Protein AF-A0A3B8U6J2-F1 (afdb_monomer_lite)

Secondary structure (DSSP, 8-state):
-TTSGGGG--SS-TTHHHHHHHHHHHHHHHHHHHHHS--S-HHHHHHHHHHHHHHHHHHHHHHTT-TTGGGBT-BHHHH-S--EEE--GGGHHHHHHHHHHHHHHHHHHHHHSSS--SSPEEEE---BTTBEEEEEEEEE-TTTHHHHS--SSHHHHHHHHHHHT-PPPGGGGSTT--HHHHHHHHHHHHH-HHHHHHHHHH-HHHHHHHHHHHHHHHHHHHH---TTSEEEEEEEEEEETTEEEEEEEEEEEEEE-SSSTT-EEEEEEEEEEPPTTTHHHHHHHHHHHHHHHHH--TTTS-HHHHHHHHHHHHHHHHHH--BSB-HHHHHHHHHHHHHHHTT-EEEE-TT--HHHHHHHS-HHHHHHHGGGTEEEE-TT-GGGSPPPPTTTTT-S-------

Foldseek 3Di:
DVVPVVPPDDDDDPDLVVVVVVLLVVLLVVLLVLLVVDPDDLLVSLVVNLQSLLVSQLVSCVVVVPVPSVQGSAFPLPFFWWDKDWCDDVNVVLFVLQQVVVQVLQVVQCVVDPQRDQAWDKAWDDDAPPKTKIKTKDKQALVNVCVLQVDDDLVLVCVLCVLLVHDDPPVSVDPPDDPVVSLVVLRVQRRPSSSLVSCCVRPVSSSNNSRSNNQVVVLCVVPVDDSNFIKMKMFMWMDDPNDTFGLKIWIWTWDDDPVDDSGIRTDTIMITAGTSNCLVVLSSVLSVLLVVLLPDDPVPDDPLVNLLSLLVSLLSQLRSVRGSDDSLVSSVSSSQSSLVSVVKGKDFDPVDRLSSVSSSDDSVRSSVCVCVGIDIGRPVCCVVPPDPDPCPNDPDDDPPDDD

pLDDT: mean 82.54, std 16.3, range [23.12, 98.38]

Sequence (403 aa):
MSLFFEKFSQKNYNTTRREYLDCSVWVVNRTIEKMKSLREDPHLLFLQIVDFLGNQRCRVASSYQTEEAEKFGLRRDINGIGSCTSLSERYQGCADQIIDRVHNYFQEALKEKHPWPKEPFQKGFKPSLGRTASLKMMLIRSKDSKVVFPTRTIEDFKQMYELCGLELPLYFAREGETYFKRHDALEELVLNAKAMQKLFEQSLEDYQKLQNTFSLLSAQRREGLSFHADWVLIDHYLEIEGQKRLISQYLLECHKDPENAGGFKCFHPTVIHQDPLILPLTINKMADLFQQALAWRKDFDPREDLKKTVALLVYEWAHATPFLRGSAATGEWLEQAIYGYHKLICEYNPQKTANLEAFALPLQEFVDTYDSMIRVIDPYNLDENPLPSDDEFWDEEMDISPP

Structure (mmCIF, N/CA/C/O backbone):
data_AF-A0A3B8U6J2-F1
#
_entry.id   AF-A0A3B8U6J2-F1
#
loop_
_atom_site.group_PDB
_atom_site.id
_atom_site.type_symbol
_atom_site.label_atom_id
_atom_site.label_alt_id
_atom_site.label_comp_id
_atom_site.label_asym_id
_atom_site.label_entity_id
_atom_site.label_seq_id
_atom_site.pdbx_PDB_ins_code
_atom_site.Cartn_x
_atom_site.Cartn_y
_atom_site.Cartn_z
_atom_site.occupancy
_atom_site.B_iso_or_equiv
_atom_site.auth_seq_id
_atom_site.auth_comp_id
_atom_site.auth_asym_id
_atom_site.auth_atom_id
_atom_site.pdbx_PDB_model_num
ATOM 1 N N . MET A 1 1 ? -18.253 -10.239 25.884 1.00 36.88 1 MET A N 1
ATOM 2 C CA . MET A 1 1 ? -17.424 -10.040 24.675 1.00 36.88 1 MET A CA 1
ATOM 3 C C . MET A 1 1 ? -16.964 -11.346 24.013 1.00 36.88 1 MET A C 1
ATOM 5 O O . MET A 1 1 ? -16.817 -11.314 22.805 1.00 36.88 1 MET A O 1
ATOM 9 N N . SER A 1 2 ? -16.811 -12.494 24.705 1.00 27.67 2 SER A N 1
ATOM 10 C CA . SER A 1 2 ? -16.438 -13.767 24.035 1.00 27.67 2 SER A CA 1
ATOM 11 C C . SER A 1 2 ? -17.581 -14.480 23.287 1.00 27.67 2 SER A C 1
ATOM 13 O O . SER A 1 2 ? -17.310 -15.279 22.406 1.00 27.67 2 SER A O 1
ATOM 15 N N . LEU A 1 3 ? -18.849 -14.177 23.597 1.00 27.06 3 LEU A N 1
ATOM 16 C CA . LEU A 1 3 ? -20.029 -14.822 22.988 1.00 27.06 3 LEU A CA 1
ATOM 17 C C . LEU A 1 3 ? -20.454 -14.240 21.626 1.00 27.06 3 LEU A C 1
ATOM 19 O O . LEU A 1 3 ? -21.335 -14.795 20.983 1.00 27.06 3 LEU A O 1
ATOM 23 N N . PHE A 1 4 ? -19.868 -13.121 21.185 1.00 35.34 4 PHE A N 1
ATOM 24 C CA . PHE A 1 4 ? -20.326 -12.422 19.973 1.00 35.34 4 PHE A CA 1
ATOM 25 C C . PHE A 1 4 ? -19.547 -12.795 18.703 1.00 35.34 4 PHE A C 1
ATOM 27 O O . PHE A 1 4 ? -20.095 -12.700 17.612 1.00 35.34 4 PHE A O 1
ATOM 34 N N . PHE A 1 5 ? -18.320 -13.308 18.833 1.00 35.25 5 PHE A N 1
ATOM 35 C CA . PHE A 1 5 ? -17.532 -13.782 17.687 1.00 35.25 5 PHE A CA 1
ATOM 36 C C . PHE A 1 5 ? -17.985 -15.156 17.155 1.00 35.25 5 PHE A C 1
ATOM 38 O O . PHE A 1 5 ? -17.644 -15.513 16.032 1.00 35.25 5 PHE A O 1
ATOM 45 N N . GLU A 1 6 ? -18.788 -15.919 17.909 1.00 35.34 6 GLU A N 1
ATOM 46 C CA . GLU A 1 6 ? -19.283 -17.234 17.462 1.00 35.34 6 GLU A CA 1
ATOM 47 C C . GLU A 1 6 ? -20.363 -17.152 16.369 1.00 35.34 6 GLU A C 1
ATOM 49 O O . GLU A 1 6 ? -20.588 -18.140 15.671 1.00 35.34 6 GLU A O 1
ATOM 54 N N . LYS A 1 7 ? -21.015 -15.996 16.176 1.00 34.53 7 LYS A N 1
ATOM 55 C CA . LYS A 1 7 ? -22.181 -15.889 15.281 1.00 34.53 7 LYS A CA 1
ATOM 56 C C . LYS A 1 7 ? -21.875 -15.697 13.791 1.00 34.53 7 LYS A C 1
ATOM 58 O O . LYS A 1 7 ? -22.780 -15.876 12.990 1.00 34.53 7 LYS A O 1
ATOM 63 N N . PHE A 1 8 ? -20.629 -15.442 13.392 1.00 39.62 8 PHE A N 1
ATOM 64 C CA . PHE A 1 8 ? -20.274 -15.168 11.984 1.00 39.62 8 PHE A CA 1
ATOM 65 C C . PHE A 1 8 ? -19.535 -16.319 11.277 1.00 39.62 8 PHE A C 1
ATOM 67 O O . PHE A 1 8 ? -18.749 -16.117 10.355 1.00 39.62 8 PHE A O 1
ATOM 74 N N . SER A 1 9 ? -19.764 -17.560 11.711 1.00 39.06 9 SER A N 1
ATOM 75 C CA . SER A 1 9 ? -18.939 -18.709 11.328 1.00 39.06 9 SER A CA 1
ATOM 76 C C . SER A 1 9 ? -19.775 -19.909 10.873 1.00 39.06 9 SER A C 1
ATOM 78 O O . SER A 1 9 ? -19.869 -20.909 11.586 1.00 39.06 9 SER A O 1
ATOM 80 N N . GLN A 1 10 ? -20.334 -19.869 9.660 1.00 35.06 10 GLN A N 1
ATOM 81 C CA . GLN A 1 10 ? -20.829 -21.083 8.999 1.00 35.06 10 GLN A CA 1
ATOM 82 C C . GLN A 1 10 ? -20.513 -21.103 7.499 1.00 35.06 10 GLN A C 1
ATOM 84 O O . GLN A 1 10 ? -21.306 -20.650 6.684 1.00 35.06 10 GLN A O 1
ATOM 89 N N . LYS A 1 11 ? -19.356 -21.681 7.142 1.00 34.88 11 LYS A N 1
ATOM 90 C CA . LYS A 1 11 ? -19.232 -22.882 6.282 1.00 34.88 11 LYS A CA 1
ATOM 91 C C . LYS A 1 11 ? -17.776 -23.095 5.827 1.00 34.88 11 LYS A C 1
ATOM 93 O O . LYS A 1 11 ? -17.140 -22.198 5.285 1.00 34.88 11 LYS A O 1
ATOM 98 N N . ASN A 1 12 ? -17.328 -24.336 6.047 1.00 35.34 12 ASN A N 1
ATOM 99 C CA . ASN A 1 12 ? -16.138 -25.045 5.554 1.00 35.34 12 ASN A CA 1
ATOM 100 C C . ASN A 1 12 ? -14.748 -24.591 6.075 1.00 35.34 12 ASN A C 1
ATOM 102 O O . ASN A 1 12 ? -14.421 -23.411 6.061 1.00 35.34 12 ASN A O 1
ATOM 106 N N . TYR A 1 13 ? -13.941 -25.582 6.510 1.00 34.03 13 TYR A N 1
ATOM 107 C CA . TYR A 1 13 ? -12.609 -25.545 7.174 1.00 34.03 13 TYR A CA 1
ATOM 108 C C . TYR A 1 13 ? -12.618 -25.391 8.720 1.00 34.03 13 TYR A C 1
ATOM 110 O O . TYR A 1 13 ? -12.451 -24.304 9.265 1.00 34.03 13 TYR A O 1
ATOM 118 N N . ASN A 1 14 ? -12.797 -26.504 9.451 1.00 40.47 14 ASN A N 1
ATOM 119 C CA . ASN A 1 14 ? -13.309 -26.516 10.839 1.00 40.47 14 ASN A CA 1
ATOM 120 C C . ASN A 1 14 ? -12.302 -26.570 12.016 1.00 40.47 14 ASN A C 1
ATOM 122 O O . ASN A 1 14 ? -12.748 -26.691 13.153 1.00 40.47 14 ASN A O 1
ATOM 126 N N . THR A 1 15 ? -10.986 -26.427 11.830 1.00 48.69 15 THR A N 1
ATOM 127 C CA . THR A 1 15 ? -10.051 -26.291 12.981 1.00 48.69 15 THR A CA 1
ATOM 128 C C . THR A 1 15 ? -9.096 -25.110 12.838 1.00 48.69 15 THR A C 1
ATOM 130 O O . THR A 1 15 ? -9.071 -24.240 13.704 1.00 48.69 15 THR A O 1
ATOM 133 N N . THR A 1 16 ? -8.427 -24.977 11.694 1.00 60.25 16 THR A N 1
ATOM 134 C CA . THR A 1 16 ? -7.461 -23.894 11.435 1.00 60.25 16 THR A CA 1
ATOM 135 C C . THR A 1 16 ? -8.085 -22.496 11.346 1.00 60.25 16 THR A C 1
ATOM 137 O O . THR A 1 16 ? -7.436 -21.508 11.682 1.00 60.25 16 THR A O 1
ATOM 140 N N . ARG A 1 17 ? -9.358 -22.371 10.939 1.00 67.00 17 ARG A N 1
ATOM 141 C CA . ARG A 1 17 ? -10.033 -21.063 10.830 1.00 67.00 17 ARG A CA 1
ATOM 142 C C . ARG A 1 17 ? -10.408 -20.479 12.192 1.00 67.00 17 ARG A C 1
ATOM 144 O O . ARG A 1 17 ? -10.218 -19.286 12.407 1.00 67.00 17 ARG A O 1
ATOM 151 N N . ARG A 1 18 ? -10.924 -21.302 13.112 1.00 73.25 18 ARG A N 1
ATOM 152 C CA . ARG A 1 18 ? -11.326 -20.845 14.454 1.00 73.25 18 ARG A CA 1
ATOM 153 C C . ARG A 1 18 ? -10.116 -20.374 15.251 1.00 73.25 18 ARG A C 1
ATOM 155 O O . ARG A 1 18 ? -10.140 -19.281 15.796 1.00 73.25 18 ARG A O 1
ATOM 162 N N . GLU A 1 19 ? -9.035 -21.145 15.221 1.00 76.44 19 GLU A N 1
ATOM 163 C CA . GLU A 1 19 ? -7.776 -20.778 15.868 1.00 76.44 19 GLU A CA 1
ATOM 164 C C . GLU A 1 19 ? -7.194 -19.469 15.292 1.00 76.44 19 GLU A C 1
ATOM 166 O O . GLU A 1 19 ? -6.639 -18.648 16.027 1.00 76.44 19 GLU A O 1
ATOM 171 N N . TYR A 1 20 ? -7.344 -19.226 13.983 1.00 77.38 20 TYR A N 1
ATOM 172 C CA . TYR A 1 20 ? -6.903 -17.981 13.348 1.00 77.38 20 TYR A CA 1
ATOM 173 C C . TYR A 1 20 ? -7.746 -16.784 13.803 1.00 77.38 20 TYR A C 1
ATOM 175 O O . TYR A 1 20 ? -7.207 -15.704 14.069 1.00 77.38 20 TYR A O 1
ATOM 183 N N . LEU A 1 21 ? -9.063 -16.974 13.911 1.00 83.50 21 LEU A N 1
ATOM 184 C CA . LEU A 1 21 ? -9.985 -15.963 14.424 1.00 83.50 21 LEU A CA 1
ATOM 185 C C . LEU A 1 21 ? -9.695 -15.654 15.895 1.00 83.50 21 LEU A C 1
ATOM 187 O O . LEU A 1 21 ? -9.539 -14.486 16.242 1.00 83.50 21 LEU A O 1
ATOM 191 N N . ASP A 1 22 ? -9.519 -16.675 16.733 1.00 87.06 22 ASP A N 1
ATOM 192 C CA . ASP A 1 22 ? -9.172 -16.515 18.148 1.00 87.06 22 ASP A CA 1
ATOM 193 C C . ASP A 1 22 ? -7.843 -15.763 18.311 1.00 87.06 22 ASP A C 1
ATOM 195 O O . ASP A 1 22 ? -7.719 -14.863 19.149 1.00 87.06 22 ASP A O 1
ATOM 199 N N . CYS A 1 23 ? -6.857 -16.068 17.461 1.00 88.50 23 CYS A N 1
ATOM 200 C CA . CYS A 1 23 ? -5.600 -15.333 17.436 1.00 88.50 23 CYS A CA 1
ATOM 201 C C . CYS A 1 23 ? -5.801 -13.874 17.009 1.00 88.50 23 CYS A C 1
ATOM 203 O O . CYS A 1 23 ? -5.296 -12.975 17.676 1.00 88.50 23 CYS A O 1
ATOM 205 N N . SER A 1 24 ? -6.582 -13.618 15.957 1.00 90.19 24 SER A N 1
ATOM 206 C CA . SER A 1 24 ? -6.892 -12.258 15.495 1.00 90.19 24 SER A CA 1
ATOM 207 C C . SER A 1 24 ? -7.566 -11.435 16.597 1.00 90.19 24 SER A C 1
ATOM 209 O O . SER A 1 24 ? -7.129 -10.324 16.892 1.00 90.19 24 SER A O 1
ATOM 211 N N . VAL A 1 25 ? -8.552 -12.013 17.289 1.00 93.19 25 VAL A N 1
ATOM 212 C CA . VAL A 1 25 ? -9.225 -11.393 18.442 1.00 93.19 25 VAL A CA 1
ATOM 213 C C . VAL A 1 25 ? -8.228 -11.086 19.559 1.00 93.19 25 VAL A C 1
ATOM 215 O O . VAL A 1 25 ? -8.264 -10.005 20.150 1.00 93.19 25 VAL A O 1
ATOM 218 N N . TRP A 1 26 ? -7.312 -12.009 19.856 1.00 96.06 26 TRP A N 1
ATOM 219 C CA . TRP A 1 26 ? -6.267 -11.775 20.849 1.00 96.06 26 TRP A CA 1
ATOM 220 C C . TRP A 1 26 ? -5.335 -10.625 20.442 1.00 96.06 26 TRP A C 1
ATOM 222 O O . TRP A 1 26 ? -5.070 -9.745 21.263 1.00 96.06 26 TRP A O 1
ATOM 232 N N . VAL A 1 27 ? -4.876 -10.592 19.185 1.00 96.69 27 VAL A N 1
ATOM 233 C CA . VAL A 1 27 ? -3.997 -9.533 18.662 1.00 96.69 27 VAL A CA 1
ATOM 234 C C . VAL A 1 27 ? -4.684 -8.175 18.760 1.00 96.69 27 VAL A C 1
ATOM 236 O O . VAL A 1 27 ? -4.101 -7.241 19.307 1.00 96.69 27 VAL A O 1
ATOM 239 N N . VAL A 1 28 ? -5.935 -8.073 18.305 1.00 97.38 28 VAL A N 1
ATOM 240 C CA . VAL A 1 28 ? -6.735 -6.841 18.371 1.00 97.38 28 VAL A CA 1
ATOM 241 C C . VAL A 1 28 ? -6.887 -6.365 19.816 1.00 97.38 28 VAL A C 1
ATOM 243 O O . VAL A 1 28 ? -6.585 -5.212 20.119 1.00 97.38 28 VAL A O 1
ATOM 246 N N . ASN A 1 29 ? -7.260 -7.252 20.744 1.00 96.75 29 ASN A N 1
ATOM 247 C CA . ASN A 1 29 ? -7.412 -6.889 22.155 1.00 96.75 29 ASN A CA 1
ATOM 248 C C . ASN A 1 29 ? -6.099 -6.410 22.788 1.00 96.75 29 ASN A C 1
ATOM 250 O O . ASN A 1 29 ? -6.093 -5.411 23.507 1.00 96.75 29 ASN A O 1
ATOM 254 N N . ARG A 1 30 ? -4.971 -7.066 22.492 1.00 97.12 30 ARG A N 1
ATOM 255 C CA . ARG A 1 30 ? -3.651 -6.622 22.967 1.00 97.12 30 ARG A CA 1
ATOM 256 C C . ARG A 1 30 ? -3.244 -5.275 22.388 1.00 97.12 30 ARG A C 1
ATOM 258 O O . ARG A 1 30 ? -2.644 -4.464 23.092 1.00 97.12 30 ARG A O 1
ATOM 265 N N . THR A 1 31 ? -3.588 -5.018 21.134 1.00 97.31 31 THR A N 1
ATOM 266 C CA . THR A 1 31 ? -3.373 -3.721 20.496 1.00 97.31 31 THR A CA 1
ATOM 267 C C . THR A 1 31 ? -4.209 -2.630 21.180 1.00 97.31 31 THR A C 1
ATOM 269 O O . THR A 1 31 ? -3.665 -1.587 21.536 1.00 97.31 31 THR A O 1
ATOM 272 N N . ILE A 1 32 ? -5.485 -2.895 21.488 1.00 96.88 32 ILE A N 1
ATOM 273 C CA . ILE A 1 32 ? -6.354 -1.980 22.253 1.00 96.88 32 ILE A CA 1
ATOM 274 C C . ILE A 1 32 ? -5.779 -1.695 23.649 1.00 96.88 32 ILE A C 1
ATOM 276 O O . ILE A 1 32 ? -5.778 -0.551 24.105 1.00 96.88 32 ILE A O 1
ATOM 280 N N . GLU A 1 33 ? -5.294 -2.721 24.353 1.00 94.94 33 GLU A N 1
ATOM 281 C CA . GLU A 1 33 ? -4.650 -2.556 25.662 1.00 94.94 33 GLU A CA 1
ATOM 282 C C . GLU A 1 33 ? -3.414 -1.655 25.570 1.00 94.94 33 GLU A C 1
ATOM 284 O O . GLU A 1 33 ? -3.270 -0.738 26.380 1.00 94.94 33 GLU A O 1
ATOM 289 N N . LYS A 1 34 ? -2.564 -1.858 24.552 1.00 94.00 34 LYS A N 1
ATOM 290 C CA . LYS A 1 34 ? -1.399 -1.000 24.287 1.00 94.00 34 LYS A CA 1
ATOM 291 C C . LYS A 1 34 ? -1.811 0.458 24.089 1.00 94.00 34 LYS A C 1
ATOM 293 O O . LYS A 1 34 ? -1.266 1.324 24.770 1.00 94.00 34 LYS A O 1
ATOM 298 N N . MET A 1 35 ? -2.825 0.713 23.258 1.00 94.69 35 MET A N 1
ATOM 299 C CA . MET A 1 35 ? -3.367 2.058 23.017 1.00 94.69 35 MET A CA 1
ATOM 300 C C . MET A 1 35 ? -3.878 2.736 24.298 1.00 94.69 35 MET A C 1
ATOM 302 O O . MET A 1 35 ? -3.742 3.945 24.456 1.00 94.69 35 MET A O 1
ATOM 306 N N . LYS A 1 36 ? -4.452 1.972 25.236 1.00 90.50 36 LYS A N 1
ATOM 307 C CA . LYS A 1 36 ? -4.949 2.489 26.528 1.00 90.50 36 LYS A CA 1
ATOM 308 C C . LYS A 1 36 ? -3.848 2.715 27.559 1.00 90.50 36 LYS A C 1
ATOM 310 O O . LYS A 1 36 ? -4.021 3.520 28.470 1.00 90.50 36 LYS A O 1
ATOM 315 N N . SER A 1 37 ? -2.756 1.962 27.465 1.00 79.31 37 SER A N 1
ATOM 316 C CA . SER A 1 37 ? -1.738 1.893 28.516 1.00 79.31 37 SER A CA 1
ATOM 317 C C . SER A 1 37 ? -0.763 3.072 28.549 1.00 79.31 37 SER A C 1
ATOM 319 O O . SER A 1 37 ? 0.031 3.163 29.485 1.00 79.31 37 SER A O 1
ATOM 321 N N . LEU A 1 38 ? -0.800 3.979 27.569 1.00 63.62 38 LEU A N 1
ATOM 322 C CA . LEU A 1 38 ? 0.329 4.866 27.310 1.00 63.62 38 LEU A CA 1
ATOM 323 C C . LEU A 1 38 ? 0.056 6.357 27.527 1.00 63.62 38 LEU A C 1
ATOM 325 O O . LEU A 1 38 ? -0.950 6.914 27.103 1.00 63.62 38 LEU A O 1
ATOM 329 N N . ARG A 1 39 ? 1.040 6.990 28.182 1.00 65.50 39 ARG A N 1
ATOM 330 C CA . ARG A 1 39 ? 1.284 8.443 28.255 1.00 65.50 39 ARG A CA 1
ATOM 331 C C . ARG A 1 39 ? 2.356 8.883 27.236 1.00 65.50 39 ARG A C 1
ATOM 333 O O . ARG A 1 39 ? 2.991 9.915 27.430 1.00 65.50 39 ARG A O 1
ATOM 340 N N . GLU A 1 40 ? 2.640 8.044 26.241 1.00 68.56 40 GLU A N 1
ATOM 341 C CA . GLU A 1 40 ? 3.737 8.220 25.282 1.00 68.56 40 GLU A CA 1
ATOM 342 C C . GLU A 1 40 ? 3.362 9.141 24.118 1.00 68.56 40 GLU A C 1
ATOM 344 O O . GLU A 1 40 ? 2.190 9.422 23.870 1.00 68.56 40 GLU A O 1
ATOM 349 N N . ASP A 1 41 ? 4.396 9.596 23.407 1.00 88.19 41 ASP A N 1
ATOM 350 C CA . ASP A 1 41 ? 4.278 10.235 22.100 1.00 88.19 41 ASP A CA 1
ATOM 351 C C . ASP A 1 41 ? 3.461 9.335 21.141 1.00 88.19 41 ASP A C 1
ATOM 353 O O . ASP A 1 41 ? 3.857 8.185 20.908 1.00 88.19 41 ASP A O 1
ATOM 357 N N . PRO A 1 42 ? 2.332 9.817 20.584 1.00 85.75 42 PRO A N 1
ATOM 358 C CA . PRO A 1 42 ? 1.487 9.051 19.666 1.00 85.75 42 PRO A CA 1
ATOM 359 C C . PRO A 1 42 ? 2.234 8.476 18.459 1.00 85.75 42 PRO A C 1
ATOM 361 O O . PRO A 1 42 ? 1.886 7.389 17.993 1.00 85.75 42 PRO A O 1
ATOM 364 N N . HIS A 1 43 ? 3.285 9.157 17.989 1.00 91.06 43 HIS A N 1
ATOM 365 C CA . HIS A 1 43 ? 4.135 8.664 16.901 1.00 91.06 43 HIS A CA 1
ATOM 366 C C . HIS A 1 43 ? 4.892 7.403 17.298 1.00 91.06 43 HIS A C 1
ATOM 368 O O . HIS A 1 43 ? 4.837 6.387 16.603 1.00 91.06 43 HIS A O 1
ATOM 374 N N . LEU A 1 44 ? 5.549 7.437 18.457 1.00 92.88 44 LEU A N 1
ATOM 375 C CA . LEU A 1 44 ? 6.265 6.283 18.986 1.00 92.88 44 LEU A CA 1
ATOM 376 C C . LEU A 1 44 ? 5.313 5.108 19.245 1.00 92.88 44 LEU A C 1
ATOM 378 O O . LEU A 1 44 ? 5.635 3.969 18.901 1.00 92.88 44 LEU A O 1
ATOM 382 N N . LEU A 1 45 ? 4.126 5.384 19.791 1.00 93.88 45 LEU A N 1
ATOM 383 C CA . LEU A 1 45 ? 3.091 4.376 20.007 1.00 93.88 45 LEU A CA 1
ATOM 384 C C . LEU A 1 45 ? 2.666 3.706 18.694 1.00 93.88 45 LEU A C 1
ATOM 386 O O . LEU A 1 45 ? 2.586 2.477 18.632 1.00 93.88 45 LEU A O 1
ATOM 390 N N . PHE A 1 46 ? 2.418 4.487 17.641 1.00 96.19 46 PHE A N 1
ATOM 391 C CA . PHE A 1 46 ? 2.052 3.938 16.338 1.00 96.19 46 PHE A CA 1
ATOM 392 C C . PHE A 1 46 ? 3.123 2.974 15.818 1.00 96.19 46 PHE A C 1
ATOM 394 O O . PHE A 1 46 ? 2.808 1.835 15.478 1.00 96.19 46 PHE A O 1
ATOM 401 N N . LEU A 1 47 ? 4.396 3.377 15.846 1.00 94.94 47 LEU A N 1
ATOM 402 C CA . LEU A 1 47 ? 5.507 2.531 15.400 1.00 94.94 47 LEU A CA 1
ATOM 403 C C . LEU A 1 47 ? 5.620 1.233 16.216 1.00 94.94 47 LEU A C 1
ATOM 405 O O . LEU A 1 47 ? 5.775 0.156 15.642 1.00 94.94 47 LEU A O 1
ATOM 409 N N . GLN A 1 48 ? 5.454 1.303 17.540 1.00 94.94 48 GLN A N 1
ATOM 410 C CA . GLN A 1 48 ? 5.433 0.112 18.397 1.00 94.94 48 GLN A CA 1
ATOM 411 C C . GLN A 1 48 ? 4.259 -0.829 18.075 1.00 94.94 48 GLN A C 1
ATOM 413 O O . GLN A 1 48 ? 4.400 -2.051 18.183 1.00 94.94 48 GLN A O 1
ATOM 418 N N . ILE A 1 49 ? 3.092 -0.285 17.712 1.00 96.69 49 ILE A N 1
ATOM 419 C CA . ILE A 1 49 ? 1.935 -1.078 17.276 1.00 96.69 49 ILE A CA 1
ATOM 420 C C . ILE A 1 49 ? 2.232 -1.744 15.935 1.00 96.69 49 ILE A C 1
ATOM 422 O O . ILE A 1 49 ? 1.996 -2.943 15.810 1.00 96.69 49 ILE A O 1
ATOM 426 N N . VAL A 1 50 ? 2.796 -1.019 14.967 1.00 96.81 50 VAL A N 1
ATOM 427 C CA . VAL A 1 50 ? 3.203 -1.585 13.671 1.00 96.81 50 VAL A CA 1
ATOM 428 C C . VAL A 1 50 ? 4.158 -2.762 13.881 1.00 96.81 50 VAL A C 1
ATOM 430 O O . VAL A 1 50 ? 3.891 -3.863 13.395 1.00 96.81 50 VAL A O 1
ATOM 433 N N . ASP A 1 51 ? 5.209 -2.585 14.682 1.00 96.25 51 ASP A N 1
ATOM 434 C CA . ASP A 1 51 ? 6.164 -3.657 14.977 1.00 96.25 51 ASP A CA 1
ATOM 435 C C . ASP A 1 51 ? 5.498 -4.829 15.725 1.00 96.25 51 ASP A C 1
ATOM 437 O O . ASP A 1 51 ? 5.786 -5.999 15.456 1.00 96.25 51 ASP A O 1
ATOM 441 N N . PHE A 1 52 ? 4.572 -4.555 16.651 1.00 97.31 52 PHE A N 1
ATOM 442 C CA . PHE A 1 52 ? 3.801 -5.599 17.330 1.00 97.31 52 PHE A CA 1
ATOM 443 C C . PHE A 1 52 ? 2.959 -6.419 16.344 1.00 97.31 52 PHE A C 1
ATOM 445 O O . PHE A 1 52 ? 3.030 -7.650 16.373 1.00 97.31 52 PHE A O 1
ATOM 452 N N . LEU A 1 53 ? 2.199 -5.761 15.466 1.00 97.75 53 LEU A N 1
ATOM 453 C CA . LEU A 1 53 ? 1.335 -6.412 14.480 1.00 97.75 53 LEU A CA 1
ATOM 454 C C . LEU A 1 53 ? 2.150 -7.254 13.492 1.00 97.75 53 LEU A C 1
ATOM 456 O O . LEU A 1 53 ? 1.783 -8.402 13.233 1.00 97.75 53 LEU A O 1
ATOM 460 N N . GLY A 1 54 ? 3.286 -6.738 13.010 1.00 96.69 54 GLY A N 1
ATOM 461 C CA . GLY A 1 54 ? 4.213 -7.491 12.162 1.00 96.69 54 GLY A CA 1
ATOM 462 C C . GLY A 1 54 ? 4.713 -8.765 12.851 1.00 96.69 54 GLY A C 1
ATOM 463 O O . GLY A 1 54 ? 4.579 -9.869 12.318 1.00 96.69 54 GLY A O 1
ATOM 464 N N . ASN A 1 55 ? 5.176 -8.650 14.099 1.00 96.94 55 ASN A N 1
ATOM 465 C CA . ASN A 1 55 ? 5.628 -9.803 14.882 1.00 96.94 55 ASN A CA 1
ATOM 466 C C . ASN A 1 55 ? 4.525 -10.853 15.093 1.00 96.94 55 ASN A C 1
ATOM 468 O O . ASN A 1 55 ? 4.788 -12.054 14.996 1.00 96.94 55 ASN A O 1
ATOM 472 N N . GLN A 1 56 ? 3.285 -10.432 15.371 1.00 96.69 56 GLN A N 1
ATOM 473 C CA . GLN A 1 56 ? 2.174 -11.381 15.500 1.00 96.69 56 GLN A CA 1
ATOM 474 C C . GLN A 1 56 ? 1.827 -12.028 14.161 1.00 96.69 56 GLN A C 1
ATOM 476 O O . GLN A 1 56 ? 1.578 -13.231 14.117 1.00 96.69 56 GLN A O 1
ATOM 481 N N . ARG A 1 57 ? 1.887 -11.283 13.053 1.00 95.38 57 ARG A N 1
ATOM 482 C CA . ARG A 1 57 ? 1.630 -11.838 11.724 1.00 95.38 57 ARG A CA 1
ATOM 483 C C . ARG A 1 57 ? 2.637 -12.927 11.350 1.00 95.38 57 ARG A C 1
ATOM 485 O O . ARG A 1 57 ? 2.219 -13.974 10.857 1.00 95.38 57 ARG A O 1
ATOM 492 N N . CYS A 1 58 ? 3.920 -12.712 11.641 1.00 94.75 58 CYS A N 1
ATOM 493 C CA . CYS A 1 58 ? 4.984 -13.707 11.476 1.00 94.75 58 CYS A CA 1
ATOM 494 C C . CYS A 1 58 ? 4.709 -14.981 12.294 1.00 94.75 58 CYS A C 1
ATOM 496 O O . CYS A 1 58 ? 4.745 -16.098 11.770 1.00 94.75 58 CYS A O 1
ATOM 498 N N . ARG A 1 59 ? 4.361 -14.818 13.580 1.00 94.25 59 ARG A N 1
ATOM 499 C CA . ARG A 1 59 ? 4.038 -15.934 14.487 1.00 94.25 59 ARG A CA 1
ATOM 500 C C . ARG A 1 59 ? 2.846 -16.748 14.004 1.00 94.25 59 ARG A C 1
ATOM 502 O O . ARG A 1 59 ? 2.912 -17.976 14.013 1.00 94.25 59 ARG A O 1
ATOM 509 N N . VAL A 1 60 ? 1.779 -16.075 13.573 1.00 90.69 60 VAL A N 1
ATOM 510 C CA . VAL A 1 60 ? 0.592 -16.725 13.009 1.00 90.69 60 VAL A CA 1
ATOM 511 C C . VAL A 1 60 ? 0.983 -17.510 11.764 1.00 90.69 60 VAL A C 1
ATOM 513 O O . VAL A 1 60 ? 0.790 -18.719 11.740 1.00 90.69 60 VAL A O 1
ATOM 516 N N . ALA A 1 61 ? 1.615 -16.872 10.775 1.00 90.00 61 ALA A N 1
ATOM 517 C CA . ALA A 1 61 ? 2.034 -17.546 9.543 1.00 90.00 61 ALA A CA 1
ATOM 518 C C . ALA A 1 61 ? 2.906 -18.787 9.815 1.00 90.00 61 ALA A C 1
ATOM 520 O O . ALA A 1 61 ? 2.676 -19.842 9.226 1.00 90.00 61 ALA A O 1
ATOM 521 N N . SER A 1 62 ? 3.844 -18.685 10.763 1.00 90.38 62 SER A N 1
ATOM 522 C CA . SER A 1 62 ? 4.708 -19.798 11.181 1.00 90.38 62 SER A CA 1
ATOM 523 C C . SER A 1 62 ? 3.923 -20.936 11.838 1.00 90.38 62 SER A C 1
ATOM 525 O O . SER A 1 62 ? 4.162 -22.103 11.538 1.00 90.38 62 SER A O 1
ATOM 527 N N . SER A 1 63 ? 2.957 -20.610 12.702 1.00 89.44 63 SER A N 1
ATOM 528 C CA . SER A 1 63 ? 2.132 -21.602 13.411 1.00 89.44 63 SER A CA 1
ATOM 529 C C . SER A 1 63 ? 1.254 -22.415 12.455 1.00 89.44 63 SER A C 1
ATOM 531 O O . SER A 1 63 ? 1.035 -23.600 12.685 1.00 89.44 63 SER A O 1
ATOM 533 N N . TYR A 1 64 ? 0.808 -21.797 11.358 1.00 85.75 64 TYR A N 1
ATOM 534 C CA . TYR A 1 64 ? 0.033 -22.454 10.299 1.00 85.75 64 TYR A CA 1
ATOM 535 C C . TYR A 1 64 ? 0.885 -22.989 9.144 1.00 85.75 64 TYR A C 1
ATOM 537 O O . TYR A 1 64 ? 0.318 -23.413 8.142 1.00 85.75 64 TYR A O 1
ATOM 545 N N . GLN A 1 65 ? 2.220 -22.950 9.249 1.00 87.75 65 GLN A N 1
ATOM 546 C CA . GLN A 1 65 ? 3.140 -23.400 8.193 1.00 87.75 65 GLN A CA 1
ATOM 547 C C . GLN A 1 65 ? 2.809 -22.784 6.823 1.00 87.75 65 GLN A C 1
ATOM 549 O O . GLN A 1 65 ? 2.839 -23.451 5.791 1.00 87.75 65 GLN A O 1
ATOM 554 N N . THR A 1 66 ? 2.440 -21.500 6.820 1.00 86.12 66 THR A N 1
ATOM 555 C CA . THR A 1 66 ? 2.155 -20.778 5.578 1.00 86.12 66 THR A CA 1
ATOM 556 C C . THR A 1 66 ? 3.418 -20.729 4.721 1.00 86.12 66 THR A C 1
ATOM 558 O O . THR A 1 66 ? 4.518 -20.548 5.239 1.00 86.12 66 THR A O 1
ATOM 561 N N . GLU A 1 67 ? 3.271 -20.864 3.407 1.00 84.56 67 GLU A N 1
ATOM 562 C CA . GLU A 1 67 ? 4.389 -20.732 2.476 1.00 84.56 67 GLU A CA 1
ATOM 563 C C . GLU A 1 67 ? 5.085 -19.366 2.630 1.00 84.56 67 GLU A C 1
ATOM 565 O O . GLU A 1 67 ? 4.432 -18.313 2.650 1.00 84.56 67 GLU A O 1
ATOM 570 N N . GLU A 1 68 ? 6.417 -19.393 2.735 1.00 86.69 68 GLU A N 1
ATOM 571 C CA . GLU A 1 68 ? 7.261 -18.231 3.050 1.00 86.69 68 GLU A CA 1
ATOM 572 C C . GLU A 1 68 ? 6.842 -17.517 4.354 1.00 86.69 68 GLU A C 1
ATOM 574 O O . GLU A 1 68 ? 6.807 -16.282 4.423 1.00 86.69 68 GLU A O 1
ATOM 579 N N . ALA A 1 69 ? 6.464 -18.280 5.391 1.00 88.38 69 ALA A N 1
ATOM 580 C CA . ALA A 1 69 ? 6.065 -17.767 6.706 1.00 88.38 69 ALA A CA 1
ATOM 581 C C . ALA A 1 69 ? 7.067 -16.755 7.283 1.00 88.38 69 ALA A C 1
ATOM 583 O O . ALA A 1 69 ? 6.662 -15.772 7.905 1.00 88.38 69 ALA A O 1
ATOM 584 N N . GLU A 1 70 ? 8.359 -16.955 7.036 1.00 91.06 70 GLU A N 1
ATOM 585 C CA . GLU A 1 70 ? 9.437 -16.075 7.472 1.00 91.06 70 GLU A CA 1
ATOM 586 C C . GLU A 1 70 ? 9.343 -14.661 6.887 1.00 91.06 70 GLU A C 1
ATOM 588 O O . GLU A 1 70 ? 9.845 -13.732 7.507 1.00 91.06 70 GLU A O 1
ATOM 593 N N . LYS A 1 71 ? 8.663 -14.464 5.746 1.00 90.56 71 LYS A N 1
ATOM 594 C CA . LYS A 1 71 ? 8.464 -13.142 5.124 1.00 90.56 71 LYS A CA 1
ATOM 595 C C . LYS A 1 71 ? 7.267 -12.377 5.693 1.00 90.56 71 LYS A C 1
ATOM 597 O O . LYS A 1 71 ? 7.128 -11.175 5.457 1.00 90.56 71 LYS A O 1
ATOM 602 N N . PHE A 1 72 ? 6.372 -13.043 6.422 1.00 93.06 72 PHE A N 1
ATOM 603 C CA . PHE A 1 72 ? 5.182 -12.401 6.976 1.00 93.06 72 PHE A CA 1
ATOM 604 C C . PHE A 1 72 ? 5.533 -11.455 8.120 1.00 93.06 72 PHE A C 1
ATOM 606 O O . PHE A 1 72 ? 6.215 -11.837 9.063 1.00 93.06 72 PHE A O 1
ATOM 613 N N . GLY A 1 73 ? 5.033 -10.219 8.051 1.00 93.44 73 GLY A N 1
ATOM 614 C CA . GLY A 1 73 ? 5.272 -9.204 9.079 1.00 93.44 73 GLY A CA 1
ATOM 615 C C . GLY A 1 73 ? 6.693 -8.632 9.117 1.00 93.44 73 GLY A C 1
ATOM 616 O O . GLY A 1 73 ? 6.976 -7.785 9.962 1.00 93.44 73 GLY A O 1
ATOM 617 N N . LEU A 1 74 ? 7.580 -9.042 8.201 1.00 93.12 74 LEU A N 1
ATOM 618 C CA . LEU A 1 74 ? 8.883 -8.405 8.026 1.00 93.12 74 LEU A CA 1
ATOM 619 C C . LEU A 1 74 ? 8.717 -7.053 7.340 1.00 93.12 74 LEU A C 1
ATOM 621 O O . LEU A 1 74 ? 8.185 -6.972 6.234 1.00 93.12 74 LEU A O 1
ATOM 625 N N . ARG A 1 75 ? 9.195 -5.995 7.992 1.00 92.38 75 ARG A N 1
ATOM 626 C CA . ARG A 1 75 ? 9.129 -4.620 7.491 1.00 92.38 75 ARG A CA 1
ATOM 627 C C . ARG A 1 75 ? 9.929 -4.434 6.208 1.00 92.38 75 ARG A C 1
ATOM 629 O O . ARG A 1 75 ? 11.108 -4.788 6.175 1.00 92.38 75 ARG A O 1
ATOM 636 N N . ARG A 1 76 ? 9.307 -3.858 5.179 1.00 90.81 76 ARG A N 1
ATOM 637 C CA . ARG A 1 76 ? 9.939 -3.633 3.866 1.00 90.81 76 ARG A CA 1
ATOM 638 C C . ARG A 1 76 ? 11.025 -2.577 3.909 1.00 90.81 76 ARG A C 1
ATOM 640 O O . ARG A 1 76 ? 12.091 -2.781 3.348 1.00 90.81 76 ARG A O 1
ATOM 647 N N . ASP A 1 77 ? 10.794 -1.500 4.643 1.00 88.62 77 ASP A N 1
ATOM 648 C CA . ASP A 1 77 ? 11.767 -0.421 4.805 1.00 88.62 77 ASP A CA 1
ATOM 649 C C . ASP A 1 77 ? 13.056 -0.852 5.529 1.00 88.62 77 ASP A C 1
ATOM 651 O O . ASP A 1 77 ? 14.051 -0.138 5.493 1.00 88.62 77 ASP A O 1
ATOM 655 N N . ILE A 1 78 ? 13.057 -2.039 6.148 1.00 84.94 78 ILE A N 1
ATOM 656 C CA . ILE A 1 78 ? 14.228 -2.627 6.810 1.00 84.94 78 ILE A CA 1
ATOM 657 C C . ILE A 1 78 ? 14.791 -3.814 6.013 1.00 84.94 78 ILE A C 1
ATOM 659 O O . ILE A 1 78 ? 16.007 -3.961 5.911 1.00 84.94 78 ILE A O 1
ATOM 663 N N . ASN A 1 79 ? 13.924 -4.684 5.482 1.00 79.38 79 ASN A N 1
ATOM 664 C CA . ASN A 1 79 ? 14.312 -6.027 5.033 1.00 79.38 79 ASN A CA 1
ATOM 665 C C . ASN A 1 79 ? 14.297 -6.240 3.516 1.00 79.38 79 ASN A C 1
ATOM 667 O O . ASN A 1 79 ? 14.663 -7.329 3.080 1.00 79.38 79 ASN A O 1
ATOM 671 N N . GLY A 1 80 ? 13.884 -5.274 2.696 1.00 68.75 80 GLY A N 1
ATOM 672 C CA . GLY A 1 80 ? 14.015 -5.473 1.255 1.00 68.75 80 GLY A CA 1
ATOM 673 C C . GLY A 1 80 ? 13.321 -4.452 0.378 1.00 68.75 80 GLY A C 1
ATOM 674 O O . GLY A 1 80 ? 12.287 -3.881 0.725 1.00 68.75 80 GLY A O 1
ATOM 675 N N . ILE A 1 81 ? 13.892 -4.285 -0.813 1.00 63.66 81 ILE A N 1
ATOM 676 C CA . ILE A 1 81 ? 13.343 -3.455 -1.876 1.00 63.66 81 ILE A CA 1
ATOM 677 C C . ILE A 1 81 ? 12.726 -4.352 -2.940 1.00 63.66 81 ILE A C 1
ATOM 679 O O . ILE A 1 81 ? 13.144 -5.485 -3.126 1.00 63.66 81 ILE A O 1
ATOM 683 N N . GLY A 1 82 ? 11.631 -3.884 -3.542 1.00 63.06 82 GLY A N 1
ATOM 684 C CA . GLY A 1 82 ? 10.848 -4.646 -4.512 1.00 63.06 82 GLY A CA 1
ATOM 685 C C . GLY A 1 82 ? 9.770 -5.532 -3.884 1.00 63.06 82 GLY A C 1
ATOM 686 O O . GLY A 1 82 ? 10.009 -6.665 -3.481 1.00 63.06 82 GLY A O 1
ATOM 687 N N . SER A 1 83 ? 8.532 -5.046 -3.888 1.00 72.50 83 SER A N 1
ATOM 688 C CA . SER A 1 83 ? 7.372 -5.931 -3.810 1.00 72.50 83 SER A CA 1
ATOM 689 C C . SER A 1 83 ? 6.387 -5.496 -4.874 1.00 72.50 83 SER A C 1
ATOM 691 O O . SER A 1 83 ? 5.906 -4.362 -4.852 1.00 72.50 83 SER A O 1
ATOM 693 N N . CYS A 1 84 ? 6.100 -6.408 -5.789 1.00 84.25 84 CYS A N 1
ATOM 694 C CA . CYS A 1 84 ? 4.959 -6.297 -6.667 1.00 84.25 84 CYS A CA 1
ATOM 695 C C . CYS A 1 84 ? 3.970 -7.422 -6.357 1.00 84.25 84 CYS A C 1
ATOM 697 O O . CYS A 1 84 ? 4.358 -8.551 -6.022 1.00 84.25 84 CYS A O 1
ATOM 699 N N . THR A 1 85 ? 2.688 -7.098 -6.467 1.00 85.75 85 THR A N 1
ATOM 700 C CA . THR A 1 85 ? 1.594 -8.061 -6.390 1.00 85.75 85 THR A CA 1
ATOM 701 C C . THR A 1 85 ? 0.922 -8.111 -7.749 1.00 85.75 85 THR A C 1
ATOM 703 O O . THR A 1 85 ? 0.378 -7.109 -8.208 1.00 85.75 85 THR A O 1
ATOM 706 N N . SER A 1 86 ? 0.962 -9.283 -8.380 1.00 85.31 86 SER A N 1
ATOM 707 C CA . SER A 1 86 ? 0.095 -9.578 -9.518 1.00 85.31 86 SER A CA 1
ATOM 708 C C . SER A 1 86 ? -1.337 -9.705 -9.006 1.00 85.31 86 SER A C 1
ATOM 710 O O . SER A 1 86 ? -1.583 -10.409 -8.019 1.00 85.31 86 SER A O 1
ATOM 712 N N . LEU A 1 87 ? -2.265 -8.985 -9.629 1.00 86.12 87 LEU A N 1
ATOM 713 C CA . LEU A 1 87 ? -3.688 -9.096 -9.342 1.00 86.12 87 LEU A CA 1
ATOM 714 C C . LEU A 1 87 ? -4.302 -10.069 -10.355 1.00 86.12 87 LEU A C 1
ATOM 716 O O . LEU A 1 87 ? -4.909 -9.663 -11.341 1.00 86.12 87 LEU A O 1
ATOM 720 N N . SER A 1 88 ? -4.091 -11.362 -10.123 1.00 78.38 88 SER A N 1
ATOM 721 C CA . SER A 1 88 ? -4.670 -12.467 -10.894 1.00 78.38 88 SER A CA 1
ATOM 722 C C . SER A 1 88 ? -5.459 -13.409 -9.976 1.00 78.38 88 SER A C 1
ATOM 724 O O . SER A 1 88 ? -5.388 -13.305 -8.744 1.00 78.38 88 SER A O 1
ATOM 726 N N . GLU A 1 89 ? -6.249 -14.307 -10.574 1.00 81.19 89 GLU A N 1
ATOM 727 C CA . GLU A 1 89 ? -6.989 -15.376 -9.886 1.00 81.19 89 GLU A CA 1
ATOM 728 C C . GLU A 1 89 ? -7.856 -14.855 -8.722 1.00 81.19 89 GLU A C 1
ATOM 730 O O . GLU A 1 89 ? -8.907 -14.250 -8.926 1.00 81.19 89 GLU A O 1
ATOM 735 N N . ARG A 1 90 ? -7.390 -15.031 -7.478 1.00 79.00 90 ARG A N 1
ATOM 736 C CA . ARG A 1 90 ? -8.065 -14.612 -6.239 1.00 79.00 90 ARG A CA 1
ATOM 737 C C . ARG A 1 90 ? -8.306 -13.103 -6.119 1.00 79.00 90 ARG A C 1
ATOM 739 O O . ARG A 1 90 ? -9.023 -12.683 -5.218 1.00 79.00 90 ARG A O 1
ATOM 746 N N . TYR A 1 91 ? -7.688 -12.294 -6.979 1.00 85.81 91 TYR A N 1
ATOM 747 C CA . TYR A 1 91 ? -7.863 -10.841 -7.021 1.00 85.81 91 TYR A CA 1
ATOM 748 C C . TYR A 1 91 ? -8.550 -10.351 -8.302 1.00 85.81 91 TYR A C 1
ATOM 750 O O . TYR A 1 91 ? -8.510 -9.152 -8.574 1.00 85.81 91 TYR A O 1
ATOM 758 N N . GLN A 1 92 ? -9.191 -11.244 -9.071 1.00 86.69 92 GLN A N 1
ATOM 759 C CA . GLN A 1 92 ? -9.779 -10.909 -10.373 1.00 86.69 92 GLN A CA 1
ATOM 760 C C . GLN A 1 92 ? -10.752 -9.725 -10.303 1.00 86.69 92 GLN A C 1
ATOM 762 O O . GLN A 1 92 ? -10.638 -8.808 -11.104 1.00 86.69 92 GLN A O 1
ATOM 767 N N . GLY A 1 93 ? -11.625 -9.665 -9.290 1.00 89.19 93 GLY A N 1
ATOM 768 C CA . GLY A 1 93 ? -12.559 -8.541 -9.143 1.00 89.19 93 GLY A CA 1
ATOM 769 C C . GLY A 1 93 ? -11.863 -7.180 -8.989 1.00 89.19 93 GLY A C 1
ATOM 770 O O . GLY A 1 93 ? -12.284 -6.196 -9.588 1.00 89.19 93 GLY A O 1
ATOM 771 N N . CYS A 1 94 ? -10.754 -7.117 -8.244 1.00 90.31 94 CYS A N 1
ATOM 772 C CA . CYS A 1 94 ? -9.941 -5.900 -8.131 1.00 90.31 94 CYS A CA 1
ATOM 773 C C . CYS A 1 94 ? -9.212 -5.593 -9.450 1.00 90.31 94 CYS A C 1
ATOM 775 O O . CYS A 1 94 ? -9.134 -4.437 -9.871 1.00 90.31 94 CYS A O 1
ATOM 777 N N . ALA A 1 95 ? -8.709 -6.630 -10.124 1.00 91.38 95 ALA A N 1
ATOM 778 C CA . ALA A 1 95 ? -8.037 -6.509 -11.410 1.00 91.38 95 ALA A CA 1
ATOM 779 C C . ALA A 1 95 ? -8.961 -5.920 -12.486 1.00 91.38 95 ALA A C 1
ATOM 781 O O . ALA A 1 95 ? -8.566 -4.978 -13.172 1.00 91.38 95 ALA A O 1
ATOM 782 N N . ASP A 1 96 ? -10.193 -6.421 -12.581 1.00 92.25 96 ASP A N 1
ATOM 783 C CA . ASP A 1 96 ? -11.204 -5.958 -13.533 1.00 92.25 96 ASP A CA 1
ATOM 784 C C . ASP A 1 96 ? -11.550 -4.486 -13.291 1.00 92.25 96 ASP A C 1
ATOM 786 O O . ASP A 1 96 ? -11.499 -3.679 -14.220 1.00 92.25 96 ASP A O 1
ATOM 790 N N . GLN A 1 97 ? -11.769 -4.090 -12.030 1.00 93.50 97 GLN A N 1
ATOM 791 C CA . GLN A 1 97 ? -12.014 -2.687 -11.683 1.00 93.50 97 GLN A CA 1
ATOM 792 C C . GLN A 1 97 ? -10.860 -1.762 -12.104 1.00 93.50 97 GLN A C 1
ATOM 794 O O . GLN A 1 97 ? -11.092 -0.656 -12.604 1.00 93.50 97 GLN A O 1
ATOM 799 N N . ILE A 1 98 ? -9.608 -2.193 -11.905 1.00 93.38 98 ILE A N 1
ATOM 800 C CA . ILE A 1 98 ? -8.435 -1.426 -12.341 1.00 93.38 98 ILE A CA 1
ATOM 801 C C . ILE A 1 98 ? -8.415 -1.334 -13.868 1.00 93.38 98 ILE A C 1
ATOM 803 O O . ILE A 1 98 ? -8.283 -0.231 -14.397 1.00 93.38 98 ILE A O 1
ATOM 807 N N . ILE A 1 99 ? -8.574 -2.452 -14.583 1.00 93.06 99 ILE A N 1
ATOM 808 C CA . ILE A 1 99 ? -8.570 -2.489 -16.053 1.00 93.06 99 ILE A CA 1
ATOM 809 C C . ILE A 1 99 ? -9.642 -1.553 -16.626 1.00 93.06 99 ILE A C 1
ATOM 811 O O . ILE A 1 99 ? -9.326 -0.733 -17.494 1.00 93.06 99 ILE A O 1
ATOM 815 N N . ASP A 1 100 ? -10.870 -1.609 -16.111 1.00 92.31 100 ASP A N 1
ATOM 816 C CA . ASP A 1 100 ? -11.986 -0.777 -16.568 1.00 92.31 100 ASP A CA 1
ATOM 817 C C . ASP A 1 100 ? -11.702 0.715 -16.369 1.00 92.31 100 ASP A C 1
ATOM 819 O O . ASP A 1 100 ? -11.928 1.543 -17.259 1.00 92.31 100 ASP A O 1
ATOM 823 N N . ARG A 1 101 ? -11.135 1.088 -15.217 1.00 91.81 101 ARG A N 1
ATOM 824 C CA . ARG A 1 101 ? -10.746 2.479 -14.946 1.00 91.81 101 ARG A CA 1
ATOM 825 C C . ARG A 1 101 ? -9.633 2.947 -15.863 1.00 91.81 101 ARG A C 1
ATOM 827 O O . ARG A 1 101 ? -9.714 4.053 -16.398 1.00 91.81 101 ARG A O 1
ATOM 834 N N . VAL A 1 102 ? -8.621 2.113 -16.078 1.00 90.19 102 VAL A N 1
ATOM 835 C CA . VAL A 1 102 ? -7.534 2.413 -17.011 1.00 90.19 102 VAL A CA 1
ATOM 836 C C . VAL A 1 102 ? -8.086 2.619 -18.414 1.00 90.19 102 VAL A C 1
ATOM 838 O O . VAL A 1 102 ? -7.756 3.621 -19.046 1.00 90.19 102 VAL A O 1
ATOM 841 N N . HIS A 1 103 ? -8.988 1.751 -18.874 1.00 88.19 103 HIS A N 1
ATOM 842 C CA . HIS A 1 103 ? -9.661 1.918 -20.157 1.00 88.19 103 HIS A CA 1
ATOM 843 C C . HIS A 1 103 ? -10.409 3.257 -20.239 1.00 88.19 103 HIS A C 1
ATOM 845 O O . HIS A 1 103 ? -10.252 3.991 -21.215 1.00 88.19 103 HIS A O 1
ATOM 851 N N . ASN A 1 104 ? -11.153 3.636 -19.199 1.00 89.00 104 ASN A N 1
ATOM 852 C CA . ASN A 1 104 ? -11.842 4.927 -19.153 1.00 89.00 104 ASN A CA 1
ATOM 853 C C . ASN A 1 104 ? -10.867 6.112 -19.235 1.00 89.00 1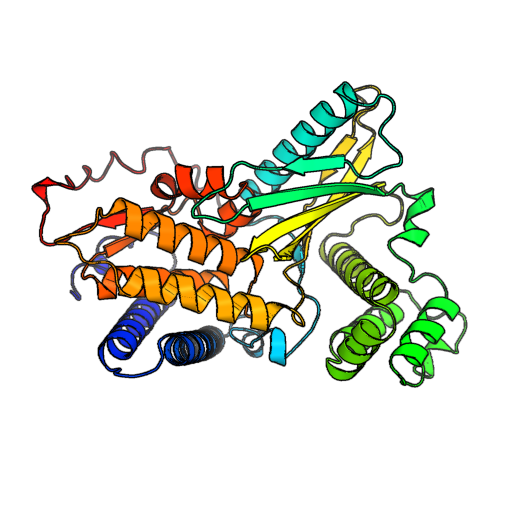04 ASN A C 1
ATOM 855 O O . ASN A 1 104 ? -11.093 7.039 -20.015 1.00 89.00 104 ASN A O 1
ATOM 859 N N . TYR A 1 105 ? -9.742 6.064 -18.515 1.00 88.19 105 TYR A N 1
ATOM 860 C CA . TYR A 1 105 ? -8.697 7.089 -18.611 1.00 88.19 105 TYR A CA 1
ATOM 861 C C . TYR A 1 105 ? -8.053 7.135 -20.003 1.00 88.19 105 TYR A C 1
ATOM 863 O O . TYR A 1 105 ? -7.740 8.219 -20.496 1.00 88.19 105 TYR A O 1
ATOM 871 N N . PHE A 1 106 ? -7.903 5.987 -20.675 1.00 82.31 106 PHE A N 1
ATOM 872 C CA . PHE A 1 106 ? -7.488 5.940 -22.078 1.00 82.31 106 PHE A CA 1
ATOM 873 C C . PHE A 1 106 ? -8.480 6.670 -22.984 1.00 82.31 106 PHE A C 1
ATOM 875 O O . PHE A 1 106 ? -8.084 7.515 -23.788 1.00 82.31 106 PHE A O 1
ATOM 882 N N . GLN A 1 107 ? -9.773 6.386 -22.853 1.00 82.38 107 GLN A N 1
ATOM 883 C CA . GLN A 1 107 ? -10.785 7.033 -23.688 1.00 82.38 107 GLN A CA 1
ATOM 884 C C . GLN A 1 107 ? -10.856 8.546 -23.446 1.00 82.38 107 GLN A C 1
ATOM 886 O O . GLN A 1 107 ? -11.037 9.312 -24.391 1.00 82.38 107 GLN A O 1
ATOM 891 N N . GLU A 1 108 ? -10.687 9.000 -22.203 1.00 85.12 108 GLU A N 1
ATOM 892 C CA . GLU A 1 108 ? -10.597 10.429 -21.877 1.00 85.12 108 GLU A CA 1
ATOM 893 C C . GLU A 1 108 ? -9.390 11.094 -22.549 1.00 85.12 108 GLU A C 1
ATOM 895 O O . GLU A 1 108 ? -9.541 12.079 -23.272 1.00 85.12 108 GLU A O 1
ATOM 900 N N . ALA A 1 109 ? -8.199 10.521 -22.386 1.00 80.75 109 ALA A N 1
ATOM 901 C CA . ALA A 1 109 ? -6.974 11.068 -22.958 1.00 80.75 109 ALA A CA 1
ATOM 902 C C . ALA A 1 109 ? -6.992 11.097 -24.500 1.00 80.75 109 ALA A C 1
ATOM 904 O O . ALA A 1 109 ? -6.502 12.055 -25.103 1.00 80.75 109 ALA A O 1
ATOM 905 N N . LEU A 1 110 ? -7.595 10.092 -25.150 1.00 78.12 110 LEU A N 1
ATOM 906 C CA . LEU A 1 110 ? -7.781 10.072 -26.607 1.00 78.12 110 LEU A CA 1
ATOM 907 C C . LEU A 1 110 ? -8.719 11.180 -27.100 1.00 78.12 110 LEU A C 1
ATOM 909 O O . LEU A 1 110 ? -8.486 11.726 -28.180 1.00 78.12 110 LEU A O 1
ATOM 913 N N . LYS A 1 111 ? -9.757 11.529 -26.325 1.00 78.00 111 LYS A N 1
ATOM 914 C CA . LYS A 1 111 ? -10.653 12.653 -26.649 1.00 78.00 111 LYS A CA 1
ATOM 915 C C . LYS A 1 111 ? -9.923 13.994 -26.583 1.00 78.00 111 LYS A C 1
ATOM 917 O O . LYS A 1 111 ? -10.206 14.871 -27.393 1.00 78.00 111 LYS A O 1
ATOM 922 N N . GLU A 1 112 ? -8.995 14.155 -25.641 1.00 70.62 112 GLU A N 1
ATOM 923 C CA . GLU A 1 112 ? -8.246 15.404 -25.465 1.00 70.62 112 GLU A CA 1
ATOM 924 C C . GLU A 1 112 ? -7.116 15.579 -26.486 1.00 70.62 112 GLU A C 1
ATOM 926 O O . GLU A 1 112 ? -6.856 16.693 -26.947 1.00 70.62 112 GLU A O 1
ATOM 931 N N . LYS A 1 113 ? -6.412 14.494 -26.828 1.00 64.94 113 LYS A N 1
ATOM 932 C CA . LYS A 1 113 ? -5.220 14.524 -27.683 1.00 64.94 113 LYS A CA 1
ATOM 933 C C . LYS A 1 113 ? -5.201 13.293 -28.593 1.00 64.94 113 LYS A C 1
ATOM 935 O O . LYS A 1 113 ? -4.708 12.236 -28.205 1.00 64.94 113 LYS A O 1
ATOM 940 N N . HIS A 1 114 ? -5.710 13.437 -29.819 1.00 60.88 114 HIS A N 1
ATOM 941 C CA . HIS A 1 114 ? -5.599 12.404 -30.852 1.00 60.88 114 HIS A CA 1
ATOM 942 C C . HIS A 1 114 ? -4.475 12.744 -31.850 1.00 60.88 114 HIS A C 1
ATOM 944 O O . HIS A 1 114 ? -4.512 13.828 -32.441 1.00 60.88 114 HIS A O 1
ATOM 950 N N . PRO A 1 115 ? -3.505 11.843 -32.121 1.00 66.06 115 PRO A N 1
ATOM 951 C CA . PRO A 1 115 ? -3.290 10.508 -31.536 1.00 66.06 115 PRO A CA 1
ATOM 952 C C . PRO A 1 115 ? -2.715 10.558 -30.109 1.00 66.06 115 PRO A C 1
ATOM 954 O O . PRO A 1 115 ? -2.248 11.616 -29.690 1.00 66.06 115 PRO A O 1
ATOM 957 N N . TRP A 1 116 ? -2.698 9.404 -29.412 1.00 66.19 116 TRP A N 1
ATOM 958 C CA . TRP A 1 116 ? -2.213 9.281 -28.024 1.00 66.19 116 TRP A CA 1
ATOM 959 C C . TRP A 1 116 ? -0.944 10.111 -27.781 1.00 66.19 116 TRP A C 1
ATOM 961 O O . TRP A 1 116 ? 0.026 9.967 -28.542 1.00 66.19 116 TRP A O 1
ATOM 971 N N . PRO A 1 117 ? -0.923 10.961 -26.743 1.00 63.62 117 PRO A N 1
ATOM 972 C CA . PRO A 1 117 ? 0.174 11.886 -26.538 1.00 63.62 117 PRO A CA 1
ATOM 973 C C . PRO A 1 117 ? 1.492 11.143 -26.296 1.00 63.62 117 PRO A C 1
ATOM 975 O O . PRO A 1 117 ? 1.555 10.142 -25.586 1.00 63.62 117 PRO A O 1
ATOM 978 N N . LYS A 1 118 ? 2.582 11.662 -26.878 1.00 70.12 118 LYS A N 1
ATOM 979 C CA . LYS A 1 118 ? 3.948 11.247 -26.502 1.00 70.12 118 LYS A CA 1
ATOM 980 C C . LYS A 1 118 ? 4.261 11.598 -25.044 1.00 70.12 118 LYS A C 1
ATOM 982 O O . LYS A 1 118 ? 5.147 11.003 -24.444 1.00 70.12 118 LYS A O 1
ATOM 987 N N . GLU A 1 119 ? 3.554 12.586 -24.507 1.00 79.62 119 GLU A N 1
ATOM 988 C CA . GLU A 1 119 ? 3.651 13.006 -23.117 1.00 79.62 119 GLU A CA 1
ATOM 989 C C . GLU A 1 119 ? 2.722 12.175 -22.222 1.00 79.62 119 GLU A C 1
ATOM 991 O O . GLU A 1 119 ? 1.643 11.775 -22.665 1.00 79.62 119 GLU A O 1
ATOM 996 N N . PRO A 1 120 ? 3.093 11.950 -20.951 1.00 86.75 120 PRO A N 1
ATOM 997 C CA . PRO A 1 120 ? 2.230 11.271 -19.994 1.00 86.75 120 PRO A CA 1
ATOM 998 C C . PRO A 1 120 ? 0.899 12.006 -19.790 1.00 86.75 120 PRO A C 1
ATOM 1000 O O . PRO A 1 120 ? 0.880 13.220 -19.574 1.00 86.75 120 PRO A O 1
ATOM 1003 N N . PHE A 1 121 ? -0.205 11.260 -19.798 1.00 89.56 121 PHE A N 1
ATOM 1004 C CA . PHE A 1 121 ? -1.511 11.763 -19.377 1.00 89.56 121 PHE A CA 1
ATOM 1005 C C . PHE A 1 121 ? -1.506 11.972 -17.861 1.00 89.56 121 PHE A C 1
ATOM 1007 O O . PHE A 1 121 ? -0.951 11.152 -17.133 1.00 89.56 121 PHE A O 1
ATOM 1014 N N . GLN A 1 122 ? -2.104 13.055 -17.370 1.00 92.75 122 GLN A N 1
ATOM 1015 C CA . GLN A 1 122 ? -2.185 13.342 -15.937 1.00 92.75 122 GLN A CA 1
ATOM 1016 C C . GLN A 1 122 ? -3.630 13.615 -15.548 1.00 92.75 122 GLN A C 1
ATOM 1018 O O . GLN A 1 122 ? -4.313 14.380 -16.223 1.00 92.75 122 GLN A O 1
ATOM 1023 N N . LYS A 1 123 ? -4.068 13.031 -14.432 1.00 92.44 123 LYS A N 1
ATOM 1024 C CA . LYS A 1 123 ? -5.413 13.231 -13.889 1.00 92.44 123 LYS A CA 1
ATOM 1025 C C . LYS A 1 123 ? -5.331 13.529 -12.400 1.00 92.44 123 LYS A C 1
ATOM 1027 O O . LYS A 1 123 ? -4.749 12.760 -11.638 1.00 92.44 123 LYS A O 1
ATOM 1032 N N . GLY A 1 124 ? -5.884 14.669 -11.997 1.00 93.50 124 GLY A N 1
ATOM 1033 C CA . GLY A 1 124 ? -6.089 15.013 -10.592 1.00 93.50 124 GLY A CA 1
ATOM 1034 C C . GLY A 1 124 ? -7.422 14.466 -10.096 1.00 93.50 124 GLY A C 1
ATOM 1035 O O . GLY A 1 124 ? -8.400 14.441 -10.844 1.00 93.50 124 GLY A O 1
ATOM 1036 N N . PHE A 1 125 ? -7.464 14.050 -8.835 1.00 93.75 125 PHE A N 1
ATOM 1037 C CA . PHE A 1 125 ? -8.686 13.614 -8.169 1.00 93.75 125 PHE A CA 1
ATOM 1038 C C . PHE A 1 125 ? -9.138 14.643 -7.137 1.00 93.75 125 PHE A C 1
ATOM 1040 O O . PHE A 1 125 ? -8.372 15.512 -6.716 1.00 93.75 125 PHE A O 1
ATOM 1047 N N . LYS A 1 126 ? -10.409 14.551 -6.734 1.00 92.56 126 LYS A N 1
ATOM 1048 C CA . LYS A 1 126 ? -10.938 15.396 -5.662 1.00 92.56 126 LYS A CA 1
ATOM 1049 C C . LYS A 1 126 ? -10.171 15.125 -4.360 1.00 92.56 126 LYS A C 1
ATOM 1051 O O . LYS A 1 126 ? -9.860 13.963 -4.086 1.00 92.56 126 LYS A O 1
ATOM 1056 N N . PRO A 1 127 ? -9.858 16.168 -3.577 1.00 91.19 127 PRO A N 1
ATOM 1057 C CA . PRO A 1 127 ? -9.173 15.991 -2.310 1.00 91.19 127 PRO A CA 1
ATOM 1058 C C . PRO A 1 127 ? -10.110 15.399 -1.253 1.00 91.19 127 PRO A C 1
ATOM 1060 O O . PRO A 1 127 ? -11.292 15.736 -1.233 1.00 91.19 127 PRO A O 1
ATOM 1063 N N . SER A 1 128 ? -9.553 14.601 -0.341 1.00 90.31 128 SER A N 1
ATOM 1064 C CA . SER A 1 128 ? -10.240 14.056 0.837 1.00 90.31 128 SER A CA 1
ATOM 1065 C C . SER A 1 128 ? -9.384 14.276 2.082 1.00 90.31 128 SER A C 1
ATOM 1067 O O . SER A 1 128 ? -8.186 14.008 2.046 1.00 90.31 128 SER A O 1
ATOM 1069 N N . LEU A 1 129 ? -9.965 14.805 3.168 1.00 85.38 129 LEU A N 1
ATOM 1070 C CA . LEU A 1 129 ? -9.276 15.075 4.449 1.00 85.38 129 LEU A CA 1
ATOM 1071 C C . LEU A 1 129 ? -7.914 15.791 4.300 1.00 85.38 129 LEU A C 1
ATOM 1073 O O . LEU A 1 129 ? -6.919 15.439 4.932 1.00 85.38 129 LEU A O 1
ATOM 1077 N N . GLY A 1 130 ? -7.848 16.795 3.422 1.00 86.81 130 GLY A N 1
ATOM 1078 C CA . GLY A 1 130 ? -6.615 17.555 3.182 1.00 86.81 130 GLY A CA 1
ATOM 1079 C C . GLY A 1 130 ? -5.522 16.785 2.429 1.00 86.81 130 GLY A C 1
ATOM 1080 O O . GLY A 1 130 ? -4.377 17.230 2.404 1.00 86.81 130 GLY A O 1
ATOM 1081 N N . ARG A 1 131 ? -5.852 15.642 1.820 1.00 90.81 131 ARG A N 1
ATOM 1082 C CA . ARG A 1 131 ? -4.994 14.896 0.895 1.00 90.81 131 ARG A CA 1
ATOM 1083 C C . ARG A 1 131 ? -5.490 15.073 -0.531 1.00 90.81 131 ARG A C 1
ATOM 1085 O O . ARG A 1 131 ? -6.690 14.975 -0.781 1.00 90.81 131 ARG A O 1
ATOM 1092 N N . THR A 1 132 ? -4.569 15.256 -1.470 1.00 93.88 132 THR A N 1
ATOM 1093 C CA . THR A 1 132 ? -4.883 15.314 -2.905 1.00 93.88 132 THR A CA 1
ATOM 1094 C C . THR A 1 132 ? -4.258 14.116 -3.600 1.00 93.88 132 THR A C 1
ATOM 1096 O O . THR A 1 132 ? -3.048 13.917 -3.521 1.00 93.88 132 THR A O 1
ATOM 1099 N N . ALA A 1 133 ? -5.067 13.318 -4.294 1.00 95.19 133 ALA A N 1
ATOM 1100 C CA . ALA A 1 133 ? -4.571 12.220 -5.115 1.00 95.19 133 ALA A CA 1
ATOM 1101 C C . ALA A 1 133 ? -4.453 12.652 -6.582 1.00 95.19 133 ALA A C 1
ATOM 1103 O O . ALA A 1 133 ? -5.228 13.470 -7.085 1.00 95.19 133 ALA A O 1
ATOM 1104 N N . SER A 1 134 ? -3.485 12.089 -7.294 1.00 96.06 134 SER A N 1
ATOM 1105 C CA . SER A 1 134 ? -3.372 12.246 -8.746 1.00 96.06 134 SER A CA 1
ATOM 1106 C C . SER A 1 134 ? -2.715 11.024 -9.362 1.00 96.06 134 SER A C 1
ATOM 1108 O O . SER A 1 134 ? -1.967 10.320 -8.691 1.00 96.06 134 SER A O 1
ATOM 1110 N N . LEU A 1 135 ? -2.946 10.800 -10.650 1.00 95.50 135 LEU A N 1
ATOM 1111 C CA . LEU A 1 135 ? -2.221 9.800 -11.418 1.00 95.50 135 LEU A CA 1
ATOM 1112 C C . LEU A 1 135 ? -1.504 10.410 -12.614 1.00 95.50 135 LEU A C 1
ATOM 1114 O O . LEU A 1 135 ? -1.871 11.478 -13.118 1.00 95.50 135 LEU A O 1
ATOM 1118 N N . LYS A 1 136 ? -0.480 9.699 -13.072 1.00 94.31 136 LYS A N 1
ATOM 1119 C CA . LYS A 1 136 ? 0.223 9.945 -14.325 1.00 94.31 136 LYS A CA 1
ATOM 1120 C C . LYS A 1 136 ? 0.310 8.630 -15.086 1.00 94.31 136 LYS A C 1
ATOM 1122 O O . LYS A 1 136 ? 0.826 7.657 -14.557 1.00 94.31 136 LYS A O 1
ATOM 1127 N N . MET A 1 137 ? -0.176 8.607 -16.317 1.00 92.31 137 MET A N 1
ATOM 1128 C CA . MET A 1 137 ? -0.251 7.409 -17.143 1.00 92.31 137 MET A CA 1
ATOM 1129 C C . MET A 1 137 ? 0.629 7.543 -18.384 1.00 92.31 137 MET A C 1
ATOM 1131 O O . MET A 1 137 ? 0.571 8.543 -19.104 1.00 92.31 137 MET A O 1
ATOM 1135 N N . MET A 1 138 ? 1.435 6.518 -18.642 1.00 89.44 138 MET A N 1
ATOM 1136 C CA . MET A 1 138 ? 2.359 6.446 -19.767 1.00 89.44 138 MET A CA 1
ATOM 1137 C C . MET A 1 138 ? 2.137 5.154 -20.552 1.00 89.44 138 MET A C 1
ATOM 1139 O O . MET A 1 138 ? 2.156 4.064 -19.987 1.00 89.44 138 MET A O 1
ATOM 1143 N N . LEU A 1 139 ? 1.975 5.287 -21.871 1.00 87.25 139 LEU A N 1
ATOM 1144 C CA . LEU A 1 139 ? 1.982 4.158 -22.796 1.00 87.25 139 LEU A CA 1
ATOM 1145 C C . LEU A 1 139 ? 3.415 3.897 -23.261 1.00 87.25 139 LEU A C 1
ATOM 1147 O O . LEU A 1 139 ? 4.026 4.728 -23.935 1.00 87.25 139 LEU A O 1
ATOM 1151 N N . ILE A 1 140 ? 3.930 2.724 -22.931 1.00 86.12 140 ILE A N 1
ATOM 1152 C CA . ILE A 1 140 ? 5.272 2.266 -23.260 1.00 86.12 140 ILE A CA 1
ATOM 1153 C C . ILE A 1 140 ? 5.145 1.307 -24.437 1.00 86.12 140 ILE A C 1
ATOM 1155 O O . ILE A 1 140 ? 4.662 0.186 -24.299 1.00 86.12 140 ILE A O 1
ATOM 1159 N N . ARG A 1 141 ? 5.568 1.741 -25.623 1.00 84.75 141 ARG A N 1
ATOM 1160 C CA . ARG A 1 141 ? 5.521 0.876 -26.805 1.00 84.75 141 ARG A CA 1
ATOM 1161 C C . ARG A 1 141 ? 6.576 -0.214 -26.718 1.00 84.75 141 ARG A C 1
ATOM 1163 O O . ARG A 1 141 ? 7.691 0.061 -26.289 1.00 84.75 141 ARG A O 1
ATOM 1170 N N . SER A 1 142 ? 6.288 -1.401 -27.237 1.00 81.94 142 SER A N 1
ATOM 1171 C CA . SER A 1 142 ? 7.234 -2.526 -27.272 1.00 81.94 142 SER A CA 1
ATOM 1172 C C . SER A 1 142 ? 8.580 -2.164 -27.919 1.00 81.94 142 SER A C 1
ATOM 1174 O O . SER A 1 142 ? 9.641 -2.578 -27.456 1.00 81.94 142 SER A O 1
ATOM 1176 N N . LYS A 1 143 ? 8.560 -1.323 -28.960 1.00 79.50 143 LYS A N 1
ATOM 1177 C CA . LYS A 1 143 ? 9.768 -0.795 -29.621 1.00 79.50 143 LYS A CA 1
ATOM 1178 C C . LYS A 1 143 ? 10.584 0.169 -28.744 1.00 79.50 143 LYS A C 1
ATOM 1180 O O . LYS A 1 143 ? 11.798 0.247 -28.901 1.00 79.50 143 LYS A O 1
ATOM 1185 N N . ASP A 1 144 ? 9.916 0.863 -27.826 1.00 76.62 144 ASP A N 1
ATOM 1186 C CA . ASP A 1 144 ? 10.478 1.883 -26.935 1.00 76.62 144 ASP A CA 1
ATOM 1187 C C . ASP A 1 144 ? 10.699 1.322 -25.514 1.00 76.62 144 ASP A C 1
ATOM 1189 O O . ASP A 1 144 ? 11.227 2.006 -24.640 1.00 76.62 144 ASP A O 1
ATOM 1193 N N . SER A 1 145 ? 10.352 0.050 -25.275 1.00 69.50 145 SER A N 1
ATOM 1194 C CA . SER A 1 145 ? 10.358 -0.575 -23.948 1.00 69.50 145 SER A CA 1
ATOM 1195 C C . SER A 1 145 ? 11.745 -0.601 -23.309 1.00 69.50 145 SER A C 1
ATOM 1197 O O . SER A 1 145 ? 11.860 -0.622 -22.090 1.00 69.50 145 SER A O 1
ATOM 1199 N N . LYS A 1 146 ? 12.810 -0.564 -24.120 1.00 65.69 146 LYS A N 1
ATOM 1200 C CA . LYS A 1 146 ? 14.200 -0.493 -23.647 1.00 65.69 146 LYS A CA 1
ATOM 1201 C C . LYS A 1 146 ? 14.511 0.802 -22.889 1.00 65.69 146 LYS A C 1
ATOM 1203 O O . LYS A 1 146 ? 15.438 0.803 -22.095 1.00 65.69 146 LYS A O 1
ATOM 1208 N N . VAL A 1 147 ? 13.763 1.881 -23.137 1.00 61.53 147 VAL A N 1
ATOM 1209 C CA . VAL A 1 147 ? 13.951 3.172 -22.453 1.00 61.53 147 VAL A CA 1
ATOM 1210 C C . VAL A 1 147 ? 13.443 3.102 -21.012 1.00 61.53 147 VAL A C 1
ATOM 1212 O O . VAL A 1 147 ? 14.046 3.689 -20.119 1.00 61.53 147 VAL A O 1
ATOM 1215 N N . VAL A 1 148 ? 12.350 2.367 -20.788 1.00 60.69 148 VAL A N 1
ATOM 1216 C CA . VAL A 1 148 ? 11.681 2.281 -19.480 1.00 60.69 148 VAL A CA 1
ATOM 1217 C C . VAL A 1 148 ? 12.105 1.044 -18.686 1.00 60.69 148 VAL A C 1
ATOM 1219 O O . VAL A 1 148 ? 12.153 1.092 -17.460 1.00 60.69 148 VAL A O 1
ATOM 1222 N N . PHE A 1 149 ? 12.494 -0.029 -19.378 1.00 68.12 149 PHE A N 1
ATOM 1223 C CA . PHE A 1 149 ? 12.993 -1.277 -18.795 1.00 68.12 149 PHE A CA 1
ATOM 1224 C C . PHE A 1 149 ? 14.414 -1.583 -19.308 1.00 68.12 149 PHE A C 1
ATOM 1226 O O . PHE A 1 149 ? 14.604 -2.471 -20.156 1.00 68.12 149 PHE A O 1
ATOM 1233 N N . PRO A 1 150 ? 15.426 -0.809 -18.877 1.00 58.81 150 PRO A N 1
ATOM 1234 C CA . PRO A 1 150 ? 16.784 -0.919 -19.384 1.00 58.81 150 PRO A CA 1
ATOM 1235 C C . PRO A 1 150 ? 17.532 -2.033 -18.657 1.00 58.81 150 PRO A C 1
ATOM 1237 O O . PRO A 1 150 ? 18.371 -1.785 -17.805 1.00 58.81 150 PRO A O 1
ATOM 1240 N N . THR A 1 151 ? 17.247 -3.289 -18.986 1.00 58.06 151 THR A N 1
ATOM 1241 C CA . THR A 1 151 ? 18.146 -4.394 -18.609 1.00 58.06 151 THR A CA 1
ATOM 1242 C C . THR A 1 151 ? 18.210 -5.439 -19.713 1.00 58.06 151 THR A C 1
ATOM 1244 O O . THR A 1 151 ? 17.816 -6.599 -19.546 1.00 58.06 151 THR A O 1
ATOM 1247 N N . ARG A 1 152 ? 18.687 -5.045 -20.897 1.00 57.00 152 ARG A N 1
ATOM 1248 C CA . ARG A 1 152 ? 18.961 -6.027 -21.962 1.00 57.00 152 ARG A CA 1
ATOM 1249 C C . ARG A 1 152 ? 20.448 -6.213 -22.241 1.00 57.00 152 ARG A C 1
ATOM 1251 O O . ARG A 1 152 ? 20.808 -7.300 -22.703 1.00 57.00 152 ARG A O 1
ATOM 1258 N N . THR A 1 153 ? 21.293 -5.228 -21.938 1.00 68.81 153 THR A N 1
ATOM 1259 C CA . THR A 1 153 ? 22.733 -5.284 -22.232 1.00 68.81 153 THR A CA 1
ATOM 1260 C C . THR A 1 153 ? 23.559 -5.487 -20.969 1.00 68.81 153 THR A C 1
ATOM 1262 O O . THR A 1 153 ? 23.121 -5.135 -19.882 1.00 68.81 153 THR A O 1
ATOM 1265 N N . ILE A 1 154 ? 24.741 -6.089 -21.097 1.00 73.00 154 ILE A N 1
ATOM 1266 C CA . ILE A 1 154 ? 25.661 -6.286 -19.964 1.00 73.00 154 ILE A CA 1
ATOM 1267 C C . ILE A 1 154 ? 26.197 -4.928 -19.481 1.00 73.00 154 ILE A C 1
ATOM 1269 O O . ILE A 1 154 ? 26.530 -4.767 -18.312 1.00 73.00 154 ILE A O 1
ATOM 1273 N N . GLU A 1 155 ? 26.258 -3.948 -20.375 1.00 78.06 155 GLU A N 1
ATOM 1274 C CA . GLU A 1 155 ? 26.719 -2.586 -20.131 1.00 78.06 155 GLU A CA 1
ATOM 1275 C C . GLU A 1 155 ? 25.793 -1.845 -19.159 1.00 78.06 155 GLU A C 1
ATOM 1277 O O . GLU A 1 155 ? 26.291 -1.265 -18.196 1.00 78.06 155 GLU A O 1
ATOM 1282 N N . ASP A 1 156 ? 24.470 -1.957 -19.335 1.00 76.00 156 ASP A N 1
ATOM 1283 C CA . ASP A 1 156 ? 23.486 -1.376 -18.406 1.00 76.00 156 ASP A CA 1
ATOM 1284 C C . ASP A 1 156 ? 23.680 -1.942 -16.987 1.00 76.00 156 ASP A C 1
ATOM 1286 O O . ASP A 1 156 ? 23.727 -1.211 -15.998 1.00 76.00 156 ASP A O 1
ATOM 1290 N N . PHE A 1 157 ? 23.871 -3.262 -16.889 1.00 76.62 157 PHE A N 1
ATOM 1291 C CA . PHE A 1 157 ? 24.135 -3.944 -15.621 1.00 76.62 157 PHE A CA 1
ATOM 1292 C C . PHE A 1 157 ? 25.445 -3.488 -14.976 1.00 76.62 157 PHE A C 1
ATOM 1294 O O . PHE A 1 157 ? 25.474 -3.212 -13.778 1.00 76.62 157 PHE A O 1
ATOM 1301 N N . LYS A 1 158 ? 26.528 -3.386 -15.756 1.00 80.25 158 LYS A N 1
ATOM 1302 C CA . LYS A 1 158 ? 27.822 -2.886 -15.268 1.00 80.25 158 LYS A CA 1
ATOM 1303 C C . LYS A 1 158 ? 27.681 -1.491 -14.675 1.00 80.25 158 LYS A C 1
ATOM 1305 O O . LYS A 1 158 ? 28.143 -1.277 -13.560 1.00 80.25 158 LYS A O 1
ATOM 1310 N N . GLN A 1 159 ? 27.006 -0.589 -15.386 1.00 83.88 159 GLN A N 1
ATOM 1311 C CA . GLN A 1 159 ? 26.775 0.774 -14.920 1.00 83.88 159 GLN A CA 1
ATOM 1312 C C . GLN A 1 159 ? 25.989 0.790 -13.601 1.00 83.88 159 GLN A C 1
ATOM 1314 O O . GLN A 1 159 ? 26.388 1.477 -12.665 1.00 83.88 159 GLN A O 1
ATOM 1319 N N . MET A 1 160 ? 24.911 0.007 -13.479 1.00 83.44 160 MET A N 1
ATOM 1320 C CA . MET A 1 160 ? 24.130 -0.059 -12.234 1.00 83.44 160 MET A CA 1
ATOM 1321 C C . MET A 1 160 ? 24.956 -0.583 -11.051 1.00 83.44 160 MET A C 1
ATOM 1323 O O . MET A 1 160 ? 24.909 -0.002 -9.966 1.00 83.44 160 MET A O 1
ATOM 1327 N N . TYR A 1 161 ? 25.739 -1.649 -11.250 1.00 86.38 161 TYR A N 1
ATOM 1328 C CA . TYR A 1 161 ? 26.623 -2.184 -10.209 1.00 86.38 161 TYR A CA 1
ATOM 1329 C C . TYR A 1 161 ? 27.713 -1.176 -9.818 1.00 86.38 161 TYR A C 1
ATOM 1331 O O . TYR A 1 161 ? 27.966 -0.990 -8.627 1.00 86.38 161 TYR A O 1
ATOM 1339 N N . GLU A 1 162 ? 28.291 -0.460 -10.785 1.00 87.81 162 GLU A N 1
ATOM 1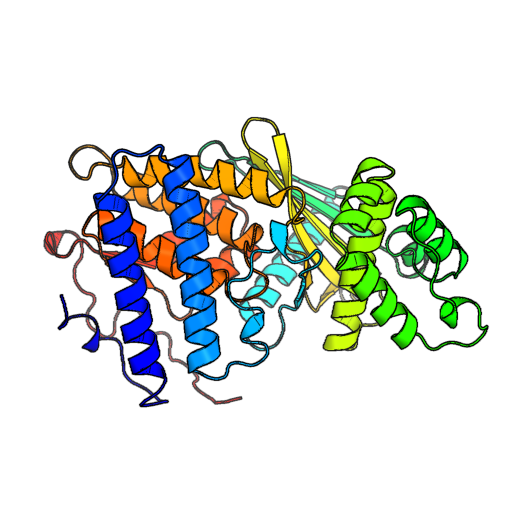340 C CA . GLU A 1 162 ? 29.281 0.593 -10.539 1.00 87.81 162 GLU A CA 1
ATOM 1341 C C . GLU A 1 162 ? 28.697 1.749 -9.714 1.00 87.81 162 GLU A C 1
ATOM 1343 O O . GLU A 1 162 ? 29.296 2.144 -8.710 1.00 87.81 162 GLU A O 1
ATOM 1348 N N . LEU A 1 163 ? 27.493 2.226 -10.052 1.00 88.88 163 LEU A N 1
ATOM 1349 C CA . LEU A 1 163 ? 26.775 3.239 -9.266 1.00 88.88 163 LEU A CA 1
ATOM 1350 C C . LEU A 1 163 ? 26.501 2.744 -7.837 1.00 88.88 163 LEU A C 1
ATOM 1352 O O . LEU A 1 163 ? 26.675 3.473 -6.859 1.00 88.88 163 LEU A O 1
ATOM 1356 N N . CYS A 1 164 ? 26.185 1.460 -7.671 1.00 87.75 164 CYS A N 1
ATOM 1357 C CA . CYS A 1 164 ? 26.057 0.835 -6.353 1.00 87.75 164 CYS A CA 1
ATOM 1358 C C . CYS A 1 164 ? 27.411 0.641 -5.633 1.00 87.75 164 CYS A C 1
ATOM 1360 O O . CYS A 1 164 ? 27.450 0.359 -4.434 1.00 87.75 164 CYS A O 1
ATOM 1362 N N . GLY A 1 165 ? 28.545 0.824 -6.317 1.00 86.69 165 GLY A N 1
ATOM 1363 C CA . GLY A 1 165 ? 29.892 0.475 -5.852 1.00 86.69 165 GLY A CA 1
ATOM 1364 C C . GLY A 1 165 ? 30.059 -1.005 -5.537 1.00 86.69 165 GLY A C 1
ATOM 1365 O O . GLY A 1 165 ? 30.701 -1.350 -4.547 1.00 86.69 165 GLY A O 1
ATOM 1366 N N . LEU A 1 166 ? 29.436 -1.851 -6.347 1.00 88.69 166 LEU A N 1
ATOM 1367 C CA . LEU A 1 166 ? 29.565 -3.296 -6.318 1.00 88.69 166 LEU A CA 1
ATOM 1368 C C . LEU A 1 166 ? 30.343 -3.759 -7.550 1.00 88.69 166 LEU A C 1
ATOM 1370 O O . LEU A 1 166 ? 30.284 -3.141 -8.612 1.00 88.69 166 LEU A O 1
ATOM 1374 N N . GLU A 1 167 ? 31.046 -4.878 -7.422 1.00 85.19 167 GLU A N 1
ATOM 1375 C CA . GLU A 1 167 ? 31.615 -5.559 -8.582 1.00 85.19 167 GLU A CA 1
ATOM 1376 C C . GLU A 1 167 ? 30.530 -6.388 -9.270 1.00 85.19 167 GLU A C 1
ATOM 1378 O O . GLU A 1 167 ? 29.745 -7.075 -8.610 1.00 85.19 167 GLU A O 1
ATOM 1383 N N . LEU A 1 168 ? 30.488 -6.338 -10.604 1.00 80.06 168 LEU A N 1
ATOM 1384 C CA . LEU A 1 168 ? 29.585 -7.187 -11.369 1.00 80.06 168 LEU A CA 1
ATOM 1385 C C . LEU A 1 168 ? 29.947 -8.664 -11.117 1.00 80.06 168 LEU A C 1
ATOM 1387 O O . LEU A 1 168 ? 31.114 -9.032 -11.293 1.00 80.06 168 LEU A O 1
ATOM 1391 N N . PRO A 1 169 ? 28.984 -9.533 -10.764 1.00 77.62 169 PRO A N 1
ATOM 1392 C CA . PRO A 1 169 ? 29.276 -10.932 -10.507 1.00 77.62 169 PRO A CA 1
ATOM 1393 C C . PRO A 1 169 ? 29.939 -11.607 -11.715 1.00 77.62 169 PRO A C 1
ATOM 1395 O O . PRO A 1 169 ? 29.489 -11.461 -12.852 1.00 77.62 169 PRO A O 1
ATOM 1398 N N . LEU A 1 170 ? 30.997 -12.389 -11.471 1.00 69.44 170 LEU A N 1
ATOM 1399 C CA . LEU A 1 170 ? 31.843 -13.001 -12.512 1.00 69.44 170 LEU A CA 1
ATOM 1400 C C . LEU A 1 170 ? 31.074 -13.853 -13.536 1.00 69.44 170 LEU A C 1
ATOM 1402 O O . LEU A 1 170 ? 31.551 -14.050 -14.654 1.00 69.44 170 LEU A O 1
ATOM 1406 N N . TYR A 1 171 ? 29.899 -14.369 -13.174 1.00 69.62 171 TYR A N 1
ATOM 1407 C CA . TYR A 1 171 ? 29.065 -15.153 -14.081 1.00 69.62 171 TYR A CA 1
ATOM 1408 C C . TYR A 1 171 ? 28.451 -14.302 -15.212 1.00 69.62 171 TYR A C 1
ATOM 1410 O O . TYR A 1 171 ? 28.362 -14.788 -16.337 1.00 69.62 171 TYR A O 1
ATOM 1418 N N . PHE A 1 172 ? 28.217 -12.997 -15.008 1.00 65.50 172 PHE A N 1
ATOM 1419 C CA . PHE A 1 172 ? 27.799 -12.082 -16.086 1.00 65.50 172 PHE A CA 1
ATOM 1420 C C . PHE A 1 172 ? 28.851 -11.863 -17.173 1.00 65.50 172 PHE A C 1
ATOM 1422 O O . PHE A 1 172 ? 28.513 -11.433 -18.275 1.00 65.50 172 PHE A O 1
ATOM 1429 N N . ALA A 1 173 ? 30.127 -12.123 -16.879 1.00 57.44 173 ALA A N 1
ATOM 1430 C CA . ALA A 1 173 ? 31.214 -11.922 -17.831 1.00 57.44 173 ALA A CA 1
ATOM 1431 C C . ALA A 1 173 ? 31.283 -13.019 -18.910 1.00 57.44 173 ALA A C 1
ATOM 1433 O O . ALA A 1 173 ? 32.104 -12.925 -19.822 1.00 57.44 173 ALA A O 1
ATOM 1434 N N . ARG A 1 174 ? 30.452 -14.068 -18.821 1.00 61.81 174 ARG A N 1
ATOM 1435 C CA . ARG A 1 174 ? 30.413 -15.153 -19.806 1.00 61.81 174 ARG A CA 1
ATOM 1436 C C . ARG A 1 174 ? 29.319 -14.882 -20.841 1.00 61.81 174 ARG A C 1
ATOM 1438 O O . ARG A 1 174 ? 28.133 -14.867 -20.518 1.00 61.81 174 ARG A O 1
ATOM 1445 N N . GLU A 1 175 ? 29.714 -14.681 -22.099 1.00 54.09 175 GLU A N 1
ATOM 1446 C CA . GLU A 1 175 ? 28.766 -14.618 -23.218 1.00 54.09 175 GLU A CA 1
ATOM 1447 C C . GLU A 1 175 ? 27.909 -15.896 -23.260 1.00 54.09 175 GLU A C 1
ATOM 1449 O O . GLU A 1 175 ? 28.430 -17.010 -23.194 1.00 54.09 175 GLU A O 1
ATOM 1454 N N . GLY A 1 176 ? 26.585 -15.736 -23.358 1.00 57.91 176 GLY A N 1
ATOM 1455 C CA . GLY A 1 176 ? 25.636 -16.850 -23.486 1.00 57.91 176 GLY A CA 1
ATOM 1456 C C . GLY A 1 176 ? 24.877 -17.246 -22.215 1.00 57.91 176 GLY A C 1
ATOM 1457 O O . GLY A 1 176 ? 24.112 -18.209 -22.257 1.00 57.91 176 GLY A O 1
ATOM 1458 N N . GLU A 1 177 ? 25.027 -16.532 -21.093 1.00 58.09 177 GLU A N 1
ATOM 1459 C CA . GLU A 1 177 ? 24.218 -16.827 -19.904 1.00 58.09 177 GLU A CA 1
ATOM 1460 C C . GLU A 1 177 ? 22.722 -16.515 -20.096 1.00 58.09 177 GLU A C 1
ATOM 1462 O O . GLU A 1 177 ? 22.322 -15.489 -20.655 1.00 58.09 177 GLU A O 1
ATOM 1467 N N . THR A 1 178 ? 21.890 -17.440 -19.610 1.00 60.12 178 THR A N 1
ATOM 1468 C CA . THR A 1 178 ? 20.430 -17.436 -19.744 1.00 60.12 178 THR A CA 1
ATOM 1469 C C . THR A 1 178 ? 19.779 -16.277 -18.994 1.00 60.12 178 THR A C 1
ATOM 1471 O O . THR A 1 178 ? 20.205 -15.929 -17.895 1.00 60.12 178 THR A O 1
ATOM 1474 N N . TYR A 1 179 ? 18.667 -15.775 -19.533 1.00 61.03 179 TYR A N 1
ATOM 1475 C CA . TYR A 1 179 ? 17.768 -14.786 -18.924 1.00 61.03 179 TYR A CA 1
ATOM 1476 C C . TYR A 1 179 ? 17.535 -14.968 -17.408 1.00 61.03 179 TYR A C 1
ATOM 1478 O O . TYR A 1 179 ? 17.612 -13.998 -16.660 1.00 61.03 179 TYR A O 1
ATOM 1486 N N . PHE A 1 180 ? 17.346 -16.208 -16.942 1.00 60.44 180 PHE A N 1
ATOM 1487 C CA . PHE A 1 180 ? 17.107 -16.529 -15.529 1.00 60.44 180 PHE A CA 1
ATOM 1488 C C . PHE A 1 180 ? 18.230 -16.079 -14.583 1.00 60.44 180 PHE A C 1
ATOM 1490 O O . PHE A 1 180 ? 17.947 -15.485 -13.552 1.00 60.44 180 PHE A O 1
ATOM 1497 N N . LYS A 1 181 ? 19.500 -16.240 -14.971 1.00 69.56 181 LYS A N 1
ATOM 1498 C CA . LYS A 1 181 ? 20.638 -15.808 -14.142 1.00 69.56 181 LYS A CA 1
ATOM 1499 C C . LYS A 1 181 ? 20.724 -14.288 -13.996 1.00 69.56 181 LYS A C 1
ATOM 1501 O O . LYS A 1 181 ? 21.262 -13.788 -13.015 1.00 69.56 181 LYS A O 1
ATOM 1506 N N . ARG A 1 182 ? 20.178 -13.543 -14.966 1.00 69.38 182 ARG A N 1
ATOM 1507 C CA . ARG A 1 182 ? 20.081 -12.080 -14.885 1.00 69.38 182 ARG A CA 1
ATOM 1508 C C . ARG A 1 182 ? 19.000 -11.650 -13.897 1.00 69.38 182 ARG A C 1
ATOM 1510 O O . ARG A 1 182 ? 19.196 -10.655 -13.216 1.00 69.38 182 ARG A O 1
ATOM 1517 N N . HIS A 1 183 ? 17.889 -12.389 -13.811 1.00 72.94 183 HIS A N 1
ATOM 1518 C CA . HIS A 1 183 ? 16.854 -12.134 -12.808 1.00 72.94 183 HIS A CA 1
ATOM 1519 C C . HIS A 1 183 ? 17.408 -12.323 -11.397 1.00 72.94 183 HIS A C 1
ATOM 1521 O O . HIS A 1 183 ? 17.253 -11.426 -10.581 1.00 72.94 183 HIS A O 1
ATOM 1527 N N . ASP A 1 184 ? 18.075 -13.447 -11.125 1.00 76.94 184 ASP A N 1
ATOM 1528 C CA . ASP A 1 184 ? 18.599 -13.750 -9.785 1.00 76.94 184 ASP A CA 1
ATOM 1529 C C . ASP A 1 184 ? 19.583 -12.671 -9.305 1.00 76.94 184 ASP A C 1
ATOM 1531 O O . ASP A 1 184 ? 19.528 -12.220 -8.169 1.00 76.94 184 ASP A O 1
ATOM 1535 N N . ALA A 1 185 ? 20.423 -12.161 -10.199 1.00 76.88 185 ALA A N 1
ATOM 1536 C CA . ALA A 1 185 ? 21.317 -11.055 -9.890 1.00 76.88 185 ALA A CA 1
ATOM 1537 C C . ALA A 1 185 ? 20.620 -9.701 -9.683 1.00 76.88 185 ALA A C 1
ATOM 1539 O O . ALA A 1 185 ? 21.029 -8.919 -8.827 1.00 76.88 185 ALA A O 1
ATOM 1540 N N . LEU A 1 186 ? 19.579 -9.398 -10.469 1.00 78.69 186 LEU A N 1
ATOM 1541 C CA . LEU A 1 186 ? 18.752 -8.213 -10.220 1.00 78.69 186 LEU A CA 1
ATOM 1542 C C . LEU A 1 186 ? 18.057 -8.323 -8.872 1.00 78.69 186 LEU A C 1
ATOM 1544 O O . LEU A 1 186 ? 17.979 -7.336 -8.154 1.00 78.69 186 LEU A O 1
ATOM 1548 N N . GLU A 1 187 ? 17.582 -9.516 -8.530 1.00 80.12 187 GLU A N 1
ATOM 1549 C CA . GLU A 1 187 ? 16.998 -9.814 -7.232 1.00 80.12 187 GLU A CA 1
ATOM 1550 C C . GLU A 1 187 ? 18.028 -9.599 -6.117 1.00 80.12 187 GLU A C 1
ATOM 1552 O O . GLU A 1 187 ? 17.744 -8.865 -5.178 1.00 80.12 187 GLU A O 1
ATOM 1557 N N . GLU A 1 188 ? 19.255 -10.112 -6.249 1.00 81.19 188 GLU A N 1
ATOM 1558 C CA . GLU A 1 188 ? 20.349 -9.847 -5.302 1.00 81.19 188 GLU A CA 1
ATOM 1559 C C . GLU A 1 188 ? 20.641 -8.346 -5.142 1.00 81.19 188 GLU A C 1
ATOM 1561 O O . GLU A 1 188 ? 20.815 -7.862 -4.019 1.00 81.19 188 GLU A O 1
ATOM 1566 N N . LEU A 1 189 ? 20.685 -7.596 -6.249 1.00 83.31 189 LEU A N 1
ATOM 1567 C CA . LEU A 1 189 ? 20.936 -6.156 -6.233 1.00 83.31 189 LEU A CA 1
ATOM 1568 C C . LEU A 1 189 ? 19.796 -5.394 -5.546 1.00 83.31 189 LEU A C 1
ATOM 1570 O O . LEU A 1 189 ? 20.046 -4.569 -4.669 1.00 83.31 189 LEU A O 1
ATOM 1574 N N . VAL A 1 190 ? 18.553 -5.700 -5.915 1.00 83.69 190 VAL A N 1
ATOM 1575 C CA . VAL A 1 190 ? 17.343 -5.065 -5.384 1.00 83.69 190 VAL A CA 1
ATOM 1576 C C . VAL A 1 190 ? 17.130 -5.423 -3.910 1.00 83.69 190 VAL A C 1
ATOM 1578 O O . VAL A 1 190 ? 16.735 -4.571 -3.123 1.00 83.69 190 VAL A O 1
ATOM 1581 N N . LEU A 1 191 ? 17.481 -6.632 -3.475 1.00 80.12 191 LEU A N 1
ATOM 1582 C CA . LEU A 1 191 ? 17.437 -7.013 -2.060 1.00 80.12 191 LEU A CA 1
ATOM 1583 C C . LEU A 1 191 ? 18.565 -6.377 -1.227 1.00 80.12 191 LEU A C 1
ATOM 1585 O O . LEU A 1 191 ? 18.485 -6.349 0.004 1.00 80.12 191 LEU A O 1
ATOM 1589 N N . ASN A 1 192 ? 19.601 -5.815 -1.856 1.00 84.69 192 ASN A N 1
ATOM 1590 C CA . ASN A 1 192 ? 20.681 -5.129 -1.157 1.00 84.69 192 ASN A CA 1
ATOM 1591 C C . ASN A 1 192 ? 20.313 -3.667 -0.848 1.00 84.69 192 ASN A C 1
ATOM 1593 O O . ASN A 1 192 ? 20.609 -2.747 -1.611 1.00 84.69 192 ASN A O 1
ATOM 1597 N N . ALA A 1 193 ? 19.729 -3.442 0.333 1.00 83.56 193 ALA A N 1
ATOM 1598 C CA . ALA A 1 193 ? 19.280 -2.120 0.781 1.00 83.56 193 ALA A CA 1
ATOM 1599 C C . ALA A 1 193 ? 20.362 -1.024 0.692 1.00 83.56 193 ALA A C 1
ATOM 1601 O O . ALA A 1 193 ? 20.067 0.102 0.297 1.00 83.56 193 ALA A O 1
ATOM 1602 N N . LYS A 1 194 ? 21.628 -1.340 1.006 1.00 87.56 194 LYS A N 1
ATOM 1603 C CA . LYS A 1 194 ? 22.733 -0.365 0.925 1.00 87.56 194 LYS A CA 1
ATOM 1604 C C . LYS A 1 194 ? 23.061 0.012 -0.518 1.00 87.56 194 LYS A C 1
ATOM 1606 O O . LYS A 1 194 ? 23.319 1.180 -0.794 1.00 87.56 194 LYS A O 1
ATOM 1611 N N . ALA A 1 195 ? 23.064 -0.969 -1.419 1.00 89.19 195 ALA A N 1
ATOM 1612 C CA . ALA A 1 195 ? 23.306 -0.746 -2.840 1.00 89.19 195 ALA A CA 1
ATOM 1613 C C . ALA A 1 195 ? 22.201 0.121 -3.450 1.00 89.19 195 ALA A C 1
ATOM 1615 O O . ALA A 1 195 ? 22.489 1.134 -4.080 1.00 89.19 195 ALA A O 1
ATOM 1616 N N . MET A 1 196 ? 20.944 -0.220 -3.171 1.00 88.56 196 MET A N 1
ATOM 1617 C CA . MET A 1 196 ? 19.790 0.522 -3.668 1.00 88.56 196 MET A CA 1
ATOM 1618 C C . MET A 1 196 ? 19.695 1.939 -3.096 1.00 88.56 196 MET A C 1
ATOM 1620 O O . MET A 1 196 ? 19.397 2.860 -3.849 1.00 88.56 196 MET A O 1
ATOM 1624 N N . GLN A 1 197 ? 20.008 2.143 -1.810 1.00 88.94 197 GLN A N 1
ATOM 1625 C CA . GLN A 1 197 ? 20.113 3.485 -1.222 1.00 88.94 197 GLN A CA 1
ATOM 1626 C C . GLN A 1 197 ? 21.166 4.323 -1.957 1.00 88.94 197 GLN A C 1
ATOM 1628 O O . GLN A 1 197 ? 20.920 5.467 -2.326 1.00 88.94 197 GLN A O 1
ATOM 1633 N N . LYS A 1 198 ? 22.334 3.736 -2.224 1.00 91.62 198 LYS A N 1
ATOM 1634 C CA . LYS A 1 198 ? 23.415 4.415 -2.937 1.00 91.62 198 LYS A CA 1
ATOM 1635 C C . LYS A 1 198 ? 23.051 4.713 -4.396 1.00 91.62 198 LYS A C 1
ATOM 1637 O O . LYS A 1 198 ? 23.402 5.779 -4.897 1.00 91.62 198 LYS A O 1
ATOM 1642 N N . LEU A 1 199 ? 22.334 3.807 -5.064 1.00 90.12 199 LEU A N 1
ATOM 1643 C CA . LEU A 1 199 ? 21.801 4.041 -6.406 1.00 90.12 199 LEU A CA 1
ATOM 1644 C C . LEU A 1 199 ? 20.783 5.184 -6.401 1.00 90.12 199 LEU A C 1
ATOM 1646 O O . LEU A 1 199 ? 20.884 6.073 -7.237 1.00 90.12 199 LEU A O 1
ATOM 1650 N N . PHE A 1 200 ? 19.860 5.201 -5.436 1.00 89.94 200 PHE A N 1
ATOM 1651 C CA . PHE A 1 200 ? 18.879 6.273 -5.258 1.00 89.94 200 PHE A CA 1
ATOM 1652 C C . PHE A 1 200 ? 19.547 7.643 -5.068 1.00 89.94 200 PHE A C 1
ATOM 1654 O O . PHE A 1 200 ? 19.146 8.621 -5.695 1.00 89.94 200 PHE A O 1
ATOM 1661 N N . GLU A 1 201 ? 20.598 7.707 -4.247 1.00 90.69 201 GLU A N 1
ATOM 1662 C CA . GLU A 1 201 ? 21.361 8.933 -3.983 1.00 90.69 201 GLU A CA 1
ATOM 1663 C C . GLU A 1 201 ? 22.168 9.421 -5.195 1.00 90.69 201 GLU A C 1
ATOM 1665 O O . GLU A 1 201 ? 22.326 10.628 -5.377 1.00 90.69 201 GLU A O 1
ATOM 1670 N N . GLN A 1 202 ? 22.688 8.506 -6.019 1.00 92.75 202 GLN A N 1
ATOM 1671 C CA . GLN A 1 202 ? 23.514 8.858 -7.179 1.00 92.75 202 GLN A CA 1
ATOM 1672 C C . GLN A 1 202 ? 22.710 9.124 -8.451 1.00 92.75 202 GLN A C 1
ATOM 1674 O O . GLN A 1 202 ? 23.075 10.001 -9.232 1.00 92.75 202 GLN A O 1
ATOM 1679 N N . SER A 1 203 ? 21.649 8.353 -8.685 1.00 90.69 203 SER A N 1
ATOM 1680 C CA . SER A 1 203 ? 20.823 8.426 -9.887 1.00 90.69 203 SER A CA 1
ATOM 1681 C C . SER A 1 203 ? 19.410 7.915 -9.601 1.00 90.69 203 SER A C 1
ATOM 1683 O O . SER A 1 203 ? 19.107 6.726 -9.727 1.00 90.69 203 SER A O 1
ATOM 1685 N N . LEU A 1 204 ? 18.507 8.843 -9.269 1.00 86.25 204 LEU A N 1
ATOM 1686 C CA . LEU A 1 204 ? 17.079 8.546 -9.107 1.00 86.25 204 LEU A CA 1
ATOM 1687 C C . LEU A 1 204 ? 16.475 7.913 -10.373 1.00 86.25 204 LEU A C 1
ATOM 1689 O O . LEU A 1 204 ? 15.597 7.058 -10.281 1.00 86.25 204 LEU A O 1
ATOM 1693 N N . GLU A 1 205 ? 16.950 8.317 -11.553 1.00 85.44 205 GLU A N 1
ATOM 1694 C CA . GLU A 1 205 ? 16.487 7.774 -12.829 1.00 85.44 205 GLU A CA 1
ATOM 1695 C C . GLU A 1 205 ? 16.839 6.284 -12.966 1.00 85.44 205 GLU A C 1
ATOM 1697 O O . GLU A 1 205 ? 15.961 5.471 -13.261 1.00 85.44 205 GLU A O 1
ATOM 1702 N N . ASP A 1 206 ? 18.097 5.907 -12.716 1.00 85.25 206 ASP A N 1
ATOM 1703 C CA . ASP A 1 206 ? 18.543 4.509 -12.825 1.00 85.25 206 ASP A CA 1
ATOM 1704 C C . ASP A 1 206 ? 17.944 3.631 -11.727 1.00 85.25 206 ASP A C 1
ATOM 1706 O O . ASP A 1 206 ? 17.586 2.479 -11.974 1.00 85.25 206 ASP A O 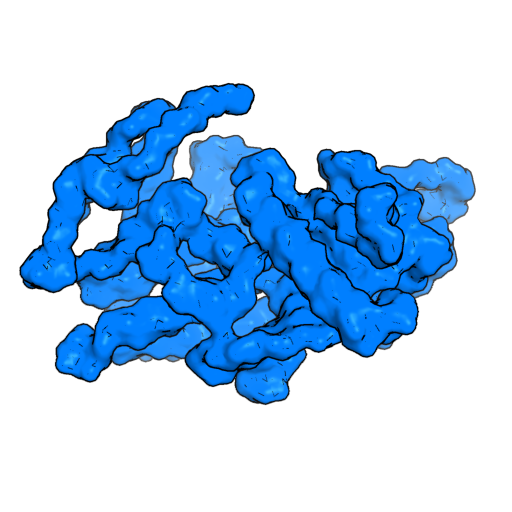1
ATOM 1710 N N . TYR A 1 207 ? 17.741 4.199 -10.541 1.00 87.19 207 TYR A N 1
ATOM 1711 C CA . TYR A 1 207 ? 16.995 3.563 -9.467 1.00 87.19 207 TYR A CA 1
ATOM 1712 C C . TYR A 1 207 ? 15.563 3.193 -9.891 1.00 87.19 207 TYR A C 1
ATOM 1714 O O . TYR A 1 207 ? 15.158 2.034 -9.782 1.00 87.19 207 TYR A O 1
ATOM 1722 N N . GLN A 1 208 ? 14.806 4.155 -10.432 1.00 82.12 208 GLN A N 1
ATOM 1723 C CA . GLN A 1 208 ? 13.429 3.929 -10.889 1.00 82.12 208 GLN A CA 1
ATOM 1724 C C . GLN A 1 208 ? 13.373 2.913 -12.034 1.00 82.12 208 GLN A C 1
ATOM 1726 O O . GLN A 1 208 ? 12.522 2.022 -12.049 1.00 82.12 208 GLN A O 1
ATOM 1731 N N . LYS A 1 209 ? 14.310 3.009 -12.980 1.00 81.62 209 LYS A N 1
ATOM 1732 C CA . LYS A 1 209 ? 14.471 2.042 -14.071 1.00 81.62 209 LYS A CA 1
ATOM 1733 C C . LYS A 1 209 ? 14.702 0.624 -13.551 1.00 81.62 209 LYS A C 1
ATOM 1735 O O . LYS A 1 209 ? 14.055 -0.307 -14.034 1.00 81.62 209 LYS A O 1
ATOM 1740 N N . LEU A 1 210 ? 15.583 0.451 -12.565 1.00 83.94 210 LEU A N 1
ATOM 1741 C CA . LEU A 1 210 ? 15.867 -0.846 -11.953 1.00 83.94 210 LEU A CA 1
ATOM 1742 C C . LEU A 1 210 ? 14.627 -1.421 -11.250 1.00 83.94 210 LEU A C 1
ATOM 1744 O O . LEU A 1 210 ? 14.288 -2.582 -11.479 1.00 83.94 210 LEU A O 1
ATOM 1748 N N . GLN A 1 211 ? 13.902 -0.613 -10.470 1.00 83.44 211 GLN A N 1
ATOM 1749 C CA . GLN A 1 211 ? 12.670 -1.049 -9.797 1.00 83.44 211 GLN A CA 1
ATOM 1750 C C . GLN A 1 211 ? 11.569 -1.473 -10.780 1.00 83.44 211 GLN A C 1
ATOM 1752 O O . GLN A 1 211 ? 10.970 -2.543 -10.623 1.00 83.44 211 GLN A O 1
ATOM 1757 N N . ASN A 1 212 ? 11.329 -0.664 -11.815 1.00 80.12 212 ASN A N 1
ATOM 1758 C CA . ASN A 1 212 ? 10.354 -0.969 -12.863 1.00 80.12 212 ASN A CA 1
ATOM 1759 C C . ASN A 1 212 ? 10.728 -2.256 -13.602 1.00 80.12 212 ASN A C 1
ATOM 1761 O O . ASN A 1 212 ? 9.875 -3.104 -13.865 1.00 80.12 212 ASN A O 1
ATOM 1765 N N . THR A 1 213 ? 12.016 -2.422 -13.903 1.00 80.56 213 THR A N 1
ATOM 1766 C CA . THR A 1 213 ? 12.521 -3.619 -14.572 1.00 80.56 213 THR A CA 1
ATOM 1767 C C . THR A 1 213 ? 12.342 -4.855 -13.699 1.00 80.56 213 THR A C 1
ATOM 1769 O O . THR A 1 213 ? 11.758 -5.833 -14.154 1.00 80.56 213 THR A O 1
ATOM 1772 N N . PHE A 1 214 ? 12.784 -4.820 -12.443 1.00 81.75 214 PHE A N 1
ATOM 1773 C CA . PHE A 1 214 ? 12.631 -5.950 -11.529 1.00 81.75 214 PHE A CA 1
ATOM 1774 C C . PHE A 1 214 ? 11.161 -6.371 -11.377 1.00 81.75 214 PHE A C 1
ATOM 1776 O O . PHE A 1 214 ? 10.845 -7.562 -11.413 1.00 81.75 214 PHE A O 1
ATOM 1783 N N . SER A 1 215 ? 10.254 -5.394 -11.292 1.00 79.19 215 SER A N 1
ATOM 1784 C CA . SER A 1 215 ? 8.811 -5.639 -11.216 1.00 79.19 215 SER A CA 1
ATOM 1785 C C . SER A 1 215 ? 8.263 -6.299 -12.484 1.00 79.19 215 SER A C 1
ATOM 1787 O O . SER A 1 215 ? 7.521 -7.275 -12.390 1.00 79.19 215 SER A O 1
ATOM 1789 N N . LEU A 1 216 ? 8.676 -5.832 -13.669 1.00 78.19 216 LEU A N 1
ATOM 1790 C CA . LEU A 1 216 ? 8.301 -6.444 -14.946 1.00 78.19 216 LEU A CA 1
ATOM 1791 C C . LEU A 1 216 ? 8.793 -7.896 -15.041 1.00 78.19 216 LEU A C 1
ATOM 1793 O O . LEU A 1 216 ? 8.015 -8.787 -15.370 1.00 78.19 216 LEU A O 1
ATOM 1797 N N . LEU A 1 217 ? 10.067 -8.150 -14.726 1.00 78.19 217 LEU A N 1
ATOM 1798 C CA . LEU A 1 217 ? 10.639 -9.498 -14.802 1.00 78.19 217 LEU A CA 1
ATOM 1799 C C . LEU A 1 217 ? 9.963 -10.450 -13.804 1.00 78.19 217 LEU A C 1
ATOM 1801 O O . LEU A 1 217 ? 9.722 -11.615 -14.129 1.00 78.19 217 LEU A O 1
ATOM 1805 N N . SER A 1 218 ? 9.612 -9.943 -12.618 1.00 77.94 218 SER A N 1
ATOM 1806 C CA . SER A 1 218 ? 8.851 -10.683 -11.607 1.00 77.94 218 SER A CA 1
ATOM 1807 C C . SER A 1 218 ? 7.461 -11.065 -12.119 1.00 77.94 218 SER A C 1
ATOM 1809 O O . SER A 1 218 ? 7.053 -12.219 -11.977 1.00 77.94 218 SER A O 1
ATOM 1811 N N . ALA A 1 219 ? 6.750 -10.125 -12.752 1.00 74.44 219 ALA A N 1
ATOM 1812 C CA . ALA A 1 219 ? 5.443 -10.377 -13.353 1.00 74.44 219 ALA A CA 1
ATOM 1813 C C . ALA A 1 219 ? 5.539 -11.410 -14.487 1.00 74.44 219 ALA A C 1
ATOM 1815 O O . ALA A 1 219 ? 4.771 -12.366 -14.525 1.00 74.44 219 ALA A O 1
ATOM 1816 N N . GLN A 1 220 ? 6.548 -11.305 -15.354 1.00 74.81 220 GLN A N 1
ATOM 1817 C CA . GLN A 1 220 ? 6.782 -12.273 -16.431 1.00 74.81 220 GLN A CA 1
ATOM 1818 C C . GLN A 1 220 ? 7.084 -13.681 -15.921 1.00 74.81 220 GLN A C 1
ATOM 1820 O O . GLN A 1 220 ? 6.583 -14.654 -16.477 1.00 74.81 220 GLN A O 1
ATOM 1825 N N . ARG A 1 221 ? 7.903 -13.807 -14.869 1.00 75.38 221 ARG A N 1
ATOM 1826 C CA . ARG A 1 221 ? 8.245 -15.109 -14.283 1.00 75.38 221 ARG A CA 1
ATOM 1827 C C . ARG A 1 221 ? 7.019 -15.806 -13.691 1.00 75.38 221 ARG A C 1
ATOM 1829 O O . ARG A 1 221 ? 6.959 -17.030 -13.742 1.00 75.38 221 ARG A O 1
ATOM 1836 N N . ARG A 1 222 ? 6.086 -15.041 -13.114 1.00 72.56 222 ARG A N 1
ATOM 1837 C CA . ARG A 1 222 ? 4.880 -15.571 -12.458 1.00 72.56 222 ARG A CA 1
ATOM 1838 C C . ARG A 1 222 ? 3.741 -15.839 -13.438 1.00 72.56 222 ARG A C 1
ATOM 1840 O O . ARG A 1 222 ? 3.128 -16.892 -13.358 1.00 72.56 222 ARG A O 1
ATOM 1847 N N . GLU A 1 223 ? 3.499 -14.916 -14.364 1.00 70.25 223 GLU A N 1
ATOM 1848 C CA . GLU A 1 223 ? 2.287 -14.897 -15.199 1.00 70.25 223 GLU A CA 1
ATOM 1849 C C . GLU A 1 223 ? 2.560 -15.224 -16.679 1.00 70.25 223 GLU A C 1
ATOM 1851 O O . GLU A 1 223 ? 1.636 -15.333 -17.478 1.00 70.25 223 GLU A O 1
ATOM 1856 N N . GLY A 1 224 ? 3.827 -15.362 -17.090 1.00 71.50 224 GLY A N 1
ATOM 1857 C CA . GLY A 1 224 ? 4.184 -15.663 -18.482 1.00 71.50 224 GLY A CA 1
ATOM 1858 C C . GLY A 1 224 ? 4.001 -14.498 -19.468 1.00 71.50 224 GLY A C 1
ATOM 1859 O O . GLY A 1 224 ? 3.872 -14.740 -20.668 1.00 71.50 224 GLY A O 1
ATOM 1860 N N . LEU A 1 225 ? 3.996 -13.247 -18.987 1.00 72.00 225 LEU A N 1
ATOM 1861 C CA . LEU A 1 225 ? 3.740 -12.044 -19.801 1.00 72.00 225 LEU A CA 1
ATOM 1862 C C . LEU A 1 225 ? 4.787 -11.813 -20.910 1.00 72.00 225 LEU A C 1
ATOM 1864 O O . LEU A 1 225 ? 5.967 -12.161 -20.783 1.00 72.00 225 LEU A O 1
ATOM 1868 N N . SER A 1 226 ? 4.378 -11.158 -22.003 1.00 69.31 226 SER A N 1
ATOM 1869 C CA . SER A 1 226 ? 5.207 -11.004 -23.208 1.00 69.31 226 SER A CA 1
ATOM 1870 C C . SER A 1 226 ? 6.159 -9.801 -23.174 1.00 69.31 226 SER A C 1
ATOM 1872 O O . SER A 1 226 ? 5.772 -8.663 -22.928 1.00 69.31 226 SER A O 1
ATOM 1874 N N . PHE A 1 227 ? 7.421 -10.004 -23.576 1.00 64.62 227 PHE A N 1
ATOM 1875 C CA . PHE A 1 227 ? 8.385 -8.911 -23.821 1.00 64.62 227 PHE A CA 1
ATOM 1876 C C . PHE A 1 227 ? 8.043 -8.011 -25.011 1.00 64.62 227 PHE A C 1
ATOM 1878 O O . PHE A 1 227 ? 8.669 -6.961 -25.190 1.00 64.62 227 PHE A O 1
ATOM 1885 N N . HIS A 1 228 ? 7.136 -8.466 -25.871 1.00 72.00 228 HIS A N 1
ATOM 1886 C CA . HIS A 1 228 ? 6.820 -7.826 -27.144 1.00 72.00 228 HIS A CA 1
ATOM 1887 C C . HIS A 1 228 ? 5.495 -7.062 -27.113 1.00 72.00 228 HIS A C 1
ATOM 1889 O O . HIS A 1 228 ? 5.071 -6.549 -28.150 1.00 72.00 228 HIS A O 1
ATOM 1895 N N . ALA A 1 229 ? 4.866 -6.964 -25.944 1.00 79.75 229 ALA A N 1
ATOM 1896 C CA . ALA A 1 229 ? 3.656 -6.188 -25.752 1.00 79.75 229 ALA A CA 1
ATOM 1897 C C . ALA A 1 229 ? 3.937 -4.699 -25.522 1.00 79.75 229 ALA A C 1
ATOM 1899 O O . ALA A 1 229 ? 5.047 -4.296 -25.154 1.00 79.75 229 ALA A O 1
ATOM 1900 N N . ASP A 1 230 ? 2.913 -3.886 -25.776 1.00 86.56 230 ASP A N 1
ATOM 1901 C CA . ASP A 1 230 ? 2.870 -2.521 -25.271 1.00 86.56 230 ASP A CA 1
ATOM 1902 C C . ASP A 1 230 ? 2.461 -2.584 -23.791 1.00 86.56 230 ASP A C 1
ATOM 1904 O O . ASP A 1 230 ? 1.749 -3.492 -23.368 1.00 86.56 230 ASP A O 1
ATOM 1908 N N . TRP A 1 231 ? 2.918 -1.625 -22.997 1.00 87.69 231 TRP A N 1
ATOM 1909 C CA . TRP A 1 231 ? 2.661 -1.583 -21.561 1.00 87.69 231 TRP A CA 1
ATOM 1910 C C . TRP A 1 231 ? 2.075 -0.250 -21.162 1.00 87.69 231 TRP A C 1
ATOM 1912 O O . TRP A 1 231 ? 2.370 0.781 -21.768 1.00 87.69 231 TRP A O 1
ATOM 1922 N N . VAL A 1 232 ? 1.291 -0.258 -20.098 1.00 89.50 232 VAL A N 1
ATOM 1923 C CA . VAL A 1 232 ? 0.808 0.957 -19.460 1.00 89.50 232 VAL A CA 1
ATOM 1924 C C . VAL A 1 232 ? 1.370 1.006 -18.060 1.00 89.50 232 VAL A C 1
ATOM 1926 O O . VAL A 1 232 ? 1.126 0.109 -17.258 1.00 89.50 232 VAL A O 1
ATOM 1929 N N . LEU A 1 233 ? 2.136 2.062 -17.797 1.00 90.94 233 LEU A N 1
ATOM 1930 C CA . LEU A 1 233 ? 2.632 2.392 -16.472 1.00 90.94 233 LEU A CA 1
ATOM 1931 C C . LEU A 1 233 ? 1.810 3.549 -15.916 1.00 90.94 233 LEU A C 1
ATOM 1933 O O . LEU A 1 233 ? 1.671 4.591 -16.566 1.00 90.94 233 LEU A O 1
ATOM 1937 N N . ILE A 1 234 ? 1.279 3.360 -14.717 1.00 93.00 234 ILE A N 1
ATOM 1938 C CA . ILE A 1 234 ? 0.499 4.364 -14.001 1.00 93.00 234 ILE A CA 1
ATOM 1939 C C . ILE A 1 234 ? 1.207 4.658 -12.697 1.00 93.00 234 ILE A C 1
ATOM 1941 O O . ILE A 1 234 ? 1.284 3.792 -11.836 1.00 93.00 234 ILE A O 1
ATOM 1945 N N . ASP A 1 235 ? 1.672 5.888 -12.541 1.00 94.25 235 ASP A N 1
ATOM 1946 C CA . ASP A 1 235 ? 2.203 6.394 -11.286 1.00 94.25 235 ASP A CA 1
ATOM 1947 C C . ASP A 1 235 ? 1.053 7.005 -10.480 1.00 94.25 235 ASP A C 1
ATOM 1949 O O . ASP A 1 235 ? 0.401 7.948 -10.945 1.00 94.25 235 ASP A O 1
ATOM 1953 N N . HIS A 1 236 ? 0.805 6.493 -9.276 1.00 95.50 236 HIS A N 1
ATOM 1954 C CA . HIS A 1 236 ? -0.220 7.003 -8.372 1.00 95.50 236 HIS A CA 1
ATOM 1955 C C . HIS A 1 236 ? 0.421 7.823 -7.262 1.00 95.50 236 HIS A C 1
ATOM 1957 O O . HIS A 1 236 ? 1.242 7.341 -6.481 1.00 95.50 236 HIS A O 1
ATOM 1963 N N . TYR A 1 237 ? 0.032 9.089 -7.191 1.00 96.12 237 TYR A N 1
ATOM 1964 C CA . TYR A 1 237 ? 0.564 10.037 -6.238 1.00 96.12 237 TYR A CA 1
ATOM 1965 C C . TYR A 1 237 ? -0.457 10.444 -5.188 1.00 96.12 237 TYR A C 1
ATOM 1967 O O . TYR A 1 237 ? -1.624 10.687 -5.501 1.00 96.12 237 TYR A O 1
ATOM 1975 N N . LEU A 1 238 ? 0.047 10.652 -3.978 1.00 95.25 238 LEU A N 1
ATOM 1976 C CA . LEU A 1 238 ? -0.660 11.288 -2.880 1.00 95.25 238 LEU A CA 1
ATOM 1977 C C . LEU A 1 238 ? 0.128 12.507 -2.406 1.00 95.25 238 LEU A C 1
ATOM 1979 O O . LEU A 1 238 ? 1.337 12.433 -2.184 1.00 95.25 238 LEU A O 1
ATOM 1983 N N . GLU A 1 239 ? -0.552 13.635 -2.267 1.00 93.94 239 GLU A N 1
ATOM 1984 C CA . GLU A 1 239 ? 0.012 14.842 -1.680 1.00 93.94 239 GLU A CA 1
ATOM 1985 C C . GLU A 1 239 ? -0.230 14.853 -0.171 1.00 93.94 239 GLU A C 1
ATOM 1987 O O . GLU A 1 239 ? -1.374 14.852 0.290 1.00 93.94 239 GLU A O 1
ATOM 1992 N N . ILE A 1 240 ? 0.864 14.867 0.589 1.00 87.75 240 ILE A N 1
ATOM 1993 C CA . ILE A 1 240 ? 0.869 14.931 2.050 1.00 87.75 240 ILE A CA 1
ATOM 1994 C C . ILE A 1 240 ? 1.683 16.166 2.436 1.00 87.75 240 ILE A C 1
ATOM 1996 O O . ILE A 1 240 ? 2.873 16.232 2.134 1.00 87.75 240 ILE A O 1
ATOM 2000 N N . GLU A 1 241 ? 1.042 17.156 3.066 1.00 85.62 241 GLU A N 1
ATOM 2001 C CA . GLU A 1 241 ? 1.684 18.410 3.509 1.00 85.62 241 GLU A CA 1
ATOM 2002 C C . GLU A 1 241 ? 2.429 19.162 2.389 1.00 85.62 241 GLU A C 1
ATOM 2004 O O . GLU A 1 241 ? 3.564 19.607 2.553 1.00 85.62 241 GLU A O 1
ATOM 2009 N N . GLY A 1 242 ? 1.811 19.274 1.211 1.00 87.81 242 GLY A N 1
ATOM 2010 C CA . GLY A 1 242 ? 2.420 19.947 0.058 1.00 87.81 242 GLY A CA 1
ATOM 2011 C C . GLY A 1 242 ? 3.489 19.124 -0.667 1.00 87.81 242 GLY A C 1
ATOM 2012 O O . GLY A 1 242 ? 4.046 19.580 -1.664 1.00 87.81 242 GLY A O 1
ATOM 2013 N N . GLN A 1 243 ? 3.794 17.909 -0.197 1.00 90.44 243 GLN A N 1
ATOM 2014 C CA . GLN A 1 243 ? 4.737 17.007 -0.852 1.00 90.44 243 GLN A CA 1
ATOM 2015 C C . GLN A 1 243 ? 3.996 15.931 -1.638 1.00 90.44 243 GLN A C 1
ATOM 2017 O O . GLN A 1 243 ? 3.328 15.070 -1.065 1.00 90.44 243 GLN A O 1
ATOM 2022 N N . LYS A 1 244 ? 4.168 15.942 -2.962 1.00 92.69 244 LYS A N 1
ATOM 2023 C CA . LYS A 1 244 ? 3.660 14.900 -3.856 1.00 92.69 244 LYS A CA 1
ATOM 2024 C C . LYS A 1 244 ? 4.539 13.651 -3.756 1.00 92.69 244 LYS A C 1
ATOM 2026 O O . LYS A 1 244 ? 5.715 13.694 -4.111 1.00 92.69 244 LYS A O 1
ATOM 2031 N N . ARG A 1 245 ? 3.968 12.538 -3.297 1.00 91.88 245 ARG A N 1
ATOM 2032 C CA . ARG A 1 245 ? 4.668 11.262 -3.081 1.00 91.88 245 ARG A CA 1
ATOM 2033 C C . ARG A 1 245 ? 4.094 10.181 -3.976 1.00 91.88 245 ARG A C 1
ATOM 2035 O O . ARG A 1 245 ? 2.880 10.090 -4.106 1.00 91.88 245 ARG A O 1
ATOM 2042 N N . LEU A 1 246 ? 4.956 9.362 -4.572 1.00 92.75 246 LEU A N 1
ATOM 2043 C CA . LEU A 1 246 ? 4.547 8.149 -5.277 1.00 92.75 246 LEU A CA 1
ATOM 2044 C C . LEU A 1 246 ? 4.154 7.097 -4.229 1.00 92.75 246 LEU A C 1
ATOM 2046 O O . LEU A 1 246 ? 4.981 6.724 -3.396 1.00 92.75 246 LEU A O 1
ATOM 2050 N N . ILE A 1 247 ? 2.889 6.683 -4.214 1.00 93.62 247 ILE A N 1
ATOM 2051 C CA . ILE A 1 247 ? 2.360 5.728 -3.225 1.00 93.62 247 ILE A CA 1
ATOM 2052 C C . ILE A 1 247 ? 2.205 4.322 -3.800 1.00 93.62 247 ILE A C 1
ATOM 2054 O O . ILE A 1 247 ? 2.342 3.352 -3.068 1.00 93.62 247 ILE A O 1
ATOM 2058 N N . SER A 1 248 ? 1.994 4.198 -5.104 1.00 94.12 248 SER A N 1
ATOM 2059 C CA . SER A 1 248 ? 1.983 2.924 -5.818 1.00 94.12 248 SER A CA 1
ATOM 2060 C C . SER A 1 248 ? 2.171 3.171 -7.310 1.00 94.12 248 SER A C 1
ATOM 2062 O O . SER A 1 248 ? 1.997 4.293 -7.800 1.00 94.12 248 SER A O 1
ATOM 2064 N N . GLN A 1 249 ? 2.538 2.123 -8.040 1.00 93.38 249 GLN A N 1
ATOM 2065 C CA . GLN A 1 249 ? 2.468 2.115 -9.494 1.00 93.38 249 GLN A CA 1
ATOM 2066 C C . GLN A 1 249 ? 1.686 0.900 -9.974 1.00 93.38 249 GLN A C 1
ATOM 2068 O O . GLN A 1 249 ? 1.649 -0.133 -9.309 1.00 93.38 249 GLN A O 1
ATOM 2073 N N . TYR A 1 250 ? 1.095 1.013 -11.154 1.00 93.12 250 TYR A N 1
ATOM 2074 C CA . TYR A 1 250 ? 0.399 -0.084 -11.809 1.00 93.12 250 TYR A CA 1
ATOM 2075 C C . TYR A 1 250 ? 1.045 -0.330 -13.156 1.00 93.12 250 TYR A C 1
ATOM 2077 O O . TYR A 1 250 ? 1.231 0.602 -13.940 1.00 93.12 250 TYR A O 1
ATOM 2085 N N . LEU A 1 251 ? 1.370 -1.589 -13.415 1.00 90.56 251 LEU A N 1
ATOM 2086 C CA . LEU A 1 251 ? 1.900 -2.046 -14.683 1.00 90.56 251 LEU A CA 1
ATOM 2087 C C . LEU A 1 251 ? 0.887 -2.996 -15.318 1.00 90.56 251 LEU A C 1
ATOM 2089 O O . LEU A 1 251 ? 0.534 -4.009 -14.718 1.00 90.56 251 LEU A O 1
ATOM 2093 N N . LEU A 1 252 ? 0.408 -2.646 -16.509 1.00 91.25 252 LEU A N 1
ATOM 2094 C CA . LEU A 1 252 ? -0.569 -3.431 -17.258 1.00 91.25 252 LEU A CA 1
ATOM 2095 C C . LEU A 1 252 ? -0.006 -3.772 -18.635 1.00 91.25 252 LEU A C 1
ATOM 2097 O O . LEU A 1 252 ? 0.524 -2.895 -19.324 1.00 91.25 252 LEU A O 1
ATOM 2101 N N . GLU A 1 253 ? -0.149 -5.030 -19.046 1.00 88.31 253 GLU A N 1
ATOM 2102 C CA . GLU A 1 253 ? 0.106 -5.434 -20.428 1.00 88.31 253 GLU A CA 1
ATOM 2103 C C . GLU A 1 253 ? -1.054 -4.945 -21.292 1.00 88.31 253 GLU A C 1
ATOM 2105 O O . GLU A 1 253 ? -2.212 -5.110 -20.915 1.00 88.31 253 GLU A O 1
ATOM 2110 N N . CYS A 1 254 ? -0.779 -4.333 -22.443 1.00 88.50 254 CYS A N 1
ATOM 2111 C CA . CYS A 1 254 ? -1.832 -3.863 -23.330 1.00 88.50 254 CYS A CA 1
ATOM 2112 C C . CYS A 1 254 ? -1.570 -4.240 -24.790 1.00 88.50 254 CYS A C 1
ATOM 2114 O O . CYS A 1 254 ? -0.458 -4.173 -25.319 1.00 88.50 254 CYS A O 1
ATOM 2116 N N . HIS A 1 255 ? -2.651 -4.587 -25.480 1.00 85.88 255 HIS A N 1
ATOM 2117 C CA . HIS A 1 255 ? -2.659 -4.897 -26.902 1.00 85.88 255 HIS A CA 1
ATOM 2118 C C . HIS A 1 255 ? -3.527 -3.889 -27.645 1.00 85.88 255 HIS A C 1
ATOM 2120 O O . HIS A 1 255 ? -4.439 -3.288 -27.075 1.00 85.88 255 HIS A O 1
ATOM 2126 N N . LYS A 1 256 ? -3.241 -3.689 -28.936 1.00 80.62 256 LYS A N 1
ATOM 2127 C CA . LYS A 1 256 ? -4.128 -2.895 -29.791 1.00 80.62 256 LYS A CA 1
ATOM 2128 C C . LYS A 1 256 ? -5.510 -3.531 -29.795 1.00 80.62 256 LYS A C 1
ATOM 2130 O O . LYS A 1 256 ? -5.626 -4.731 -30.031 1.00 80.62 256 LYS A O 1
ATOM 2135 N N . ASP A 1 257 ? -6.519 -2.709 -29.565 1.00 79.19 257 ASP A N 1
ATOM 2136 C CA . ASP A 1 257 ? -7.905 -3.135 -29.634 1.00 79.19 257 ASP A CA 1
ATOM 2137 C C . ASP A 1 257 ? -8.318 -3.279 -31.113 1.00 79.19 257 ASP A C 1
ATOM 2139 O O . ASP A 1 257 ? -8.246 -2.294 -31.858 1.00 79.19 257 ASP A O 1
ATOM 2143 N N . PRO A 1 258 ? -8.684 -4.485 -31.588 1.00 73.94 258 PRO A N 1
ATOM 2144 C CA . PRO A 1 258 ? -9.130 -4.669 -32.965 1.00 73.94 258 PRO A CA 1
ATOM 2145 C C . PRO A 1 258 ? -10.512 -4.051 -33.225 1.00 73.94 258 PRO A C 1
ATOM 2147 O O . PRO A 1 258 ? -10.823 -3.755 -34.377 1.00 73.94 258 PRO A O 1
ATOM 2150 N N . GLU A 1 259 ? -11.326 -3.850 -32.185 1.00 76.69 259 GLU A N 1
ATOM 2151 C CA . GLU A 1 259 ? -12.695 -3.335 -32.288 1.00 76.69 259 GLU A CA 1
ATOM 2152 C C . GLU A 1 259 ? -12.746 -1.804 -32.202 1.00 76.69 259 GLU A C 1
ATOM 2154 O O . GLU A 1 259 ? -13.666 -1.178 -32.730 1.00 76.69 259 GLU A O 1
ATOM 2159 N N . ASN A 1 260 ? -11.730 -1.183 -31.597 1.00 70.81 260 ASN A N 1
ATOM 2160 C CA . ASN A 1 260 ? -11.639 0.264 -31.436 1.00 70.81 260 ASN A CA 1
ATOM 2161 C C . ASN A 1 260 ? -10.377 0.817 -32.113 1.00 70.81 260 ASN A C 1
ATOM 2163 O O . ASN A 1 260 ? -9.264 0.697 -31.598 1.00 70.81 260 ASN A O 1
ATOM 2167 N N . ALA A 1 261 ? -10.541 1.449 -33.280 1.00 66.06 261 ALA A N 1
ATOM 2168 C CA . ALA A 1 261 ? -9.440 2.004 -34.065 1.00 66.06 261 ALA A CA 1
ATOM 2169 C C . ALA A 1 261 ? -8.688 3.107 -33.290 1.00 66.06 261 ALA A C 1
ATOM 2171 O O . ALA A 1 261 ? -9.084 4.267 -33.285 1.00 66.06 261 ALA A O 1
ATOM 2172 N N . GLY A 1 262 ? -7.569 2.734 -32.659 1.00 65.12 262 GLY A N 1
ATOM 2173 C CA . GLY A 1 262 ? -6.756 3.617 -31.811 1.00 65.12 262 GLY A CA 1
ATOM 2174 C C . GLY A 1 262 ? -6.820 3.292 -30.314 1.00 65.12 262 GLY A C 1
ATOM 2175 O O . GLY A 1 262 ? -6.027 3.846 -29.551 1.00 65.12 262 GLY A O 1
ATOM 2176 N N . GLY A 1 263 ? -7.704 2.376 -29.913 1.00 71.69 263 GLY A N 1
ATOM 2177 C CA . GLY A 1 263 ? -7.843 1.879 -28.549 1.00 71.69 263 GLY A CA 1
ATOM 2178 C C . GLY A 1 263 ? -6.803 0.823 -28.162 1.00 71.69 263 GLY A C 1
ATOM 2179 O O . GLY A 1 263 ? -6.150 0.197 -29.005 1.00 71.69 263 GLY A O 1
ATOM 2180 N N . PHE A 1 264 ? -6.670 0.628 -26.850 1.00 78.50 264 PHE A N 1
ATOM 2181 C CA . PHE A 1 264 ? -5.893 -0.447 -26.238 1.00 78.50 264 PHE A CA 1
ATOM 2182 C C . PHE A 1 264 ? -6.793 -1.248 -25.307 1.00 78.50 264 PHE A C 1
ATOM 2184 O O . PHE A 1 264 ? -7.608 -0.676 -24.579 1.00 78.50 264 PHE A O 1
ATOM 2191 N N . LYS A 1 265 ? -6.599 -2.564 -25.307 1.00 83.81 265 LYS A N 1
ATOM 2192 C CA . LYS A 1 265 ? -7.153 -3.461 -24.300 1.00 83.81 265 LYS A CA 1
ATOM 2193 C C . LYS A 1 265 ? -6.027 -3.866 -23.360 1.00 83.81 265 LYS A C 1
ATOM 2195 O O . LYS A 1 265 ? -4.977 -4.294 -23.838 1.00 83.81 265 LYS A O 1
ATOM 2200 N N . CYS A 1 266 ? -6.234 -3.674 -22.063 1.00 85.56 266 CYS A N 1
ATOM 2201 C CA . CYS A 1 266 ? -5.234 -3.929 -21.032 1.00 85.56 266 CYS A CA 1
ATOM 2202 C C . CYS A 1 266 ? -5.587 -5.166 -20.205 1.00 85.56 266 CYS A C 1
ATOM 2204 O O . CYS A 1 266 ? -6.755 -5.533 -20.096 1.00 85.56 266 CYS A O 1
ATOM 2206 N N . PHE A 1 267 ? -4.559 -5.801 -19.654 1.00 86.25 267 PHE A N 1
ATOM 2207 C CA . PHE A 1 267 ? -4.615 -7.100 -19.001 1.00 86.25 267 PHE A CA 1
ATOM 2208 C C . PHE A 1 267 ? -3.603 -7.161 -17.849 1.00 86.25 267 PHE A C 1
ATOM 2210 O O . PHE A 1 267 ? -2.634 -6.397 -17.815 1.00 86.25 267 PHE A O 1
ATOM 2217 N N . HIS A 1 268 ? -3.827 -8.105 -16.933 1.00 85.12 268 HIS A N 1
ATOM 2218 C CA . HIS A 1 268 ? -2.878 -8.518 -15.891 1.00 85.12 268 HIS A CA 1
ATOM 2219 C C . HIS A 1 268 ? -2.271 -7.358 -15.075 1.00 85.12 268 HIS A C 1
ATOM 2221 O O . HIS A 1 268 ? -1.050 -7.165 -15.091 1.00 85.12 268 HIS A O 1
ATOM 2227 N N . PRO A 1 269 ? -3.088 -6.560 -14.360 1.00 91.12 269 PRO A N 1
ATOM 2228 C CA . PRO A 1 269 ? -2.566 -5.471 -13.554 1.00 91.12 269 PRO A CA 1
ATOM 2229 C C . PRO A 1 269 ? -1.638 -5.999 -12.462 1.00 91.12 269 PRO A C 1
ATOM 2231 O O . PRO A 1 269 ? -2.004 -6.821 -11.625 1.00 91.12 269 PRO A O 1
ATOM 2234 N N . THR A 1 270 ? -0.416 -5.481 -12.465 1.00 89.62 270 THR A N 1
ATOM 2235 C CA . THR A 1 270 ? 0.572 -5.698 -11.415 1.00 89.62 270 THR A CA 1
ATOM 2236 C C . THR A 1 270 ? 0.729 -4.408 -10.625 1.00 89.62 270 THR A C 1
ATOM 2238 O O . THR A 1 270 ? 1.082 -3.373 -11.190 1.00 89.62 270 THR A O 1
ATOM 2241 N N . VAL A 1 271 ? 0.492 -4.466 -9.316 1.00 91.69 271 VAL A N 1
ATOM 2242 C CA . VAL A 1 271 ? 0.740 -3.344 -8.402 1.00 91.69 271 VAL A CA 1
ATOM 2243 C C . VAL A 1 271 ? 2.193 -3.395 -7.958 1.00 91.69 271 VAL A C 1
ATOM 2245 O O . VAL A 1 271 ? 2.629 -4.388 -7.379 1.00 91.69 271 VAL A O 1
ATOM 2248 N N . ILE A 1 272 ? 2.934 -2.324 -8.210 1.00 90.31 272 ILE A N 1
ATOM 2249 C CA . ILE A 1 272 ? 4.251 -2.055 -7.638 1.00 90.31 272 ILE A CA 1
ATOM 2250 C C . ILE A 1 272 ? 4.011 -1.194 -6.399 1.00 90.31 272 ILE A C 1
ATOM 2252 O O . ILE A 1 272 ? 3.533 -0.061 -6.491 1.00 90.31 272 ILE A O 1
ATOM 2256 N N . HIS A 1 273 ? 4.286 -1.758 -5.227 1.00 90.25 273 HIS A N 1
ATOM 2257 C CA . HIS A 1 273 ? 4.008 -1.099 -3.949 1.00 90.25 273 HIS A CA 1
ATOM 2258 C C . HIS A 1 273 ? 4.963 0.065 -3.694 1.00 90.25 273 HIS A C 1
ATOM 2260 O O . HIS A 1 273 ? 6.033 0.130 -4.303 1.00 90.25 273 HIS A O 1
ATOM 2266 N N . GLN A 1 274 ? 4.612 0.940 -2.744 1.00 91.38 274 GLN A N 1
ATOM 2267 C CA . GLN A 1 274 ? 5.430 2.102 -2.395 1.00 91.38 274 GLN A CA 1
ATOM 2268 C C . GLN A 1 274 ? 6.905 1.743 -2.192 1.00 91.38 274 GLN A C 1
ATOM 2270 O O . GLN A 1 274 ? 7.230 0.727 -1.573 1.00 91.38 274 GLN A O 1
ATOM 2275 N N . ASP A 1 275 ? 7.788 2.609 -2.676 1.00 88.62 275 ASP A N 1
ATOM 2276 C CA . ASP A 1 275 ? 9.223 2.479 -2.489 1.00 88.62 275 ASP A CA 1
ATOM 2277 C C . ASP A 1 275 ? 9.592 2.402 -0.981 1.00 88.62 275 ASP A C 1
ATOM 2279 O O . ASP A 1 275 ? 9.252 3.304 -0.207 1.00 88.62 275 ASP A O 1
ATOM 2283 N N . PRO A 1 276 ? 10.301 1.347 -0.535 1.00 89.00 276 PRO A N 1
ATOM 2284 C CA . PRO A 1 276 ? 10.714 1.208 0.857 1.00 89.00 276 PRO A CA 1
ATOM 2285 C C . PRO A 1 276 ? 11.625 2.318 1.384 1.00 89.00 276 PRO A C 1
ATOM 2287 O O . PRO A 1 276 ? 11.657 2.515 2.593 1.00 89.00 276 PRO A O 1
ATOM 2290 N N . LEU A 1 277 ? 12.347 3.053 0.531 1.00 87.75 277 LEU A N 1
ATOM 2291 C CA . LEU A 1 277 ? 13.196 4.166 0.976 1.00 87.75 277 LEU A CA 1
ATOM 2292 C C . LEU A 1 277 ? 12.370 5.367 1.455 1.00 87.75 277 LEU A C 1
ATOM 2294 O O . LEU A 1 277 ? 12.788 6.099 2.352 1.00 87.75 277 LEU A O 1
ATOM 2298 N N . ILE A 1 278 ? 11.174 5.559 0.892 1.00 88.25 278 ILE A N 1
ATOM 2299 C CA . ILE A 1 278 ? 10.244 6.625 1.302 1.00 88.25 278 ILE A CA 1
ATOM 2300 C C . ILE A 1 278 ? 9.178 6.128 2.284 1.00 88.25 278 ILE A C 1
ATOM 2302 O O . ILE A 1 278 ? 8.533 6.935 2.953 1.00 88.25 278 ILE A O 1
ATOM 2306 N N . LEU A 1 279 ? 9.008 4.810 2.403 1.00 91.38 279 LEU A N 1
ATOM 2307 C CA . LEU A 1 279 ? 8.028 4.169 3.274 1.00 91.38 279 LEU A CA 1
ATOM 2308 C C . LEU A 1 279 ? 8.103 4.632 4.747 1.00 91.38 279 LEU A C 1
ATOM 2310 O O . LEU A 1 279 ? 7.039 4.927 5.293 1.00 91.38 279 LEU A O 1
ATOM 2314 N N . PRO A 1 280 ? 9.279 4.812 5.395 1.00 91.69 280 PRO A N 1
ATOM 2315 C CA . PRO A 1 280 ? 9.348 5.354 6.757 1.00 91.69 280 PRO A CA 1
ATOM 2316 C C . PRO A 1 280 ? 8.675 6.721 6.898 1.00 91.69 280 PRO A C 1
ATOM 2318 O O . PRO A 1 280 ? 8.001 6.991 7.891 1.00 91.69 280 PRO A O 1
ATOM 2321 N N . LEU A 1 281 ? 8.814 7.584 5.885 1.00 90.62 281 LEU A N 1
ATOM 2322 C CA . LEU A 1 281 ? 8.186 8.904 5.881 1.00 90.62 281 LEU A CA 1
ATOM 2323 C C . LEU A 1 281 ? 6.668 8.805 5.746 1.00 90.62 281 LEU A C 1
ATOM 2325 O O . LEU A 1 281 ? 5.968 9.664 6.273 1.00 90.62 281 LEU A O 1
ATOM 2329 N N . THR A 1 282 ? 6.149 7.813 5.021 1.00 92.31 282 THR A N 1
ATOM 2330 C CA . THR A 1 282 ? 4.703 7.571 4.918 1.00 92.31 282 THR A CA 1
ATOM 2331 C C . THR A 1 282 ? 4.161 6.978 6.214 1.00 92.31 282 THR A C 1
ATOM 2333 O O . THR A 1 282 ? 3.186 7.494 6.744 1.00 92.31 282 THR A O 1
ATOM 2336 N N . ILE A 1 283 ? 4.832 5.973 6.788 1.00 93.81 283 ILE A N 1
ATOM 2337 C CA . ILE A 1 283 ? 4.448 5.358 8.070 1.00 93.81 283 ILE A CA 1
ATOM 2338 C C . ILE A 1 283 ? 4.402 6.412 9.185 1.00 93.81 283 ILE A C 1
ATOM 2340 O O . ILE A 1 283 ? 3.439 6.459 9.944 1.00 93.81 283 ILE A O 1
ATOM 2344 N N . ASN A 1 284 ? 5.381 7.316 9.256 1.00 92.50 284 ASN A N 1
ATOM 2345 C CA . ASN A 1 284 ? 5.344 8.408 10.232 1.00 92.50 284 ASN A CA 1
ATOM 2346 C C . ASN A 1 284 ? 4.140 9.341 10.022 1.00 92.50 284 ASN A C 1
ATOM 2348 O O . ASN A 1 284 ? 3.564 9.821 10.988 1.00 92.50 284 ASN A O 1
ATOM 2352 N N . LYS A 1 285 ? 3.709 9.577 8.777 1.00 92.06 285 LYS A N 1
ATOM 2353 C CA . LYS A 1 285 ? 2.515 10.395 8.493 1.00 92.06 285 LYS A CA 1
ATOM 2354 C C . LYS A 1 285 ? 1.203 9.678 8.788 1.00 92.06 285 LYS A C 1
ATOM 2356 O O . LYS A 1 285 ? 0.240 10.322 9.197 1.00 92.06 285 LYS A O 1
ATOM 2361 N N . MET A 1 286 ? 1.181 8.354 8.695 1.00 95.56 286 MET A N 1
ATOM 2362 C CA . MET A 1 286 ? 0.056 7.563 9.188 1.00 95.56 286 MET A CA 1
ATOM 2363 C C . MET A 1 286 ? -0.112 7.681 10.706 1.00 95.56 286 MET A C 1
ATOM 2365 O O . MET A 1 286 ? -1.236 7.594 11.194 1.00 95.56 286 MET A O 1
ATOM 2369 N N . ALA A 1 287 ? 0.966 7.934 11.457 1.00 95.56 287 ALA A N 1
ATOM 2370 C CA . ALA A 1 287 ? 0.870 8.147 12.897 1.00 95.56 287 ALA A CA 1
ATOM 2371 C C . ALA A 1 287 ? 0.053 9.401 13.261 1.00 95.56 287 ALA A C 1
ATOM 2373 O O . ALA A 1 287 ? -0.653 9.396 14.269 1.00 95.56 287 ALA A O 1
ATOM 2374 N N . ASP A 1 288 ? 0.069 10.438 12.415 1.00 94.19 288 ASP A N 1
ATOM 2375 C CA . ASP A 1 288 ? -0.777 11.626 12.590 1.00 94.19 288 ASP A CA 1
ATOM 2376 C C . ASP A 1 288 ? -2.267 11.276 12.439 1.00 94.19 288 ASP A C 1
ATOM 2378 O O . ASP A 1 288 ? -3.099 11.721 13.231 1.00 94.19 288 ASP A O 1
ATOM 2382 N N . LEU A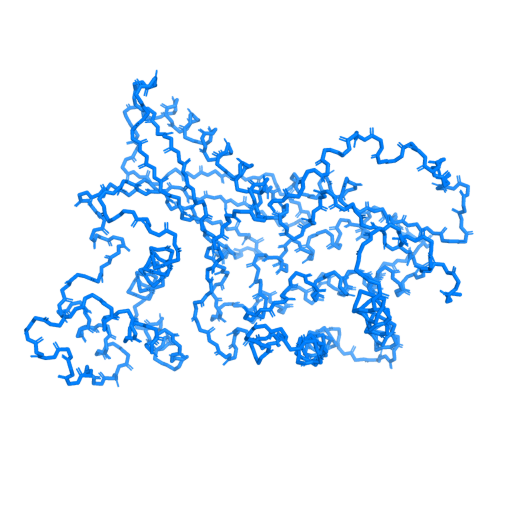 1 289 ? -2.614 10.448 11.445 1.00 96.06 289 LEU A N 1
ATOM 2383 C CA . LEU A 1 289 ? -3.985 9.955 11.241 1.00 96.06 289 LEU A CA 1
ATOM 2384 C C . LEU A 1 289 ? -4.420 9.038 12.381 1.00 96.06 289 LEU A C 1
ATOM 2386 O O . LEU A 1 289 ? -5.539 9.133 12.877 1.00 96.06 289 LEU A O 1
ATOM 2390 N N . PHE A 1 290 ? -3.513 8.178 12.831 1.00 97.50 290 PHE A N 1
ATOM 2391 C CA . PHE A 1 290 ? -3.727 7.319 13.979 1.00 97.50 290 PHE A CA 1
ATOM 2392 C C . PHE A 1 290 ? -4.016 8.129 15.250 1.00 97.50 290 PHE A C 1
ATOM 2394 O O . PHE A 1 290 ? -4.993 7.859 15.948 1.00 97.50 290 PHE A O 1
ATOM 2401 N N . GLN A 1 291 ? -3.220 9.164 15.524 1.00 95.81 291 GLN A N 1
ATOM 2402 C CA . GLN A 1 291 ? -3.446 10.068 16.648 1.00 95.81 291 GLN A CA 1
ATOM 2403 C C . GLN A 1 291 ? -4.799 10.780 16.540 1.00 95.81 291 GLN A C 1
ATOM 2405 O O . GLN A 1 291 ? -5.521 10.858 17.533 1.00 95.81 291 GLN A O 1
ATOM 2410 N N . GLN A 1 292 ? -5.156 11.276 15.351 1.00 95.75 292 GLN A N 1
ATOM 2411 C CA . GLN A 1 292 ? -6.464 11.892 15.106 1.00 95.75 292 GLN A CA 1
ATOM 2412 C C . GLN A 1 292 ? -7.604 10.909 15.386 1.00 95.75 292 GLN A C 1
ATOM 2414 O O . GLN A 1 292 ? -8.557 11.258 16.080 1.00 95.75 292 GLN A O 1
ATOM 2419 N N . ALA A 1 293 ? -7.473 9.661 14.930 1.00 97.19 293 ALA A N 1
ATOM 2420 C CA . ALA A 1 293 ? -8.463 8.625 15.183 1.00 97.19 293 ALA A CA 1
ATOM 2421 C C . ALA A 1 293 ? -8.598 8.322 16.682 1.00 97.19 293 ALA A C 1
ATOM 2423 O O . ALA A 1 293 ? -9.716 8.209 17.173 1.00 97.19 293 ALA A O 1
ATOM 2424 N N . LEU A 1 294 ? -7.498 8.239 17.440 1.00 96.06 294 LEU A N 1
ATOM 2425 C CA . LEU A 1 294 ? -7.551 8.036 18.895 1.00 96.06 294 LEU A CA 1
ATOM 2426 C C . LEU A 1 294 ? -8.122 9.238 19.659 1.00 96.06 294 LEU A C 1
ATOM 2428 O O . LEU A 1 294 ? -8.719 9.056 20.719 1.00 96.06 294 LEU A O 1
ATOM 2432 N N . ALA A 1 295 ? -7.937 10.453 19.141 1.00 95.50 295 ALA A N 1
ATOM 2433 C CA . ALA A 1 295 ? -8.426 11.684 19.756 1.00 95.50 295 ALA A CA 1
ATOM 2434 C C . ALA A 1 295 ? -9.932 11.919 19.555 1.00 95.50 295 ALA A C 1
ATOM 2436 O O . ALA A 1 295 ? -10.489 12.783 20.232 1.00 95.50 295 ALA A O 1
ATOM 2437 N N . TRP A 1 296 ? -10.581 11.167 18.658 1.00 97.25 296 TRP A N 1
ATOM 2438 C CA . TRP A 1 296 ? -12.024 11.228 18.438 1.00 97.25 296 TRP A CA 1
ATOM 2439 C C . TRP A 1 296 ? -12.796 10.964 19.732 1.00 97.25 296 TRP A C 1
ATOM 2441 O O . TRP A 1 296 ? -12.500 10.022 20.473 1.00 97.25 296 TRP A O 1
ATOM 2451 N N . ARG A 1 297 ? -13.815 11.780 20.009 1.00 94.88 297 ARG A N 1
ATOM 2452 C CA . ARG A 1 297 ? -14.661 11.622 21.192 1.00 94.88 297 ARG A CA 1
ATOM 2453 C C . ARG A 1 297 ? -16.115 11.486 20.785 1.00 94.88 297 ARG A C 1
ATOM 2455 O O . ARG A 1 297 ? -16.732 12.445 20.340 1.00 94.88 297 ARG A O 1
ATOM 2462 N N . LYS A 1 298 ? -16.687 10.320 21.081 1.00 92.00 298 LYS A N 1
ATOM 2463 C CA . LYS A 1 298 ? -18.088 9.968 20.810 1.00 92.00 298 LYS A CA 1
ATOM 2464 C C . LYS A 1 298 ? -19.113 11.039 21.198 1.00 92.00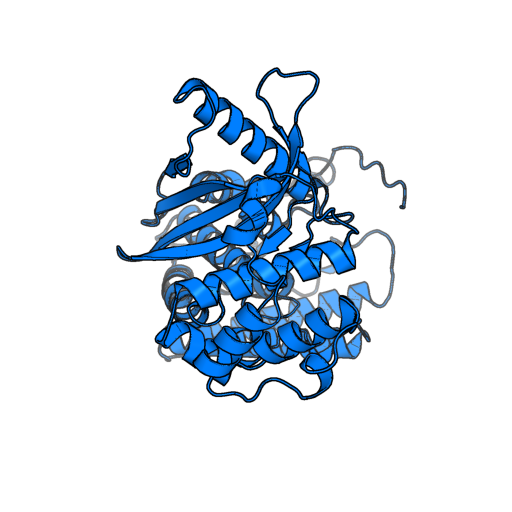 298 LYS A C 1
ATOM 2466 O O . LYS A 1 298 ? -20.092 11.218 20.487 1.00 92.00 298 LYS A O 1
ATOM 2471 N N . ASP A 1 299 ? -18.892 11.734 22.313 1.00 91.88 299 ASP A N 1
ATOM 2472 C CA . ASP A 1 299 ? -19.838 12.727 22.839 1.00 91.88 299 ASP A CA 1
ATOM 2473 C C . ASP A 1 299 ? -19.762 14.090 22.124 1.00 91.88 299 ASP A C 1
ATOM 2475 O O . ASP A 1 299 ? -20.623 14.943 22.333 1.00 91.88 299 ASP A O 1
ATOM 2479 N N . PHE A 1 300 ? -18.723 14.321 21.316 1.00 93.00 300 PHE A N 1
ATOM 2480 C CA . PHE A 1 300 ? -18.433 15.622 20.702 1.00 93.00 300 PHE A CA 1
ATOM 2481 C C . PHE A 1 300 ? -18.339 15.559 19.179 1.00 93.00 300 PHE A C 1
ATOM 2483 O O . PHE A 1 300 ? -18.716 16.518 18.510 1.00 93.00 300 PHE A O 1
ATOM 2490 N N . ASP A 1 301 ? -17.849 14.444 18.649 1.00 94.56 301 ASP A N 1
ATOM 2491 C CA . ASP A 1 301 ? -17.456 14.310 17.257 1.00 94.56 301 ASP A CA 1
ATOM 2492 C C . ASP A 1 301 ? -18.362 13.281 16.550 1.00 94.56 301 ASP A C 1
ATOM 2494 O O . ASP A 1 301 ? -18.586 12.182 17.074 1.00 94.56 301 ASP A O 1
ATOM 2498 N N . PRO A 1 302 ? -18.880 13.579 15.346 1.00 94.06 302 PRO A N 1
ATOM 2499 C CA . PRO A 1 302 ? -19.628 12.617 14.542 1.00 94.06 302 PRO A CA 1
ATOM 2500 C C . PRO A 1 302 ? -18.851 11.312 14.315 1.00 94.06 302 PRO A C 1
ATOM 2502 O O . PRO A 1 302 ? -17.657 11.330 14.016 1.00 94.06 302 PRO A O 1
ATOM 2505 N N . ARG A 1 303 ? -19.531 10.155 14.370 1.00 94.19 303 ARG A N 1
ATOM 2506 C CA . ARG A 1 303 ? -18.929 8.839 14.037 1.00 94.19 303 ARG A CA 1
ATOM 2507 C C . ARG A 1 303 ? -18.323 8.819 12.629 1.00 94.19 303 ARG A C 1
ATOM 2509 O O . ARG A 1 303 ? -17.344 8.120 12.381 1.00 94.19 303 ARG A O 1
ATOM 2516 N N . GLU A 1 304 ? -18.902 9.599 11.726 1.00 95.19 304 GLU A N 1
ATOM 2517 C CA . GLU A 1 304 ? -18.440 9.749 10.351 1.00 95.19 304 GLU A CA 1
ATOM 2518 C C . GLU A 1 304 ? -17.021 10.327 10.257 1.00 95.19 304 GLU A C 1
ATOM 2520 O O . GLU A 1 304 ? -16.246 9.908 9.401 1.00 95.19 304 GLU A O 1
ATOM 2525 N N . ASP A 1 305 ? -16.628 11.208 11.178 1.00 96.06 305 ASP A N 1
ATOM 2526 C CA . ASP A 1 305 ? -15.283 11.793 11.176 1.00 96.06 305 ASP A CA 1
ATOM 2527 C C . ASP A 1 305 ? -14.223 10.752 11.562 1.00 96.06 305 ASP A C 1
ATOM 2529 O O . ASP A 1 305 ? -13.155 10.683 10.942 1.00 96.06 305 ASP A O 1
ATOM 2533 N N . LEU A 1 306 ? -14.544 9.868 12.518 1.00 97.62 306 LEU A N 1
ATOM 2534 C CA . LEU A 1 306 ? -13.703 8.710 12.832 1.00 97.62 306 LEU A CA 1
ATOM 2535 C C . LEU A 1 306 ? -13.580 7.790 11.617 1.00 97.62 306 LEU A C 1
ATOM 2537 O O . LEU A 1 306 ? -12.472 7.400 11.258 1.00 97.62 306 LEU A O 1
ATOM 2541 N N . LYS A 1 307 ? -14.702 7.459 10.966 1.00 97.19 307 LYS A N 1
ATOM 2542 C CA . LYS A 1 307 ? -14.709 6.559 9.805 1.00 97.19 307 LYS A CA 1
ATOM 2543 C C . LYS A 1 307 ? -13.880 7.102 8.652 1.00 97.19 307 LYS A C 1
ATOM 2545 O O . LYS A 1 307 ? -13.046 6.372 8.138 1.00 97.19 307 LYS A O 1
ATOM 2550 N N . LYS A 1 308 ? -14.024 8.381 8.308 1.00 97.06 308 LYS A N 1
ATOM 2551 C CA . LYS A 1 308 ? -13.205 9.026 7.274 1.00 97.06 308 LYS A CA 1
ATOM 2552 C C . LYS A 1 308 ? -11.717 8.991 7.618 1.00 97.06 308 LYS A C 1
ATOM 2554 O O . LYS A 1 308 ? -10.900 8.663 6.760 1.00 97.06 308 LYS A O 1
ATOM 2559 N N . THR A 1 309 ? -11.363 9.278 8.872 1.00 97.50 309 THR A N 1
ATOM 2560 C CA . THR A 1 309 ? -9.965 9.231 9.336 1.00 97.50 309 THR A CA 1
ATOM 2561 C C . THR A 1 309 ? -9.381 7.822 9.217 1.00 97.50 309 THR A C 1
ATOM 2563 O O . THR A 1 309 ? -8.275 7.651 8.705 1.00 97.50 309 THR A O 1
ATOM 2566 N N . VAL A 1 310 ? -10.136 6.806 9.644 1.00 98.25 310 VAL A N 1
ATOM 2567 C CA . VAL A 1 310 ? -9.729 5.398 9.547 1.00 98.25 310 VAL A CA 1
ATOM 2568 C C . VAL A 1 310 ? -9.673 4.932 8.090 1.00 98.25 310 VAL A C 1
ATOM 2570 O O . VAL A 1 310 ? -8.700 4.285 7.718 1.00 98.25 310 VAL A O 1
ATOM 2573 N N . ALA A 1 311 ? -10.619 5.337 7.240 1.00 98.19 311 ALA A N 1
ATOM 2574 C CA . ALA A 1 311 ? -10.591 5.059 5.807 1.00 98.19 311 ALA A CA 1
ATOM 2575 C C . ALA A 1 311 ? -9.315 5.612 5.161 1.00 98.19 311 ALA A C 1
ATOM 2577 O O . ALA A 1 311 ? -8.607 4.889 4.465 1.00 98.19 311 ALA A O 1
ATOM 2578 N N . LEU A 1 312 ? -8.953 6.869 5.436 1.00 97.38 312 LEU A N 1
ATOM 2579 C CA . LEU A 1 312 ? -7.709 7.433 4.912 1.00 97.38 312 LEU A CA 1
ATOM 2580 C C . LEU A 1 312 ? -6.474 6.675 5.428 1.00 97.38 312 LEU A C 1
ATOM 2582 O O . LEU A 1 312 ? -5.558 6.413 4.651 1.00 97.38 312 LEU A O 1
ATOM 2586 N N . LEU A 1 313 ? -6.456 6.277 6.704 1.00 97.75 313 LEU A N 1
ATOM 2587 C CA . LEU A 1 313 ? -5.380 5.451 7.255 1.00 97.75 313 LEU A CA 1
ATOM 2588 C C . LEU A 1 313 ? -5.276 4.097 6.534 1.00 97.75 313 LEU A C 1
ATOM 2590 O O . LEU A 1 313 ? -4.175 3.696 6.170 1.00 97.75 313 LEU A O 1
ATOM 2594 N N . VAL A 1 314 ? -6.399 3.414 6.291 1.00 97.69 314 VAL A N 1
ATOM 2595 C CA . VAL A 1 314 ? -6.444 2.136 5.558 1.00 97.69 314 VAL A CA 1
ATOM 2596 C C . VAL A 1 314 ? -5.999 2.314 4.107 1.00 97.69 314 VAL A C 1
ATOM 2598 O O . VAL A 1 314 ? -5.241 1.490 3.598 1.00 97.69 314 VAL A O 1
ATOM 2601 N N . TYR A 1 315 ? -6.397 3.408 3.458 1.00 97.44 315 TYR A N 1
ATOM 2602 C CA . TYR A 1 315 ? -5.954 3.738 2.109 1.00 97.44 315 TYR A CA 1
ATOM 2603 C C . TYR A 1 315 ? -4.433 3.924 2.051 1.00 97.44 315 TYR A C 1
ATOM 2605 O O . TYR A 1 315 ? -3.756 3.266 1.260 1.00 97.44 315 TYR A O 1
ATOM 2613 N N . GLU A 1 316 ? -3.872 4.781 2.913 1.00 96.25 316 GLU A N 1
ATOM 2614 C CA . GLU A 1 316 ? -2.424 5.000 2.971 1.00 96.25 316 GLU A CA 1
ATOM 2615 C C . GLU A 1 316 ? -1.684 3.692 3.323 1.00 96.25 316 GLU A C 1
ATOM 2617 O O . GLU A 1 316 ? -0.662 3.384 2.708 1.00 96.25 316 GLU A O 1
ATOM 2622 N N . TRP A 1 317 ? -2.225 2.880 4.239 1.00 97.12 317 TRP A N 1
ATOM 2623 C CA . TRP A 1 317 ? -1.674 1.579 4.635 1.00 97.12 317 TRP A CA 1
ATOM 2624 C C . TRP A 1 317 ? -1.623 0.565 3.489 1.00 97.12 317 TRP A C 1
ATOM 2626 O O . TRP A 1 317 ? -0.599 -0.101 3.306 1.00 97.12 317 TRP A O 1
ATOM 2636 N N . ALA A 1 318 ? -2.702 0.452 2.712 1.00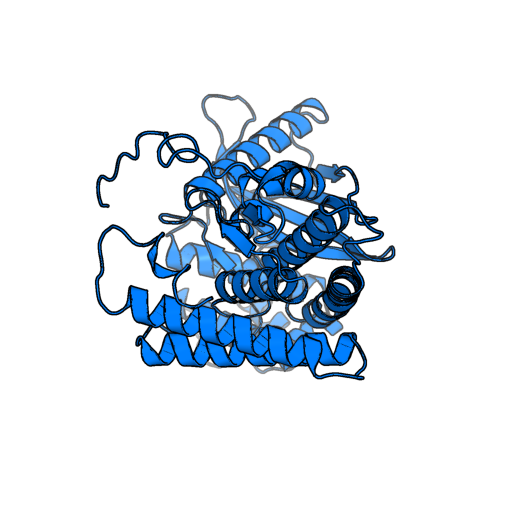 95.44 318 ALA A N 1
ATOM 2637 C CA . ALA A 1 318 ? -2.791 -0.466 1.583 1.00 95.44 318 ALA A CA 1
ATOM 2638 C C . ALA A 1 318 ? -1.730 -0.141 0.523 1.00 95.44 318 ALA A C 1
ATOM 2640 O O . ALA A 1 318 ? -0.959 -1.016 0.131 1.00 95.44 318 ALA A O 1
ATOM 2641 N N . HIS A 1 319 ? -1.605 1.131 0.133 1.00 94.88 319 HIS A N 1
ATOM 2642 C CA . HIS A 1 319 ? -0.599 1.560 -0.848 1.00 94.88 319 HIS A CA 1
ATOM 2643 C C . HIS A 1 319 ? 0.836 1.453 -0.328 1.00 94.88 319 HIS A C 1
ATOM 2645 O O . HIS A 1 319 ? 1.737 1.019 -1.049 1.00 94.88 319 HIS A O 1
ATOM 2651 N N . ALA A 1 320 ? 1.054 1.792 0.943 1.00 94.06 320 ALA A N 1
ATOM 2652 C CA . ALA A 1 320 ? 2.361 1.664 1.571 1.00 94.06 320 ALA A CA 1
ATOM 2653 C C . ALA A 1 320 ? 2.818 0.204 1.657 1.00 94.06 320 ALA A C 1
ATOM 2655 O O . ALA A 1 320 ? 3.999 -0.073 1.445 1.00 94.06 320 ALA A O 1
ATOM 2656 N N . THR A 1 321 ? 1.889 -0.718 1.960 1.00 94.50 321 THR A N 1
ATOM 2657 C CA . THR A 1 321 ? 2.148 -2.148 2.187 1.00 94.50 321 THR A CA 1
ATOM 2658 C C . THR A 1 321 ? 3.395 -2.316 3.063 1.00 94.50 321 THR A C 1
ATOM 2660 O O . THR A 1 321 ? 4.460 -2.644 2.552 1.00 94.50 321 THR A O 1
ATOM 2663 N N . PRO A 1 322 ? 3.339 -2.030 4.378 1.00 95.00 322 PRO A N 1
ATOM 2664 C CA . PRO A 1 322 ? 4.549 -1.884 5.198 1.00 95.00 322 PRO A CA 1
ATOM 2665 C C . PRO A 1 322 ? 5.371 -3.172 5.388 1.00 95.00 322 PRO A C 1
ATOM 2667 O O . PRO A 1 322 ? 6.528 -3.114 5.807 1.00 95.00 322 PRO A O 1
ATOM 2670 N N . PHE A 1 323 ? 4.804 -4.339 5.077 1.00 94.44 323 PHE A N 1
ATOM 2671 C CA . PHE A 1 323 ? 5.420 -5.645 5.295 1.00 94.44 323 PHE A CA 1
ATOM 2672 C C . PHE A 1 323 ? 5.597 -6.401 3.977 1.00 94.44 323 PHE A C 1
ATOM 2674 O O . PHE A 1 323 ? 4.801 -6.245 3.056 1.00 94.44 323 PHE A O 1
ATOM 2681 N N . LEU A 1 324 ? 6.618 -7.260 3.893 1.00 90.19 324 LEU A N 1
ATOM 2682 C CA . LEU A 1 324 ? 6.888 -8.082 2.705 1.00 90.19 324 LEU A CA 1
ATOM 2683 C C . LEU A 1 324 ? 5.714 -9.018 2.389 1.00 90.19 324 LEU A C 1
ATOM 2685 O O . LEU A 1 324 ? 5.354 -9.199 1.228 1.00 90.19 324 LEU A O 1
ATOM 2689 N N . ARG A 1 325 ? 5.092 -9.590 3.427 1.00 89.94 325 ARG A N 1
ATOM 2690 C CA . ARG A 1 325 ? 3.816 -10.309 3.345 1.00 89.94 325 ARG A CA 1
ATOM 2691 C C . ARG A 1 325 ? 2.925 -9.974 4.542 1.00 89.94 325 ARG A C 1
ATOM 2693 O O . ARG A 1 325 ? 3.401 -9.794 5.663 1.00 89.94 325 ARG A O 1
ATOM 2700 N N . GLY A 1 326 ? 1.611 -9.969 4.318 1.00 92.00 326 GLY A N 1
ATOM 2701 C CA . GLY A 1 326 ? 0.604 -9.873 5.382 1.00 92.00 326 GLY A CA 1
ATOM 2702 C C . GLY A 1 326 ? 0.121 -8.467 5.744 1.00 92.00 326 GLY A C 1
ATOM 2703 O O . GLY A 1 326 ? -0.611 -8.351 6.724 1.00 92.00 326 GLY A O 1
ATOM 2704 N N . SER A 1 327 ? 0.464 -7.432 4.967 1.00 94.75 327 SER A N 1
ATOM 2705 C CA . SER A 1 327 ? 0.028 -6.050 5.227 1.00 94.75 327 SER A CA 1
ATOM 2706 C C . SER A 1 327 ? -1.483 -5.877 5.319 1.00 94.75 327 SER A C 1
ATOM 2708 O O . SER A 1 327 ? -1.934 -5.201 6.240 1.00 94.75 327 SER A O 1
ATOM 2710 N N . ALA A 1 328 ? -2.259 -6.526 4.446 1.00 92.31 328 ALA A N 1
ATOM 2711 C CA . ALA A 1 328 ? -3.721 -6.444 4.482 1.00 92.31 328 ALA A CA 1
ATOM 2712 C C . ALA A 1 328 ? -4.289 -6.914 5.835 1.00 92.31 328 ALA A C 1
ATOM 2714 O O . ALA A 1 328 ? -4.956 -6.149 6.524 1.00 92.31 328 ALA A O 1
ATOM 2715 N N . ALA A 1 329 ? -3.909 -8.118 6.279 1.00 93.00 329 ALA A N 1
ATOM 2716 C CA . ALA A 1 329 ? -4.363 -8.677 7.556 1.00 93.00 329 ALA A CA 1
ATOM 2717 C C . ALA A 1 329 ? -3.941 -7.818 8.761 1.00 93.00 329 ALA A C 1
ATOM 2719 O O . ALA A 1 329 ? -4.717 -7.614 9.688 1.00 93.00 329 ALA A O 1
ATOM 2720 N N . THR A 1 330 ? -2.715 -7.283 8.759 1.00 96.69 330 THR A N 1
ATOM 2721 C CA . THR A 1 330 ? -2.286 -6.371 9.832 1.00 96.69 330 THR A CA 1
ATOM 2722 C C . THR A 1 330 ? -3.017 -5.029 9.801 1.00 96.69 330 THR A C 1
ATOM 2724 O O . THR A 1 330 ? -3.236 -4.451 10.861 1.00 96.69 330 THR A O 1
ATOM 2727 N N . GLY A 1 331 ? -3.409 -4.548 8.616 1.00 96.69 331 GLY A N 1
ATOM 2728 C CA . GLY A 1 331 ? -4.219 -3.339 8.461 1.00 96.69 331 GLY A CA 1
ATOM 2729 C C . GLY A 1 331 ? -5.619 -3.526 9.043 1.00 96.69 331 GLY A C 1
ATOM 2730 O O . GLY A 1 331 ? -6.070 -2.687 9.813 1.00 96.69 331 GLY A O 1
ATOM 2731 N N . GLU A 1 332 ? -6.248 -4.675 8.785 1.00 95.94 332 GLU A N 1
ATOM 2732 C CA . GLU A 1 332 ? -7.539 -5.045 9.384 1.00 95.94 332 GLU A CA 1
ATOM 2733 C C . GLU A 1 332 ? -7.453 -5.153 10.914 1.00 95.94 332 GLU A C 1
ATOM 2735 O O . GLU A 1 332 ? -8.318 -4.656 11.633 1.00 95.94 332 GLU A O 1
ATOM 2740 N N . TRP A 1 333 ? -6.386 -5.755 11.454 1.00 97.62 333 TRP A N 1
ATOM 2741 C CA . TRP A 1 333 ? -6.183 -5.802 12.907 1.00 97.62 333 TRP A CA 1
ATOM 2742 C C . TRP A 1 333 ? -6.018 -4.408 13.523 1.00 97.62 333 TRP A C 1
ATOM 2744 O O . TRP A 1 333 ? -6.521 -4.160 14.621 1.00 97.62 333 TRP A O 1
ATOM 2754 N N . LEU A 1 334 ? -5.311 -3.503 12.840 1.00 98.38 334 LEU A N 1
ATOM 2755 C CA . LEU A 1 334 ? -5.143 -2.119 13.280 1.00 98.38 334 LEU A CA 1
ATOM 2756 C C . LEU A 1 334 ? -6.483 -1.372 13.269 1.00 98.38 334 LEU A C 1
ATOM 2758 O O . LEU A 1 334 ? -6.838 -0.742 14.263 1.00 98.38 334 LEU A O 1
ATOM 2762 N N . GLU A 1 335 ? -7.238 -1.485 12.181 1.00 98.31 335 GLU A N 1
ATOM 2763 C CA . GLU A 1 335 ? -8.561 -0.887 12.017 1.00 98.31 335 GLU A CA 1
ATOM 2764 C C . GLU A 1 335 ? -9.541 -1.351 13.106 1.00 98.31 335 GLU A C 1
ATOM 2766 O O . GLU A 1 335 ? -10.127 -0.526 13.813 1.00 98.31 335 GLU A O 1
ATOM 2771 N N . GLN A 1 336 ? -9.663 -2.667 13.314 1.00 97.81 336 GLN A N 1
ATOM 2772 C CA . GLN A 1 336 ? -10.496 -3.232 14.382 1.00 97.81 336 GLN A CA 1
ATOM 2773 C C . GLN A 1 336 ? -10.077 -2.722 15.760 1.00 97.81 336 GLN A C 1
ATOM 2775 O O . GLN A 1 336 ? -10.930 -2.436 16.603 1.00 97.81 336 GLN A O 1
ATOM 2780 N N . ALA A 1 337 ? -8.772 -2.591 16.004 1.00 98.31 337 ALA A N 1
ATOM 2781 C CA . ALA A 1 337 ? -8.276 -2.087 17.273 1.00 98.31 337 ALA A CA 1
ATOM 2782 C C . ALA A 1 337 ? -8.608 -0.603 17.487 1.00 98.31 337 ALA A C 1
ATOM 2784 O O . ALA A 1 337 ? -8.949 -0.229 18.607 1.00 98.31 337 ALA A O 1
ATOM 2785 N N . ILE A 1 338 ? -8.574 0.231 16.443 1.00 98.31 338 ILE A N 1
ATOM 2786 C CA . ILE A 1 338 ? -8.969 1.646 16.535 1.00 98.31 338 ILE A CA 1
ATOM 2787 C C . ILE A 1 338 ? -10.453 1.768 16.898 1.00 98.31 338 ILE A C 1
ATOM 2789 O O . ILE A 1 338 ? -10.801 2.474 17.845 1.00 98.31 338 ILE A O 1
ATOM 2793 N N . TYR A 1 339 ? -11.341 1.039 16.218 1.00 98.31 339 TYR A N 1
ATOM 2794 C CA . TYR A 1 339 ? -12.763 1.043 16.576 1.00 98.31 339 TYR A CA 1
ATOM 2795 C C . TYR A 1 339 ? -13.003 0.455 17.976 1.00 98.31 339 TYR A C 1
ATOM 2797 O O . TYR A 1 339 ? -13.729 1.040 18.785 1.00 98.31 339 TYR A O 1
ATOM 2805 N N . GLY A 1 340 ? -12.329 -0.645 18.318 1.00 97.19 340 GLY A N 1
ATOM 2806 C CA . GLY A 1 340 ? -12.429 -1.283 19.631 1.00 97.19 340 GLY A CA 1
ATOM 2807 C C . GLY A 1 340 ? -11.888 -0.427 20.784 1.00 97.19 340 GLY A C 1
ATOM 2808 O O . GLY A 1 340 ? -12.409 -0.496 21.903 1.00 97.19 340 GLY A O 1
ATOM 2809 N N . TYR A 1 341 ? -10.896 0.434 20.532 1.00 96.75 341 TYR A N 1
ATOM 2810 C CA . TYR A 1 341 ? -10.430 1.444 21.487 1.00 96.75 341 TYR A CA 1
ATOM 2811 C C . TYR A 1 341 ? -11.578 2.371 21.910 1.00 96.75 341 TYR A C 1
ATOM 2813 O O . TYR A 1 341 ? -11.765 2.616 23.105 1.00 96.75 341 TYR A O 1
ATOM 2821 N N . HIS A 1 342 ? -12.422 2.746 20.947 1.00 96.50 342 HIS A N 1
ATOM 2822 C CA . HIS A 1 342 ? -13.631 3.553 21.130 1.00 96.50 342 HIS A CA 1
ATOM 2823 C C . HIS A 1 342 ? -14.872 2.758 21.553 1.00 96.50 342 HIS A C 1
ATOM 2825 O O . HIS A 1 342 ? -15.971 3.308 21.611 1.00 96.50 342 HIS A O 1
ATOM 2831 N N . LYS A 1 343 ? -14.707 1.474 21.903 1.00 95.81 343 LYS A N 1
ATOM 2832 C CA . LYS A 1 343 ? -15.791 0.540 22.261 1.00 95.81 343 LYS A CA 1
ATOM 2833 C C . LYS A 1 343 ? -16.804 0.310 21.129 1.00 95.81 343 LYS A C 1
ATOM 2835 O O . LYS A 1 343 ? -17.949 -0.043 21.406 1.00 95.81 343 LYS A O 1
ATOM 2840 N N . LEU A 1 344 ? -16.379 0.497 19.883 1.00 95.88 344 LEU A N 1
ATOM 2841 C CA . LEU A 1 344 ? -17.143 0.182 18.680 1.00 95.88 344 LEU A CA 1
ATOM 2842 C C . LEU A 1 344 ? -16.724 -1.190 18.138 1.00 95.88 344 LEU A C 1
ATOM 2844 O O . LEU A 1 344 ? -15.641 -1.693 18.443 1.00 95.88 344 LEU A O 1
ATOM 2848 N N . ILE A 1 345 ? -17.591 -1.790 17.332 1.00 94.06 345 ILE A N 1
ATOM 2849 C CA . ILE A 1 345 ? -17.347 -3.052 16.632 1.00 94.06 345 ILE A CA 1
ATOM 2850 C C . ILE A 1 345 ? -17.236 -2.741 15.142 1.00 94.06 345 ILE A C 1
ATOM 2852 O O . ILE A 1 345 ? -18.081 -2.027 14.611 1.00 94.06 345 ILE A O 1
ATOM 2856 N N . CYS A 1 346 ? -16.203 -3.269 14.487 1.00 94.19 346 CYS A N 1
ATOM 2857 C CA . CYS A 1 346 ? -16.046 -3.209 13.037 1.00 94.19 346 CYS A CA 1
ATOM 2858 C C . CYS A 1 346 ? -16.375 -4.582 12.440 1.00 94.19 346 CYS A C 1
ATOM 2860 O O . CYS A 1 346 ? -15.733 -5.574 12.791 1.00 94.19 346 CYS A O 1
ATOM 2862 N N . GLU A 1 347 ? -17.381 -4.634 11.574 1.00 92.75 347 GLU A N 1
ATOM 2863 C CA . GLU A 1 347 ? -17.749 -5.803 10.777 1.00 92.75 347 GLU A CA 1
ATOM 2864 C C . GLU A 1 347 ? -17.343 -5.574 9.322 1.00 92.75 347 GLU A C 1
ATOM 2866 O O . GLU A 1 347 ? -17.504 -4.474 8.800 1.00 92.75 347 GLU A O 1
ATOM 2871 N N . TYR A 1 348 ? -16.833 -6.610 8.661 1.00 90.88 348 TYR A N 1
ATOM 2872 C CA . TYR A 1 348 ? -16.330 -6.519 7.291 1.00 90.88 348 TYR A CA 1
ATOM 2873 C C . TYR A 1 348 ? -17.316 -7.099 6.292 1.00 90.88 348 TYR A C 1
ATOM 2875 O O . TYR A 1 348 ? -17.933 -8.135 6.546 1.00 90.88 348 TYR A O 1
ATOM 2883 N N . ASN A 1 349 ? -17.379 -6.477 5.119 1.00 88.69 349 ASN A N 1
ATOM 2884 C CA . ASN A 1 349 ? -18.013 -7.056 3.953 1.00 88.69 349 ASN A CA 1
ATOM 2885 C C . ASN A 1 349 ? -17.134 -8.185 3.382 1.00 88.69 349 ASN A C 1
ATOM 2887 O O . ASN A 1 349 ? -16.023 -7.912 2.922 1.00 88.69 349 ASN A O 1
ATOM 2891 N N . PRO A 1 350 ? -17.606 -9.446 3.353 1.00 82.94 350 PRO A N 1
ATOM 2892 C CA . PRO A 1 350 ? -16.813 -10.555 2.829 1.00 82.94 350 PRO A CA 1
ATOM 2893 C C . PRO A 1 350 ? -16.560 -10.461 1.316 1.00 82.94 350 PRO A C 1
ATOM 2895 O O . PRO A 1 350 ? -15.628 -11.092 0.823 1.00 82.94 350 PRO A O 1
ATOM 2898 N N . GLN A 1 351 ? -17.363 -9.685 0.583 1.00 84.88 351 GLN A N 1
ATOM 2899 C CA . GLN A 1 351 ? -17.237 -9.473 -0.860 1.00 84.88 351 GLN A CA 1
ATOM 2900 C C . GLN A 1 351 ? -16.356 -8.265 -1.215 1.00 84.88 351 GLN A C 1
ATOM 2902 O O . GLN A 1 351 ? -15.870 -8.179 -2.341 1.00 84.88 351 GLN A O 1
ATOM 2907 N N . LYS A 1 352 ? -16.135 -7.332 -0.277 1.00 87.69 352 LYS A N 1
ATOM 2908 C CA . LYS A 1 352 ? -15.369 -6.097 -0.507 1.00 87.69 352 LYS A CA 1
ATOM 2909 C C . LYS A 1 352 ? -14.277 -5.920 0.535 1.00 87.69 352 LYS A C 1
ATOM 2911 O O . LYS A 1 352 ? -14.521 -5.484 1.656 1.00 87.69 352 LYS A O 1
ATOM 2916 N N . THR A 1 353 ? -13.041 -6.210 0.147 1.00 89.12 353 THR A N 1
ATOM 2917 C CA . THR A 1 353 ? -11.879 -6.007 1.016 1.00 89.12 353 THR A CA 1
ATOM 2918 C C . THR A 1 353 ? -11.341 -4.589 0.862 1.00 89.12 353 THR A C 1
ATOM 2920 O O . THR A 1 353 ? -10.776 -4.262 -0.179 1.00 89.12 353 THR A O 1
ATOM 2923 N N . ALA A 1 354 ? -11.415 -3.772 1.917 1.00 93.50 354 ALA A N 1
ATOM 2924 C CA . ALA A 1 354 ? -10.960 -2.377 1.887 1.00 93.50 354 ALA A CA 1
ATOM 2925 C C . ALA A 1 354 ? -9.516 -2.207 1.366 1.00 93.50 354 ALA A C 1
ATOM 2927 O O . ALA A 1 354 ? -9.240 -1.317 0.570 1.00 93.50 354 ALA A O 1
ATOM 2928 N N . ASN A 1 355 ? -8.595 -3.107 1.729 1.00 91.62 355 ASN A N 1
ATOM 2929 C CA . ASN A 1 355 ? -7.219 -3.065 1.216 1.00 91.62 355 ASN A CA 1
ATOM 2930 C C . ASN A 1 355 ? -7.125 -3.245 -0.313 1.00 91.62 355 ASN A C 1
ATOM 2932 O O . ASN A 1 355 ? -6.253 -2.651 -0.938 1.00 91.62 355 ASN A O 1
ATOM 2936 N N . LEU A 1 356 ? -7.990 -4.068 -0.918 1.00 91.31 356 LEU A N 1
ATOM 2937 C CA . LEU A 1 356 ? -8.014 -4.273 -2.372 1.00 91.31 356 LEU A CA 1
ATOM 2938 C C . LEU A 1 356 ? -8.732 -3.123 -3.078 1.00 91.31 356 LEU A C 1
ATOM 2940 O O . LEU A 1 356 ? -8.246 -2.615 -4.086 1.00 91.31 356 LEU A O 1
ATOM 2944 N N . GLU A 1 357 ? -9.846 -2.668 -2.510 1.00 94.56 357 GLU A N 1
ATOM 2945 C CA . GLU A 1 357 ? -10.597 -1.517 -3.015 1.00 94.56 357 GLU A CA 1
ATOM 2946 C C . GLU A 1 357 ? -9.736 -0.243 -3.027 1.00 94.56 357 GLU A C 1
ATOM 2948 O O . GLU A 1 357 ? -9.804 0.539 -3.971 1.00 94.56 357 GLU A O 1
ATOM 2953 N N . ALA A 1 358 ? -8.840 -0.062 -2.050 1.00 95.31 358 ALA A N 1
ATOM 2954 C CA . ALA A 1 358 ? -7.894 1.054 -2.033 1.00 95.31 358 ALA A CA 1
ATOM 2955 C C . ALA A 1 358 ? -6.974 1.086 -3.268 1.00 95.31 358 ALA A C 1
ATOM 2957 O O . ALA A 1 358 ? -6.576 2.169 -3.701 1.00 95.31 358 ALA A O 1
ATOM 2958 N N . PHE A 1 359 ? -6.648 -0.067 -3.866 1.00 92.94 359 PHE A N 1
ATOM 2959 C CA . PHE A 1 359 ? -5.877 -0.115 -5.111 1.00 92.94 359 PHE A CA 1
ATOM 2960 C C . PHE A 1 359 ? -6.717 0.219 -6.343 1.00 92.94 359 PHE A C 1
ATOM 2962 O O . PHE A 1 359 ? -6.165 0.744 -7.310 1.00 92.94 359 PHE A O 1
ATOM 2969 N N . ALA A 1 360 ? -8.014 -0.083 -6.329 1.00 92.56 360 ALA A N 1
ATOM 2970 C CA . ALA A 1 360 ? -8.900 0.127 -7.468 1.00 92.56 360 ALA A CA 1
ATOM 2971 C C . ALA A 1 360 ? -9.507 1.538 -7.501 1.00 92.56 360 ALA A C 1
ATOM 2973 O O . ALA A 1 360 ? -9.739 2.090 -8.577 1.00 92.56 360 ALA A O 1
ATOM 2974 N N . LEU A 1 361 ? -9.756 2.141 -6.340 1.00 94.06 361 LEU A N 1
ATOM 2975 C CA . LEU A 1 361 ? -10.512 3.382 -6.215 1.00 94.06 361 LEU A CA 1
ATOM 2976 C C . LEU A 1 361 ? -9.598 4.601 -6.004 1.00 94.06 361 LEU A C 1
ATOM 2978 O O . LEU A 1 361 ? -8.658 4.545 -5.211 1.00 94.06 361 LEU A O 1
ATOM 2982 N N . PRO A 1 362 ? -9.883 5.749 -6.648 1.00 93.12 362 PRO A N 1
ATOM 2983 C CA . PRO A 1 362 ? -9.307 7.028 -6.246 1.00 93.12 362 PRO A CA 1
ATOM 2984 C C . PRO A 1 362 ? -9.668 7.371 -4.797 1.00 93.12 362 PRO A C 1
ATOM 2986 O O . PRO A 1 362 ? -10.771 7.066 -4.351 1.00 93.12 362 PRO A O 1
ATOM 2989 N N . LEU A 1 363 ? -8.789 8.091 -4.093 1.00 95.06 363 LEU A N 1
ATOM 2990 C CA . LEU A 1 363 ? -8.939 8.376 -2.660 1.00 95.06 363 LEU A CA 1
ATOM 2991 C C . LEU A 1 363 ? -10.340 8.856 -2.236 1.00 95.06 363 LEU A C 1
ATOM 2993 O O . LEU A 1 363 ? -10.898 8.335 -1.277 1.00 95.06 363 LEU A O 1
ATOM 2997 N N . GLN A 1 364 ? -10.905 9.859 -2.915 1.00 94.94 364 GLN A N 1
ATOM 2998 C CA . GLN A 1 364 ? -12.222 10.382 -2.539 1.00 94.94 364 GLN A CA 1
ATOM 2999 C C . GLN A 1 364 ? -13.317 9.319 -2.702 1.00 94.94 364 GLN A C 1
ATOM 3001 O O . GLN A 1 364 ? -14.132 9.148 -1.806 1.00 94.94 364 GLN A O 1
ATOM 3006 N N . GLU A 1 365 ? -13.298 8.576 -3.811 1.00 95.50 365 GLU A N 1
ATOM 3007 C CA . GLU A 1 365 ? -14.262 7.500 -4.073 1.00 95.50 365 GLU A CA 1
ATOM 3008 C C . GLU A 1 365 ? -14.107 6.353 -3.067 1.00 95.50 365 GLU A C 1
ATOM 3010 O O . GLU A 1 365 ? -15.106 5.804 -2.609 1.00 95.50 365 GLU A O 1
ATOM 3015 N N . PHE A 1 366 ? -12.871 6.024 -2.680 1.00 97.06 366 PHE A N 1
ATOM 3016 C CA . PHE A 1 366 ? -12.593 5.045 -1.632 1.00 97.06 366 PHE A CA 1
ATOM 3017 C C . PHE A 1 366 ? -13.228 5.454 -0.298 1.00 97.06 366 PHE A C 1
ATOM 3019 O O . PHE A 1 366 ? -13.946 4.668 0.313 1.00 97.06 366 PHE A O 1
ATOM 3026 N N . VAL A 1 367 ? -13.007 6.702 0.129 1.00 96.56 367 VAL A N 1
ATOM 3027 C CA . VAL A 1 367 ? -13.567 7.227 1.383 1.00 96.56 367 VAL A CA 1
ATOM 3028 C C . VAL A 1 367 ? -15.097 7.271 1.328 1.00 96.56 367 VAL A C 1
ATOM 3030 O O . VAL A 1 367 ? -15.745 6.860 2.286 1.00 96.56 367 VAL A O 1
ATOM 3033 N N . ASP A 1 368 ? -15.680 7.706 0.208 1.00 94.75 368 ASP A N 1
ATOM 3034 C CA . ASP A 1 368 ? -17.138 7.809 0.044 1.00 94.75 368 ASP A CA 1
ATOM 3035 C C . ASP A 1 368 ? -17.843 6.443 0.028 1.00 94.75 368 ASP A C 1
ATOM 3037 O O . ASP A 1 368 ? -19.017 6.343 0.377 1.00 94.75 368 ASP A O 1
ATOM 3041 N N . THR A 1 369 ? -17.142 5.383 -0.381 1.00 95.62 369 THR A N 1
ATOM 3042 C CA . THR A 1 369 ? -17.699 4.023 -0.490 1.00 95.62 369 THR A CA 1
ATOM 3043 C C . THR A 1 369 ? -17.267 3.093 0.640 1.00 95.62 369 THR A C 1
ATOM 3045 O O . THR A 1 369 ? -17.654 1.919 0.645 1.00 95.62 369 THR A O 1
ATOM 3048 N N . TYR A 1 370 ? -16.520 3.607 1.620 1.00 97.00 370 TYR A N 1
ATOM 3049 C CA . TYR A 1 370 ? -15.970 2.837 2.735 1.00 97.00 370 TYR A CA 1
ATOM 3050 C C . TYR A 1 370 ? -17.048 2.104 3.550 1.00 97.00 370 TYR A C 1
ATOM 3052 O O . TYR A 1 370 ? -16.858 0.963 3.965 1.00 97.00 370 TYR A O 1
ATOM 3060 N N . ASP A 1 371 ? -18.237 2.696 3.664 1.00 94.75 371 ASP A N 1
ATOM 3061 C CA . ASP A 1 371 ? -19.411 2.106 4.331 1.00 94.75 371 ASP A CA 1
ATOM 3062 C C . ASP A 1 371 ? -19.966 0.864 3.648 1.00 94.75 371 ASP A C 1
ATOM 3064 O O . ASP A 1 371 ? -20.696 0.085 4.254 1.00 94.75 371 ASP A O 1
ATOM 3068 N N . SER A 1 372 ? -19.635 0.669 2.373 1.00 95.00 372 SER A N 1
ATOM 3069 C CA . SER A 1 372 ? -19.974 -0.568 1.676 1.00 95.00 372 SER A CA 1
ATOM 3070 C C . SER A 1 372 ? -18.972 -1.692 1.955 1.00 95.00 372 SER A C 1
ATOM 3072 O O . SER A 1 372 ? -19.247 -2.841 1.615 1.00 95.00 372 SER A O 1
ATOM 3074 N N . MET A 1 373 ? -17.816 -1.375 2.547 1.00 95.44 373 MET A N 1
ATOM 3075 C CA . MET A 1 373 ? -16.727 -2.314 2.840 1.00 95.44 373 MET A CA 1
ATOM 3076 C C . MET A 1 373 ? -16.739 -2.747 4.304 1.00 95.44 373 MET A C 1
ATOM 3078 O O . MET A 1 373 ? -16.374 -3.880 4.614 1.00 95.44 373 MET A O 1
ATOM 3082 N N . ILE A 1 374 ? -17.167 -1.857 5.201 1.00 95.00 374 ILE A N 1
ATOM 3083 C CA . ILE A 1 374 ? -17.265 -2.131 6.630 1.00 95.00 374 ILE A CA 1
ATOM 3084 C C . ILE A 1 374 ? -18.558 -1.584 7.227 1.00 95.00 374 ILE A C 1
ATOM 3086 O O . ILE A 1 374 ? -19.150 -0.627 6.732 1.00 95.00 374 ILE A O 1
ATOM 3090 N N . ARG A 1 375 ? -18.940 -2.131 8.376 1.00 94.06 375 ARG A N 1
ATOM 3091 C CA . ARG A 1 375 ? -19.991 -1.597 9.234 1.00 94.06 375 ARG A CA 1
ATOM 3092 C C . ARG A 1 375 ? -19.443 -1.347 10.631 1.00 94.06 375 ARG A C 1
ATOM 3094 O O . ARG A 1 375 ? -18.834 -2.223 11.237 1.00 94.06 375 ARG A O 1
ATOM 3101 N N . VAL A 1 376 ? -19.704 -0.153 11.166 1.00 94.25 376 VAL A N 1
ATOM 3102 C CA . VAL A 1 376 ? -19.271 0.240 12.514 1.00 94.25 376 VAL A CA 1
ATOM 3103 C C . VAL A 1 376 ? -20.469 0.304 13.457 1.00 94.25 376 VAL A C 1
ATOM 3105 O O . VAL A 1 376 ? -21.309 1.203 13.360 1.00 94.25 376 VAL A O 1
ATOM 3108 N N . ILE A 1 377 ? -20.530 -0.645 14.388 1.00 92.81 377 ILE A N 1
ATOM 3109 C CA . ILE A 1 377 ? -21.642 -0.832 15.320 1.00 92.81 377 ILE A CA 1
ATOM 3110 C C . ILE A 1 377 ? -21.254 -0.328 16.708 1.00 92.81 377 ILE A C 1
ATOM 3112 O O . ILE A 1 377 ? -20.174 -0.612 17.225 1.00 92.81 377 ILE A O 1
ATOM 3116 N N . ASP A 1 378 ? -22.178 0.390 17.335 1.00 91.94 378 ASP A N 1
ATOM 3117 C CA . ASP A 1 378 ? -22.117 0.720 18.752 1.00 91.94 378 ASP A CA 1
ATOM 3118 C C . ASP A 1 378 ? -22.959 -0.288 19.550 1.00 91.94 378 ASP A C 1
ATOM 3120 O O . ASP A 1 378 ? -24.189 -0.210 19.522 1.00 91.94 378 ASP A O 1
ATOM 3124 N N . PRO A 1 379 ? -22.338 -1.239 20.271 1.00 88.44 379 PRO A N 1
ATOM 3125 C CA . PRO A 1 379 ? -23.078 -2.291 20.966 1.00 88.44 379 PRO A CA 1
ATOM 3126 C C . PRO A 1 379 ? -23.925 -1.770 22.137 1.00 88.44 379 PRO A C 1
ATOM 3128 O O . PRO A 1 379 ? -24.707 -2.530 22.703 1.00 88.44 379 PRO A O 1
ATOM 3131 N N . TYR A 1 380 ? -23.771 -0.498 22.519 1.00 85.75 380 TYR A N 1
ATOM 3132 C CA . TYR A 1 380 ? -24.529 0.137 23.597 1.00 85.75 380 TYR A CA 1
ATOM 3133 C C . TYR A 1 380 ? -25.626 1.084 23.090 1.00 85.75 380 TYR A C 1
ATOM 3135 O O . TYR A 1 380 ? -26.318 1.684 23.909 1.00 85.75 380 TYR A O 1
ATOM 3143 N N . ASN A 1 381 ? -25.785 1.224 21.770 1.00 81.44 381 ASN A N 1
ATOM 3144 C CA . ASN A 1 381 ? -26.795 2.076 21.147 1.00 81.44 381 ASN A CA 1
ATOM 3145 C C . ASN A 1 381 ? -27.397 1.373 19.917 1.00 81.44 381 ASN A C 1
ATOM 3147 O O . ASN A 1 381 ? -27.101 1.708 18.769 1.00 81.44 381 ASN A O 1
ATOM 3151 N N . LEU A 1 382 ? -28.203 0.337 20.178 1.00 67.25 382 LEU A N 1
ATOM 3152 C CA . LEU A 1 382 ? -28.830 -0.495 19.140 1.00 67.25 382 LEU A CA 1
ATOM 3153 C C . LEU A 1 382 ? -29.947 0.238 18.379 1.00 67.25 382 LEU A C 1
ATOM 3155 O O . LEU A 1 382 ? -30.262 -0.152 17.259 1.00 67.25 382 LEU A O 1
ATOM 3159 N N . ASP A 1 383 ? -30.497 1.321 18.937 1.00 67.50 383 ASP A N 1
ATOM 3160 C CA . ASP A 1 383 ? -31.547 2.118 18.287 1.00 67.50 383 ASP A CA 1
ATOM 3161 C C . ASP A 1 383 ? -31.024 2.874 17.046 1.00 67.50 383 ASP A C 1
ATOM 3163 O O . ASP A 1 383 ? -31.785 3.156 16.123 1.00 67.50 383 ASP A O 1
ATOM 3167 N N . GLU A 1 384 ? -29.715 3.150 16.974 1.00 62.88 384 GLU A N 1
ATOM 3168 C CA . GLU A 1 384 ? -29.051 3.748 15.800 1.00 62.88 384 GLU A CA 1
ATOM 3169 C C . GLU A 1 384 ? -28.592 2.717 14.756 1.00 62.88 384 GLU A C 1
ATOM 3171 O O . GLU A 1 384 ? -28.143 3.089 13.673 1.00 62.88 384 GLU A O 1
ATOM 3176 N N . ASN A 1 385 ? -28.656 1.423 15.079 1.00 56.94 385 ASN A N 1
ATOM 3177 C CA . ASN A 1 385 ? -28.173 0.333 14.238 1.00 56.94 385 ASN A CA 1
ATOM 3178 C C . ASN A 1 385 ? -29.117 -0.868 14.381 1.00 56.94 385 ASN A C 1
ATOM 3180 O O . ASN A 1 385 ? -28.760 -1.819 15.087 1.00 56.94 385 ASN A O 1
ATOM 3184 N N . PRO A 1 386 ? -30.293 -0.876 13.722 1.00 57.16 386 PRO A N 1
ATOM 3185 C CA . PRO A 1 386 ? -31.089 -2.090 13.671 1.00 57.16 386 PRO A CA 1
ATOM 3186 C C . PRO A 1 386 ? -30.192 -3.215 13.147 1.00 57.16 386 PRO A C 1
ATOM 3188 O O . PRO A 1 386 ? -29.508 -3.077 12.124 1.00 57.16 386 PRO A O 1
ATOM 3191 N N . LEU A 1 387 ? -30.100 -4.301 13.916 1.00 53.72 387 LEU A N 1
ATOM 3192 C CA . LEU A 1 387 ? -29.487 -5.522 13.417 1.00 53.72 387 LEU A CA 1
ATOM 3193 C C . LEU A 1 387 ? -30.301 -5.900 12.173 1.00 53.72 387 LEU A C 1
ATOM 3195 O O . LEU A 1 387 ? -31.526 -5.987 12.295 1.00 53.72 387 LEU A O 1
ATOM 3199 N N . PRO A 1 388 ? -29.682 -6.034 10.988 1.00 50.44 388 PRO A N 1
ATOM 3200 C CA . PRO A 1 388 ? -30.397 -6.524 9.828 1.00 50.44 388 PRO A CA 1
ATOM 3201 C C . PRO A 1 388 ? -31.006 -7.871 10.209 1.00 50.44 388 PRO A C 1
ATOM 3203 O O . PRO A 1 388 ? -30.418 -8.626 10.994 1.00 50.44 388 PRO A O 1
ATOM 3206 N N . SER A 1 389 ? -32.200 -8.148 9.692 1.00 52.00 389 SER A N 1
ATOM 3207 C CA . SER A 1 389 ? -32.653 -9.533 9.654 1.00 52.00 389 SER A CA 1
ATOM 3208 C C . SER A 1 389 ? -31.567 -10.352 8.944 1.00 52.00 389 SER A C 1
ATOM 3210 O O . SER A 1 389 ? -30.894 -9.818 8.061 1.00 52.00 389 SER A O 1
ATOM 3212 N N . ASP A 1 390 ? -31.331 -11.594 9.378 1.00 49.25 390 ASP A N 1
ATOM 3213 C CA . ASP A 1 390 ? -30.178 -12.409 8.948 1.00 49.25 390 ASP A CA 1
ATOM 3214 C C . ASP A 1 390 ? -30.054 -12.553 7.405 1.00 49.25 390 ASP A C 1
ATOM 3216 O O . ASP A 1 390 ? -28.983 -12.911 6.918 1.00 49.25 390 ASP A O 1
ATOM 3220 N N . ASP A 1 391 ? -31.104 -12.195 6.657 1.00 51.00 391 ASP A N 1
ATOM 3221 C CA . ASP A 1 391 ? -31.217 -12.259 5.197 1.00 51.00 391 ASP A CA 1
ATOM 3222 C C . ASP A 1 391 ? -30.927 -10.903 4.483 1.00 51.00 391 ASP A C 1
ATOM 3224 O O . ASP A 1 391 ? -30.416 -10.861 3.370 1.00 51.00 391 ASP A O 1
ATOM 3228 N N . GLU A 1 392 ? -31.148 -9.736 5.103 1.00 52.22 392 GLU A N 1
ATOM 3229 C CA . GLU A 1 392 ? -31.218 -8.458 4.353 1.00 52.22 392 GLU A CA 1
ATOM 3230 C C . GLU A 1 392 ? -29.876 -7.810 3.969 1.00 52.22 392 GLU A C 1
ATOM 3232 O O . GLU A 1 392 ? -29.860 -6.897 3.142 1.00 52.22 392 GLU A O 1
ATOM 3237 N N . PHE A 1 393 ? -28.751 -8.214 4.568 1.00 50.56 393 PHE A N 1
ATOM 3238 C CA . PHE A 1 393 ? -27.478 -7.501 4.359 1.00 50.56 393 PHE A CA 1
ATOM 3239 C C . PHE A 1 393 ? -26.539 -8.168 3.343 1.00 50.56 393 PHE A C 1
ATOM 3241 O O . PHE A 1 393 ? -25.644 -7.497 2.833 1.00 50.56 393 PHE A O 1
ATOM 3248 N N . TRP A 1 394 ? -26.739 -9.452 3.021 1.00 58.47 394 TRP A N 1
ATOM 3249 C CA . TRP A 1 394 ? -25.842 -10.210 2.133 1.00 58.47 394 TRP A CA 1
ATOM 3250 C C . TRP A 1 394 ? -26.554 -11.044 1.056 1.00 58.47 394 TRP A C 1
ATOM 3252 O O . TRP A 1 394 ? -25.887 -11.840 0.396 1.00 58.47 394 TRP A O 1
ATOM 3262 N N . ASP A 1 395 ? -27.863 -10.860 0.854 1.00 43.84 395 ASP A N 1
ATOM 3263 C CA . ASP A 1 395 ? -28.648 -11.551 -0.180 1.00 43.84 395 ASP A CA 1
ATOM 3264 C C . ASP A 1 395 ? -28.320 -11.042 -1.600 1.00 43.84 395 ASP A C 1
ATOM 3266 O O . ASP A 1 395 ? -29.119 -10.408 -2.285 1.00 43.84 395 ASP A O 1
ATOM 3270 N N . GLU A 1 396 ? -27.120 -11.361 -2.075 1.00 44.53 396 GLU A N 1
ATOM 3271 C CA . GLU A 1 396 ? -26.895 -11.671 -3.483 1.00 44.53 396 GLU A CA 1
ATOM 3272 C C . GLU A 1 396 ? -26.451 -13.136 -3.539 1.00 44.53 396 GLU A C 1
ATOM 3274 O O . GLU A 1 396 ? -25.425 -13.508 -2.966 1.00 44.53 396 GLU A O 1
ATOM 3279 N N . GLU A 1 397 ? -27.280 -13.981 -4.166 1.00 40.41 397 GLU A N 1
ATOM 3280 C CA . GLU A 1 397 ? -27.078 -15.425 -4.318 1.00 40.41 397 GLU A CA 1
ATOM 3281 C C . GLU A 1 397 ? -25.622 -15.743 -4.697 1.00 40.41 397 GLU A C 1
ATOM 3283 O O . GLU A 1 397 ? -25.174 -15.500 -5.817 1.00 40.41 397 GLU A O 1
ATOM 3288 N N . MET A 1 398 ? -24.862 -16.291 -3.746 1.00 38.91 398 MET A N 1
ATOM 3289 C CA . MET A 1 398 ? -23.489 -16.708 -4.004 1.00 38.91 398 MET A CA 1
ATOM 3290 C C . MET A 1 398 ? -23.498 -17.960 -4.890 1.00 38.91 398 MET A C 1
ATOM 3292 O O . MET A 1 398 ? -23.882 -19.041 -4.437 1.00 38.91 398 MET A O 1
ATOM 3296 N N . ASP A 1 399 ? -23.010 -17.845 -6.125 1.00 34.94 399 ASP A N 1
ATOM 3297 C CA . ASP A 1 399 ? -22.548 -19.003 -6.894 1.00 34.94 399 ASP A CA 1
ATOM 3298 C C . ASP A 1 399 ? -21.232 -19.490 -6.269 1.00 34.94 399 ASP A C 1
ATOM 3300 O O . ASP A 1 399 ? -20.145 -18.976 -6.526 1.00 34.94 399 ASP A O 1
ATOM 3304 N N . ILE A 1 400 ? -21.354 -20.446 -5.348 1.00 36.78 400 ILE A N 1
ATOM 3305 C CA . ILE A 1 400 ? -20.248 -21.039 -4.582 1.00 36.78 400 ILE A CA 1
ATOM 3306 C C . ILE A 1 400 ? -19.657 -22.255 -5.306 1.00 36.78 400 ILE A C 1
ATOM 3308 O O . ILE A 1 400 ? -19.278 -23.249 -4.678 1.00 36.78 400 ILE A O 1
ATOM 3312 N N . SER A 1 401 ? -19.598 -22.209 -6.634 1.00 23.12 401 SER A N 1
ATOM 3313 C CA . SER A 1 401 ? -18.862 -23.209 -7.398 1.00 23.12 401 SER A CA 1
ATOM 3314 C C . SER A 1 401 ? -17.369 -23.118 -7.026 1.00 23.12 401 SER A C 1
ATOM 3316 O O . SER A 1 401 ? -16.776 -22.045 -7.150 1.00 23.12 401 SER A O 1
ATOM 3318 N N . PRO A 1 402 ? -16.751 -24.192 -6.498 1.00 26.81 402 PRO A N 1
ATOM 3319 C CA . PRO A 1 402 ? -15.332 -24.175 -6.158 1.00 26.81 402 PRO A CA 1
ATOM 3320 C C . PRO A 1 402 ? -14.484 -24.048 -7.439 1.00 26.81 402 PRO A C 1
ATOM 3322 O O . PRO A 1 402 ? -14.905 -24.585 -8.468 1.00 26.81 402 PRO A O 1
ATOM 3325 N N . PRO A 1 403 ? -13.317 -23.374 -7.393 1.00 34.56 403 PRO A N 1
ATOM 3326 C CA . PRO A 1 403 ? -12.345 -23.428 -8.484 1.00 34.56 403 PRO A CA 1
ATOM 3327 C C . PRO A 1 403 ? -11.791 -24.842 -8.697 1.00 34.56 403 PRO A C 1
ATOM 3329 O O . PRO A 1 403 ? -11.626 -25.581 -7.693 1.00 34.56 403 PRO A O 1
#

Radius of gyration: 22.69 Å; chains: 1; bounding box: 64×46×63 Å